Protein AF-R1C8A0-F1 (afdb_monomer_lite)

Foldseek 3Di:
DDDDDDDDDDDDDDDDDDDDPDDDDDDDDDDPDDDDDDDDDDDDDDDDDDDDDDDDDDDDDDDDDDDDDDDDPPPDDDDDPDPDPDPDPCVVVVVVVLVVLVVVLVVLVVVLVVLVVVLVVQLVVLCVVCVVVDDVSSVVSVVVSVVVVVVSVVSVVVSVVSVVVSVVVVVVVVVVVVVVVVVVVVVVVVVVVVVVVVVVVVVVVVVVVVVVVVVVVVVVVVVVVVVVVVVVVVVVVVVVVVVVVVVVVVVVVVVVVVVVVVVVVVVVVVVVVVVVVVVVVVVVVVVVVVVVVVVVVVVVVVVVVVVVVVVVVVVVVVVVVVVVVVVVVVVVVVVVVVVVVVVVVVVVVVVVVVVVVVVVVVVVVVVVVVVVVVVVVVVVLVVLVVVLVVPPDPVSVVVNVVVVVVPPPDDDDPDDDDDDDDDDDD

Sequence (426 aa):
MRSGPMGFSEVNYFFRVCDEKRFLDPPRTEAKISGHFALMSEPSRRVPRSGLAGPEEPVRECSAATSLSQNVGSRAARARPALPHKINDHGSANNDFWVVLKDAIHNSSRARVECQRALAASLVAADSAFAPHGPEAQHKARGFLSANGHVLHRMQRFAEQLEAKARAAEMAHAADVSQLRERLHIALSAAAEQSDNTISALMADHETHVARAADVQHALQQRLEAERARLTGENDSMHSELEAAKRAVAALEAKVQETAEQAAAEHAADRAELLELRESNEQLREDACQRGAHSERSRLELHGQVERLTREKRALEIEFEEQVAHLQRMREDEVRDLQAQRDRSITEHQRSVQELNRQLEASLDDRSADAAHYEAKIERLQALNVAALKAGSARGRQLLYAESMRAACLLPCSACQGTAHPASAL

Structure (mmCIF, N/CA/C/O backbone):
data_AF-R1C8A0-F1
#
_entry.id   AF-R1C8A0-F1
#
loop_
_atom_site.group_PDB
_atom_site.id
_atom_site.type_symbol
_atom_site.label_atom_id
_atom_site.label_alt_id
_atom_site.label_comp_id
_atom_site.label_asym_id
_atom_site.label_entity_id
_atom_site.label_seq_id
_atom_site.pdbx_PDB_ins_code
_atom_site.Cartn_x
_atom_site.Cartn_y
_atom_site.Cartn_z
_atom_site.occupancy
_atom_site.B_iso_or_equiv
_atom_site.auth_seq_id
_atom_site.auth_comp_id
_atom_site.auth_asym_id
_atom_site.auth_atom_id
_atom_site.pdbx_PDB_model_num
ATOM 1 N N . MET A 1 1 ? -19.123 27.316 65.645 1.00 37.53 1 MET A N 1
ATOM 2 C CA . MET A 1 1 ? -20.385 27.990 65.250 1.00 37.53 1 MET A CA 1
ATOM 3 C C . MET A 1 1 ? -20.499 27.842 63.739 1.00 37.53 1 MET A C 1
ATOM 5 O O . MET A 1 1 ? -19.581 28.299 63.086 1.00 37.53 1 MET A O 1
ATOM 9 N N . ARG A 1 2 ? -21.444 27.172 63.077 1.00 38.75 2 ARG A N 1
ATOM 10 C CA . ARG A 1 2 ? -22.764 26.556 63.336 1.00 38.75 2 ARG A CA 1
ATOM 11 C C . ARG A 1 2 ? -22.751 25.204 62.576 1.00 38.75 2 ARG A C 1
ATOM 13 O O . ARG A 1 2 ? -22.228 25.172 61.472 1.00 38.75 2 ARG A O 1
ATOM 20 N N . SER A 1 3 ? -22.956 24.048 63.211 1.00 38.50 3 SER A N 1
ATOM 21 C CA . SER A 1 3 ? -24.237 23.321 63.376 1.00 38.50 3 SER A CA 1
ATOM 22 C C . SER A 1 3 ? -25.022 23.082 62.068 1.00 38.50 3 SER A C 1
ATOM 24 O O . SER A 1 3 ? -25.497 24.048 61.477 1.00 38.50 3 SER A O 1
ATOM 26 N N . GLY A 1 4 ? -25.170 21.802 61.672 1.00 36.78 4 GLY A N 1
ATOM 27 C CA . GLY A 1 4 ? -26.076 21.292 60.612 1.00 36.78 4 GLY A CA 1
ATOM 28 C C . GLY A 1 4 ? -27.573 21.396 60.990 1.00 36.78 4 GLY A C 1
ATOM 29 O O . GLY A 1 4 ? -27.873 22.286 61.787 1.00 36.78 4 GLY A O 1
ATOM 30 N N . PRO A 1 5 ? -28.510 20.513 60.543 1.00 56.25 5 PRO A N 1
ATOM 31 C CA . PRO A 1 5 ? -28.336 19.211 59.864 1.00 56.25 5 PRO A CA 1
ATOM 32 C C . PRO A 1 5 ? -29.400 18.830 58.773 1.00 56.25 5 PRO A C 1
ATOM 34 O O . PRO A 1 5 ? -30.343 19.569 58.529 1.00 56.25 5 PRO A O 1
ATOM 37 N N . MET A 1 6 ? -29.218 17.632 58.179 1.00 38.94 6 MET A N 1
ATOM 38 C CA . MET A 1 6 ? -30.193 16.575 57.776 1.00 38.94 6 MET A CA 1
ATOM 39 C C . MET A 1 6 ? -31.428 16.871 56.890 1.00 38.94 6 MET A C 1
ATOM 41 O O . MET A 1 6 ? -32.240 17.737 57.189 1.00 38.94 6 MET A O 1
ATOM 45 N N . GLY A 1 7 ? -31.671 15.985 55.907 1.00 32.41 7 GLY A N 1
ATOM 46 C CA . GLY A 1 7 ? -32.988 15.819 55.273 1.00 32.41 7 GLY A CA 1
ATOM 47 C C . GLY A 1 7 ? -33.041 14.814 54.113 1.00 32.41 7 GLY A C 1
ATOM 48 O O . GLY A 1 7 ? -32.912 15.200 52.959 1.00 32.41 7 GLY A O 1
ATOM 49 N N . PHE A 1 8 ? -33.243 13.536 54.444 1.00 36.59 8 PHE A N 1
ATOM 50 C CA . PHE A 1 8 ? -33.623 12.417 53.566 1.00 36.59 8 PHE A CA 1
ATOM 51 C C . PHE A 1 8 ? -35.048 12.578 52.991 1.00 36.59 8 PHE A C 1
ATOM 53 O O . PHE A 1 8 ? -35.938 13.019 53.712 1.00 36.59 8 PHE A O 1
ATOM 60 N N . SER A 1 9 ? -35.274 12.146 51.744 1.00 37.12 9 SER A N 1
ATOM 61 C CA . SER A 1 9 ? -36.512 11.554 51.163 1.00 37.12 9 SER A CA 1
ATOM 62 C C . SER A 1 9 ? -36.307 11.478 49.638 1.00 37.12 9 SER A C 1
ATOM 64 O O . SER A 1 9 ? -35.641 12.337 49.078 1.00 37.12 9 SER A O 1
ATOM 66 N N . GLU A 1 10 ? -36.746 10.511 48.844 1.00 35.19 10 GLU A N 1
ATOM 67 C CA . GLU A 1 10 ? -37.405 9.222 49.011 1.00 35.19 10 GLU A CA 1
ATOM 68 C C . GLU A 1 10 ? -37.041 8.439 47.739 1.00 35.19 10 GLU A C 1
ATOM 70 O O . GLU A 1 10 ? -37.132 8.958 46.625 1.00 35.19 10 GLU A O 1
ATOM 75 N N . VAL A 1 11 ? -36.587 7.199 47.898 1.00 34.59 11 VAL A N 1
ATOM 76 C CA . VAL A 1 11 ? -36.297 6.296 46.782 1.00 34.59 11 VAL A CA 1
ATOM 77 C C . VAL A 1 11 ? -37.588 5.556 46.446 1.00 34.59 11 VAL A C 1
ATOM 79 O O . VAL A 1 11 ? -37.984 4.644 47.166 1.00 34.59 11 VAL A O 1
ATOM 82 N N . ASN A 1 12 ? -38.246 5.939 45.351 1.00 34.81 12 ASN A N 1
ATOM 83 C CA . ASN A 1 12 ? -39.352 5.167 44.788 1.00 34.81 12 ASN A CA 1
ATOM 84 C C . ASN A 1 12 ? -38.789 3.993 43.972 1.00 34.81 12 ASN A C 1
ATOM 86 O O . ASN A 1 12 ? -38.432 4.146 42.805 1.00 34.81 12 ASN A O 1
ATOM 90 N N . TYR A 1 13 ? -38.728 2.813 44.590 1.00 35.03 13 TYR A N 1
ATOM 91 C CA . TYR A 1 13 ? -38.642 1.541 43.874 1.00 35.03 13 TYR A CA 1
ATOM 92 C C . TYR A 1 13 ? -40.052 1.131 43.440 1.00 35.03 13 TYR A C 1
ATOM 94 O O . TYR A 1 13 ? -40.864 0.723 44.267 1.00 35.03 13 TYR A O 1
ATOM 102 N N . PHE A 1 14 ? -40.335 1.198 42.139 1.00 36.69 14 PHE A N 1
ATOM 103 C CA . PHE A 1 14 ? -41.447 0.466 41.536 1.00 36.69 14 PHE A CA 1
ATOM 104 C C . PHE A 1 14 ? -40.888 -0.693 40.711 1.00 36.69 14 PHE A C 1
ATOM 106 O O . PHE A 1 14 ? -40.155 -0.496 39.743 1.00 36.69 14 PHE A O 1
ATOM 113 N N . PHE A 1 15 ? -41.253 -1.909 41.113 1.00 36.84 15 PHE A N 1
ATOM 114 C CA . PHE A 1 15 ? -41.103 -3.127 40.325 1.00 36.84 15 PHE A CA 1
ATOM 115 C C . PHE A 1 15 ? -41.874 -2.986 39.005 1.00 36.84 15 PHE A C 1
ATOM 117 O O . PHE A 1 15 ? -43.086 -2.769 39.013 1.00 36.84 15 PHE A O 1
ATOM 124 N N . ARG A 1 16 ? -41.199 -3.189 37.869 1.00 33.94 16 ARG A N 1
ATOM 125 C CA . ARG A 1 16 ? -41.860 -3.560 36.613 1.00 33.94 16 ARG A CA 1
ATOM 126 C C . ARG A 1 16 ? -41.185 -4.807 36.060 1.00 33.94 16 ARG A C 1
ATOM 128 O O . ARG A 1 16 ? -40.074 -4.767 35.544 1.00 33.94 16 ARG A O 1
ATOM 135 N N . VAL A 1 17 ? -41.871 -5.922 36.276 1.00 37.66 17 VAL A N 1
ATOM 136 C CA . VAL A 1 17 ? -41.580 -7.240 35.721 1.00 37.66 17 VAL A CA 1
ATOM 137 C C . VAL A 1 17 ? -41.878 -7.226 34.220 1.00 37.66 17 VAL A C 1
ATOM 139 O O . VAL A 1 17 ? -42.884 -6.663 33.796 1.00 37.66 17 VAL A O 1
ATOM 142 N N . CYS A 1 18 ? -40.948 -7.824 33.475 1.00 36.00 18 CYS A N 1
ATOM 143 C CA . CYS A 1 18 ? -41.055 -8.484 32.173 1.00 36.00 18 CYS A CA 1
ATOM 144 C C . CYS A 1 18 ? -42.238 -8.111 31.269 1.00 36.00 18 CYS A C 1
ATOM 146 O O . CYS A 1 18 ? -43.335 -8.621 31.447 1.00 36.00 18 CYS A O 1
ATOM 148 N N . ASP A 1 19 ? -41.963 -7.315 30.237 1.00 38.38 19 ASP A N 1
ATOM 149 C CA . ASP A 1 19 ? -42.236 -7.675 28.839 1.00 38.38 19 ASP A CA 1
ATOM 150 C C . ASP A 1 19 ? -41.871 -6.488 27.951 1.00 38.38 19 ASP A C 1
ATOM 152 O O . ASP A 1 19 ? -42.549 -5.469 27.978 1.00 38.38 19 ASP A O 1
ATOM 156 N N . GLU A 1 20 ? -40.798 -6.613 27.166 1.00 33.59 20 GLU A N 1
ATOM 157 C CA . GLU A 1 20 ? -40.678 -5.943 25.866 1.00 33.59 20 GLU A CA 1
ATOM 158 C C . GLU A 1 20 ? -39.472 -6.505 25.100 1.00 33.59 20 GLU A C 1
ATOM 160 O O . GLU A 1 20 ? -38.352 -5.998 25.137 1.00 33.59 20 GLU A O 1
ATOM 165 N N . LYS A 1 21 ? -39.721 -7.583 24.347 1.00 44.75 21 LYS A N 1
ATOM 166 C CA . LYS A 1 21 ? -38.957 -7.869 23.131 1.00 44.75 21 LYS A CA 1
ATOM 167 C C . LYS A 1 21 ? -39.238 -6.737 22.140 1.00 44.75 21 LYS A C 1
ATOM 169 O O . LYS A 1 21 ? -40.240 -6.777 21.430 1.00 44.75 21 LYS A O 1
ATOM 174 N N . ARG A 1 22 ? -38.359 -5.739 22.074 1.00 35.69 22 ARG A N 1
ATOM 175 C CA . ARG A 1 22 ? -38.267 -4.837 20.921 1.00 35.69 22 ARG A CA 1
ATOM 176 C C . ARG A 1 22 ? -36.847 -4.855 20.381 1.00 35.69 22 ARG A C 1
ATOM 178 O O . ARG A 1 22 ? -35.884 -4.582 21.088 1.00 35.69 22 ARG A O 1
ATOM 185 N N . PHE A 1 23 ? -36.785 -5.247 19.115 1.00 34.53 23 PHE A N 1
ATOM 186 C CA . PHE A 1 23 ? -35.653 -5.148 18.213 1.00 34.53 23 PHE A CA 1
ATOM 187 C C . PHE A 1 23 ? -34.968 -3.782 18.350 1.00 34.53 23 PHE A C 1
ATOM 189 O O . PHE A 1 23 ? -35.598 -2.746 18.145 1.00 34.53 23 PHE A O 1
ATOM 196 N N . LEU A 1 24 ? -33.679 -3.798 18.679 1.00 35.38 24 LEU A N 1
ATOM 197 C CA . LEU A 1 24 ? -32.778 -2.676 18.456 1.00 35.38 24 LEU A CA 1
ATOM 198 C C . LEU A 1 24 ? -32.163 -2.865 17.068 1.00 35.38 24 LEU A C 1
ATOM 200 O O . LEU A 1 24 ? -31.273 -3.694 16.883 1.00 35.38 24 LEU A O 1
ATOM 204 N N . ASP A 1 25 ? -32.678 -2.110 16.101 1.00 38.22 25 ASP A N 1
ATOM 205 C CA . ASP A 1 25 ? -31.972 -1.828 14.854 1.00 38.22 25 ASP A CA 1
ATOM 206 C C . ASP A 1 25 ? -30.690 -1.025 15.157 1.00 38.22 25 ASP A C 1
ATOM 208 O O . ASP A 1 25 ? -30.695 -0.163 16.045 1.00 38.22 25 ASP A O 1
ATOM 212 N N . PRO A 1 26 ? -29.581 -1.260 14.434 1.00 42.44 26 PRO A N 1
ATOM 213 C CA . PRO A 1 26 ? -28.357 -0.487 14.599 1.00 42.44 26 PRO A CA 1
ATOM 214 C C . PRO A 1 26 ? -28.491 0.915 13.970 1.00 42.44 26 PRO A C 1
ATOM 216 O O . PRO A 1 26 ? -29.236 1.100 13.001 1.00 42.44 26 PRO A O 1
ATOM 219 N N . PRO A 1 27 ? -27.744 1.920 14.465 1.00 40.97 27 PRO A N 1
ATOM 220 C CA . PRO A 1 27 ? -27.794 3.269 13.919 1.00 40.97 27 PRO A CA 1
ATOM 221 C C . PRO A 1 27 ? -27.175 3.294 12.516 1.00 40.97 27 PRO A C 1
ATOM 223 O O . PRO A 1 27 ? -25.993 3.003 12.330 1.00 40.97 27 PRO A O 1
ATOM 226 N N . ARG A 1 28 ? -27.983 3.667 11.518 1.00 33.72 28 ARG A N 1
ATOM 227 C CA . ARG A 1 28 ? -27.502 4.031 10.182 1.00 33.72 28 ARG A CA 1
ATOM 228 C C . ARG A 1 28 ? -26.680 5.312 10.290 1.00 33.72 28 ARG A C 1
ATOM 230 O O . ARG A 1 28 ? -27.217 6.382 10.557 1.00 33.72 28 ARG A O 1
ATOM 237 N N . THR A 1 29 ? -25.383 5.198 10.051 1.00 37.94 29 THR A N 1
ATOM 238 C CA . THR A 1 29 ? -24.515 6.320 9.713 1.00 37.94 29 THR A CA 1
ATOM 239 C C . THR A 1 29 ? -24.935 6.889 8.357 1.00 37.94 29 THR A C 1
ATOM 241 O O . THR A 1 29 ? -24.895 6.214 7.329 1.00 37.94 29 THR A O 1
ATOM 244 N N . GLU A 1 30 ? -25.365 8.149 8.358 1.00 34.75 30 GLU A N 1
ATOM 245 C CA . GLU A 1 30 ? -25.603 8.938 7.154 1.00 34.75 30 GLU A CA 1
ATOM 246 C C . GLU A 1 30 ? -24.265 9.250 6.469 1.00 34.75 30 GLU A C 1
ATOM 248 O O . GLU A 1 30 ? -23.570 10.211 6.799 1.00 34.75 30 GLU A O 1
ATOM 253 N N . ALA A 1 31 ? -23.895 8.435 5.482 1.00 35.12 31 ALA A N 1
ATOM 254 C CA . ALA A 1 31 ? -22.918 8.826 4.481 1.00 35.12 31 ALA A CA 1
ATOM 255 C C . ALA A 1 31 ? -23.613 9.724 3.444 1.00 35.12 31 ALA A C 1
ATOM 257 O O . ALA A 1 31 ? -24.449 9.267 2.662 1.00 35.12 31 ALA A O 1
ATOM 258 N N . LYS A 1 32 ? -23.255 11.013 3.423 1.00 36.72 32 LYS A N 1
ATOM 259 C CA . LYS A 1 32 ? -23.537 11.917 2.301 1.00 36.72 32 LYS A CA 1
ATOM 260 C C . LYS A 1 32 ? -22.782 11.422 1.065 1.00 36.72 32 LYS A C 1
ATOM 262 O O . LYS A 1 32 ? -21.629 11.784 0.855 1.00 36.72 32 LYS A O 1
ATOM 267 N N . ILE A 1 33 ? -23.440 10.608 0.247 1.00 31.66 33 ILE A N 1
ATOM 268 C CA . ILE A 1 33 ? -23.020 10.318 -1.125 1.00 31.66 33 ILE A CA 1
ATOM 269 C C . ILE A 1 33 ? -23.888 11.184 -2.037 1.00 31.66 33 ILE A C 1
ATOM 271 O O . ILE A 1 33 ? -25.111 11.057 -2.065 1.00 31.66 33 ILE A O 1
ATOM 275 N N . SER A 1 34 ? -23.255 12.114 -2.751 1.00 31.25 34 SER A N 1
ATOM 276 C CA . SER A 1 34 ? -23.910 12.968 -3.736 1.00 31.25 34 SER A CA 1
ATOM 277 C C . SER A 1 34 ? -24.403 12.119 -4.910 1.00 31.25 34 SER A C 1
ATOM 279 O O . SER A 1 34 ? -23.614 11.674 -5.743 1.00 31.25 34 SER A O 1
ATOM 281 N N . GLY A 1 35 ? -25.713 11.899 -4.974 1.00 28.53 35 GLY A N 1
ATOM 282 C CA . GLY A 1 35 ? -26.397 11.360 -6.141 1.00 28.53 35 GLY A CA 1
ATOM 283 C C . GLY A 1 35 ? -26.725 12.465 -7.143 1.00 28.53 35 GLY A C 1
ATOM 284 O O . GLY A 1 35 ? -27.704 13.190 -6.982 1.00 28.53 35 GLY A O 1
ATOM 285 N N . HIS A 1 36 ? -25.944 12.553 -8.215 1.00 31.62 36 HIS A N 1
ATOM 286 C CA . HIS A 1 36 ? -26.414 13.087 -9.489 1.00 31.62 36 HIS A CA 1
ATOM 287 C C . HIS A 1 36 ? -26.270 11.992 -10.541 1.00 31.62 36 HIS A C 1
ATOM 289 O O . HIS A 1 36 ? -25.201 11.763 -11.095 1.00 31.62 36 HIS A O 1
ATOM 295 N N . PHE A 1 37 ? -27.381 11.294 -10.770 1.00 30.88 37 PHE A N 1
ATOM 296 C CA . PHE A 1 37 ? -27.595 10.414 -11.907 1.00 30.88 37 PHE A CA 1
ATOM 297 C C . PHE A 1 37 ? -28.831 10.940 -12.646 1.00 30.88 37 PHE A C 1
ATOM 299 O O . PHE A 1 37 ? -29.955 10.825 -12.167 1.00 30.88 37 PHE A O 1
ATOM 306 N N . ALA A 1 38 ? -28.592 11.565 -13.794 1.00 34.53 38 ALA A N 1
ATOM 307 C CA . ALA A 1 38 ? -29.553 11.822 -14.861 1.00 34.53 38 ALA A CA 1
ATOM 308 C C . ALA A 1 38 ? -28.752 11.617 -16.159 1.00 34.53 38 ALA A C 1
ATOM 310 O O . ALA A 1 38 ? -27.797 12.340 -16.416 1.00 34.53 38 ALA A O 1
ATOM 311 N N . LEU A 1 39 ? -28.866 10.441 -16.784 1.00 38.16 39 LEU A N 1
ATOM 312 C CA . LEU A 1 39 ? -29.682 10.214 -17.983 1.00 38.16 39 LEU A CA 1
ATOM 313 C C . LEU A 1 39 ? -29.441 11.264 -19.076 1.00 38.16 39 LEU A C 1
ATOM 315 O O . LEU A 1 39 ? -30.072 12.308 -19.030 1.00 38.16 39 LEU A O 1
ATOM 319 N N . MET A 1 40 ? -28.595 10.946 -20.064 1.00 32.19 40 MET A N 1
ATOM 320 C CA . MET A 1 40 ? -28.829 11.200 -21.498 1.00 32.19 40 MET A CA 1
ATOM 321 C C . MET A 1 40 ? -27.761 10.471 -22.347 1.00 32.19 40 MET A C 1
ATOM 323 O O . MET A 1 40 ? -26.592 10.835 -22.357 1.00 32.19 40 MET A O 1
ATOM 327 N N . SER A 1 41 ? -28.213 9.407 -23.015 1.00 31.56 41 SER A N 1
ATOM 328 C CA . SER A 1 41 ? -27.859 8.911 -24.360 1.00 31.56 41 SER A CA 1
ATOM 329 C C . SER A 1 41 ? -26.533 9.308 -25.039 1.00 31.56 41 SER A C 1
ATOM 331 O O . SER A 1 41 ? -26.310 10.467 -25.387 1.00 31.56 41 SER A O 1
ATOM 333 N N . GLU A 1 42 ? -25.770 8.281 -25.427 1.00 37.38 42 GLU A N 1
ATOM 334 C CA . GLU A 1 42 ? -24.845 8.297 -26.571 1.00 37.38 42 GLU A CA 1
ATOM 335 C C . GLU A 1 42 ? -25.545 8.676 -27.892 1.00 37.38 42 GLU A C 1
ATOM 337 O O . GLU A 1 42 ? -26.734 8.393 -28.078 1.00 37.38 42 GLU A O 1
ATOM 342 N N . PRO A 1 43 ? -24.767 9.136 -28.889 1.00 41.97 43 PRO A N 1
ATOM 343 C CA . PRO A 1 43 ? -24.941 8.565 -30.217 1.00 41.97 43 PRO A CA 1
ATOM 344 C C . PRO A 1 43 ? -23.622 8.118 -30.860 1.00 41.97 43 PRO A C 1
ATOM 346 O O . PRO A 1 43 ? -22.695 8.891 -31.095 1.00 41.97 43 PRO A O 1
ATOM 349 N N . SER A 1 44 ? -23.613 6.844 -31.250 1.00 33.22 44 SER A N 1
ATOM 350 C CA . SER A 1 44 ? -22.732 6.270 -32.265 1.00 33.22 44 SER A CA 1
ATOM 351 C C . SER A 1 44 ? -23.178 6.639 -33.692 1.00 33.22 44 SER A C 1
ATOM 353 O O . SER A 1 44 ? -24.368 6.564 -33.993 1.00 33.22 44 SER A O 1
ATOM 355 N N . ARG A 1 45 ? -22.196 6.872 -34.587 1.00 40.31 45 ARG A N 1
ATOM 356 C CA . ARG A 1 45 ? -22.049 6.379 -35.991 1.00 40.31 45 ARG A CA 1
ATOM 357 C C . ARG A 1 45 ? -21.602 7.455 -37.000 1.00 40.31 45 ARG A C 1
ATOM 359 O O . ARG A 1 45 ? -22.407 8.279 -37.419 1.00 40.31 45 ARG A O 1
ATOM 366 N N . ARG A 1 46 ? -20.427 7.244 -37.614 1.00 36.88 46 ARG A N 1
ATOM 367 C CA . ARG A 1 46 ? -20.327 6.670 -38.978 1.00 36.88 46 ARG A CA 1
ATOM 368 C C . ARG A 1 46 ? -18.919 6.143 -39.303 1.00 36.88 46 ARG A C 1
ATOM 370 O O . ARG A 1 46 ? -17.911 6.748 -38.976 1.00 36.88 46 ARG A O 1
ATOM 377 N N . VAL A 1 47 ? -18.956 4.974 -39.942 1.00 40.66 47 VAL A N 1
ATOM 378 C CA . VAL A 1 47 ? -17.913 4.087 -40.502 1.00 40.66 47 VAL A CA 1
ATOM 379 C C . VAL A 1 47 ? -17.401 4.648 -41.858 1.00 40.66 47 VAL A C 1
ATOM 381 O O . VAL A 1 47 ? -18.078 5.533 -42.390 1.00 40.66 47 VAL A O 1
ATOM 384 N N . PRO A 1 48 ? -16.276 4.178 -42.454 1.00 46.12 48 PRO A N 1
ATOM 385 C CA . PRO A 1 48 ? -16.187 2.876 -43.170 1.00 46.12 48 PRO A CA 1
ATOM 386 C C . PRO A 1 48 ? -14.957 2.029 -42.724 1.00 46.12 48 PRO A C 1
ATOM 388 O O . PRO A 1 48 ? -13.911 2.590 -42.433 1.00 46.12 48 PRO A O 1
ATOM 391 N N . ARG A 1 49 ? -15.048 0.712 -42.432 1.00 37.88 49 ARG A N 1
ATOM 392 C CA . ARG A 1 49 ? -15.036 -0.478 -43.335 1.00 37.88 49 ARG A CA 1
ATOM 393 C C . ARG A 1 49 ? -13.888 -0.391 -44.353 1.00 37.88 49 ARG A C 1
ATOM 395 O O . ARG A 1 49 ? -13.858 0.566 -45.104 1.00 37.88 49 ARG A O 1
ATOM 402 N N . SER A 1 50 ? -12.932 -1.317 -44.449 1.00 37.06 50 SER A N 1
ATOM 403 C CA . SER A 1 50 ? -12.928 -2.792 -44.321 1.00 37.06 50 SER A CA 1
ATOM 404 C C . SER A 1 50 ? -11.470 -3.276 -44.153 1.00 37.06 50 SER A C 1
ATOM 406 O O . SER A 1 50 ? -10.588 -2.663 -44.738 1.00 37.06 50 SER A O 1
ATOM 408 N N . GLY A 1 51 ? -11.147 -4.266 -43.315 1.00 32.78 51 GLY A N 1
ATOM 409 C CA . GLY A 1 51 ? -11.066 -5.700 -43.671 1.00 32.78 51 GLY A CA 1
ATOM 410 C C . GLY A 1 51 ? -9.609 -6.176 -43.468 1.00 32.78 51 GLY A C 1
ATOM 411 O O . GLY A 1 51 ? -8.717 -5.625 -44.088 1.00 32.78 51 GLY A O 1
ATOM 412 N N . LEU A 1 52 ? -9.294 -6.885 -42.380 1.00 40.16 52 LEU A N 1
ATOM 413 C CA . LEU A 1 52 ? -9.234 -8.352 -42.228 1.00 40.16 52 LEU A CA 1
ATOM 414 C C . LEU A 1 52 ? -7.999 -9.031 -42.861 1.00 40.16 52 LEU A C 1
ATOM 416 O O . LEU A 1 52 ? -7.799 -8.959 -44.066 1.00 40.16 52 LEU A O 1
ATOM 420 N N . ALA A 1 53 ? -7.324 -9.796 -41.989 1.00 34.69 53 ALA A N 1
ATOM 421 C CA . ALA A 1 53 ? -6.434 -10.942 -42.212 1.00 34.69 53 ALA A CA 1
ATOM 422 C C . ALA A 1 53 ? -4.942 -10.682 -42.515 1.00 34.69 53 ALA A C 1
ATOM 424 O O . ALA A 1 53 ? -4.573 -10.093 -43.524 1.00 34.69 53 ALA A O 1
ATOM 425 N N . GLY A 1 54 ? -4.084 -11.195 -41.621 1.00 34.38 54 GLY A N 1
ATOM 426 C CA . GLY A 1 54 ? -2.714 -11.611 -41.952 1.00 34.38 54 GLY A CA 1
ATOM 427 C C . GLY A 1 54 ? -2.703 -13.031 -42.550 1.00 34.38 54 GLY A C 1
ATOM 428 O O . GLY A 1 54 ? -3.741 -13.497 -43.016 1.00 34.38 54 GLY A O 1
ATOM 429 N N . PRO A 1 55 ? -1.594 -13.772 -42.420 1.00 67.38 55 PRO A N 1
ATOM 430 C CA . PRO A 1 55 ? -0.408 -13.668 -43.273 1.00 67.38 55 PRO A CA 1
ATOM 431 C C . PRO A 1 55 ? -0.176 -14.967 -44.074 1.00 67.38 55 PRO A C 1
ATOM 433 O O . PRO A 1 55 ? -0.570 -16.023 -43.602 1.00 67.38 55 PRO A O 1
ATOM 436 N N . GLU A 1 56 ? 0.490 -14.895 -45.234 1.00 34.19 56 GLU A N 1
ATOM 437 C CA . GLU A 1 56 ? 1.390 -15.933 -45.787 1.00 34.19 56 GLU A CA 1
ATOM 438 C C . GLU A 1 56 ? 2.042 -15.453 -47.110 1.00 34.19 56 GLU A C 1
ATOM 440 O O . GLU A 1 56 ? 1.428 -14.753 -47.914 1.00 34.19 56 GLU A O 1
ATOM 445 N N . GLU A 1 57 ? 3.326 -15.779 -47.276 1.00 37.50 57 GLU A N 1
ATOM 446 C CA . GLU A 1 57 ? 4.195 -15.601 -48.459 1.00 37.50 57 GLU A CA 1
ATOM 447 C C . GLU A 1 57 ? 3.867 -16.625 -49.589 1.00 37.50 57 GLU A C 1
ATOM 449 O O . GLU A 1 57 ? 2.993 -17.464 -49.373 1.00 37.50 57 GLU A O 1
ATOM 454 N N . PRO A 1 58 ? 4.608 -16.751 -50.728 1.00 61.94 58 PRO A N 1
ATOM 455 C CA . PRO A 1 58 ? 5.495 -15.835 -51.482 1.00 61.94 58 PRO A CA 1
ATOM 456 C C . PRO A 1 58 ? 5.206 -15.835 -53.025 1.00 61.94 58 PRO A C 1
ATOM 458 O O . PRO A 1 58 ? 4.293 -16.494 -53.511 1.00 61.94 58 PRO A O 1
ATOM 461 N N . VAL A 1 59 ? 6.115 -15.210 -53.802 1.00 32.38 59 VAL A N 1
ATOM 462 C CA . VAL A 1 59 ? 6.587 -15.604 -55.164 1.00 32.38 59 VAL A CA 1
ATOM 463 C C . VAL A 1 59 ? 6.153 -14.745 -56.383 1.00 32.38 59 VAL A C 1
ATOM 465 O O . VAL A 1 59 ? 5.019 -14.776 -56.840 1.00 32.38 59 VAL A O 1
ATOM 468 N N . ARG A 1 60 ? 7.200 -14.146 -56.987 1.00 36.75 60 ARG A N 1
ATOM 469 C CA . ARG A 1 60 ? 7.511 -13.890 -58.420 1.00 36.75 60 ARG A CA 1
ATOM 470 C C . ARG A 1 60 ? 7.100 -12.606 -59.168 1.00 36.75 60 ARG A C 1
ATOM 472 O O . ARG A 1 60 ? 5.960 -12.389 -59.543 1.00 36.75 60 ARG A O 1
ATOM 479 N N . GLU A 1 61 ? 8.193 -11.933 -59.553 1.00 32.38 61 GLU A N 1
ATOM 480 C CA . GLU A 1 61 ? 8.603 -11.500 -60.903 1.00 32.38 61 GLU A CA 1
ATOM 481 C C . GLU A 1 61 ? 8.104 -10.168 -61.499 1.00 32.38 61 GLU A C 1
ATOM 483 O O . GLU A 1 61 ? 6.991 -10.019 -61.982 1.00 32.38 61 GLU A O 1
ATOM 488 N N . CYS A 1 62 ? 9.104 -9.280 -61.598 1.00 30.30 62 CYS A N 1
ATOM 489 C CA . CYS A 1 62 ? 9.504 -8.481 -62.759 1.00 30.30 62 CYS A CA 1
ATOM 490 C C . CYS A 1 62 ? 8.781 -7.162 -63.097 1.00 30.30 62 CYS A C 1
ATOM 492 O O . CYS A 1 62 ? 7.685 -7.119 -63.637 1.00 30.30 62 CYS A O 1
ATOM 494 N N . SER A 1 63 ? 9.596 -6.105 -62.975 1.00 36.84 63 SER A N 1
ATOM 495 C CA . SER A 1 63 ? 9.827 -5.066 -63.990 1.00 36.84 63 SER A CA 1
ATOM 496 C C . SER A 1 63 ? 8.724 -4.041 -64.256 1.00 36.84 63 SER A C 1
ATOM 498 O O . SER A 1 63 ? 7.873 -4.244 -65.110 1.00 36.84 63 SER A O 1
ATOM 500 N N . ALA A 1 64 ? 8.878 -2.851 -63.668 1.00 32.50 64 ALA A N 1
ATOM 501 C CA . ALA A 1 64 ? 8.901 -1.578 -64.402 1.00 32.50 64 ALA A CA 1
ATOM 502 C C . ALA A 1 64 ? 9.233 -0.436 -63.430 1.00 32.50 64 ALA A C 1
ATOM 504 O O . ALA A 1 64 ? 8.428 -0.066 -62.580 1.00 32.50 64 ALA A O 1
ATOM 505 N N . ALA A 1 65 ? 10.438 0.119 -63.560 1.00 35.28 65 ALA A N 1
ATOM 506 C CA . ALA A 1 65 ? 10.847 1.340 -62.885 1.00 35.28 65 ALA A CA 1
ATOM 507 C C . ALA A 1 65 ? 10.645 2.535 -63.826 1.00 35.28 65 ALA A C 1
ATOM 509 O O . ALA A 1 65 ? 11.300 2.647 -64.857 1.00 35.28 65 ALA A O 1
ATOM 510 N N . THR A 1 66 ? 9.765 3.439 -63.422 1.00 33.56 66 THR A N 1
ATOM 511 C CA . THR A 1 66 ? 9.631 4.837 -63.856 1.00 33.56 66 THR A CA 1
ATOM 512 C C . THR A 1 66 ? 8.929 5.504 -62.677 1.00 33.56 66 THR A C 1
ATOM 514 O O . THR A 1 66 ? 7.945 4.972 -62.189 1.00 33.56 66 THR A O 1
ATOM 517 N N . SER A 1 67 ? 9.328 6.631 -62.113 1.00 33.00 67 SER A N 1
ATOM 518 C CA . SER A 1 67 ? 10.250 7.687 -62.511 1.00 33.00 67 SER A CA 1
ATOM 519 C C . SER A 1 67 ? 10.141 8.757 -61.415 1.00 33.00 67 SER A C 1
ATOM 521 O O . SER A 1 67 ? 9.108 8.817 -60.754 1.00 33.00 67 SER A O 1
ATOM 523 N N . LEU A 1 68 ? 11.151 9.631 -61.329 1.00 31.84 68 LEU A N 1
ATOM 524 C CA . LEU A 1 68 ? 11.193 10.948 -60.662 1.00 31.84 68 LEU A CA 1
ATOM 525 C C . LEU A 1 68 ? 12.121 11.036 -59.447 1.00 31.84 68 LEU A C 1
ATOM 527 O O . LEU A 1 68 ? 11.717 10.929 -58.297 1.00 31.84 68 LEU A O 1
ATOM 531 N N . SER A 1 69 ? 13.366 11.403 -59.738 1.00 35.72 69 SER A N 1
ATOM 532 C CA . SER A 1 69 ? 14.021 12.488 -59.008 1.00 35.72 69 SER A CA 1
ATOM 533 C C . SER A 1 69 ? 14.952 13.225 -59.968 1.00 35.72 69 SER A C 1
ATOM 535 O O . SER A 1 69 ? 16.018 12.745 -60.354 1.00 35.72 69 SER A O 1
ATOM 537 N N . GLN A 1 70 ? 14.454 14.368 -60.435 1.00 39.88 70 GLN A N 1
ATOM 538 C CA . GLN A 1 70 ? 15.174 15.388 -61.179 1.00 39.88 70 GLN A CA 1
ATOM 539 C C . GLN A 1 70 ? 16.023 16.200 -60.195 1.00 39.88 70 GLN A C 1
ATOM 541 O O . GLN A 1 70 ? 15.478 16.829 -59.294 1.00 39.88 70 GLN A O 1
ATOM 546 N N . ASN A 1 71 ? 17.341 16.213 -60.381 1.00 34.53 71 ASN A N 1
ATOM 547 C CA . ASN A 1 71 ? 18.123 17.419 -60.689 1.00 34.53 71 ASN A CA 1
ATOM 548 C C . ASN A 1 71 ? 19.612 17.136 -60.490 1.00 34.53 71 ASN A C 1
ATOM 550 O O . ASN A 1 71 ? 20.170 17.184 -59.398 1.00 34.53 71 ASN A O 1
ATOM 554 N N . VAL A 1 72 ? 20.239 16.847 -61.626 1.00 32.88 72 VAL A N 1
ATOM 555 C CA . VAL A 1 72 ? 21.675 16.717 -61.832 1.00 32.88 72 VAL A CA 1
ATOM 556 C C . VAL A 1 72 ? 22.258 18.124 -61.954 1.00 32.88 72 VAL A C 1
ATOM 558 O O . VAL A 1 72 ? 21.973 18.840 -62.910 1.00 32.88 72 VAL A O 1
ATOM 561 N N . GLY A 1 73 ? 23.090 18.511 -60.990 1.00 31.81 73 GLY A N 1
ATOM 562 C CA . GLY A 1 73 ? 23.910 19.723 -61.013 1.00 31.81 73 GLY A CA 1
ATOM 563 C C . GLY A 1 73 ? 25.395 19.415 -61.207 1.00 31.81 73 GLY A C 1
ATOM 564 O O . GLY A 1 73 ? 26.235 20.024 -60.555 1.00 31.81 73 GLY A O 1
ATOM 565 N N . SER A 1 74 ? 25.749 18.447 -62.057 1.00 36.03 74 SER A N 1
ATOM 566 C CA . SER A 1 74 ? 27.148 18.128 -62.371 1.00 36.03 74 SER A CA 1
ATOM 567 C C . SER A 1 74 ? 27.669 19.052 -63.469 1.00 36.03 74 SER A C 1
ATOM 569 O O . SER A 1 74 ? 27.609 18.764 -64.665 1.00 36.03 74 SER A O 1
ATOM 571 N N . ARG A 1 75 ? 28.199 20.197 -63.041 1.00 39.84 75 ARG A N 1
ATOM 572 C CA . ARG A 1 75 ? 28.961 21.132 -63.870 1.00 39.84 75 ARG A CA 1
ATOM 573 C C . ARG A 1 75 ? 30.378 20.580 -64.082 1.00 39.84 75 ARG A C 1
ATOM 575 O O . ARG A 1 75 ? 31.313 20.984 -63.410 1.00 39.84 75 ARG A O 1
ATOM 582 N N . ALA A 1 76 ? 30.522 19.655 -65.025 1.00 33.12 76 ALA A N 1
ATOM 583 C CA . ALA A 1 76 ? 31.808 19.249 -65.597 1.00 33.12 76 ALA A CA 1
ATOM 584 C C . ALA A 1 76 ? 31.616 18.962 -67.093 1.00 33.12 76 ALA A C 1
ATOM 586 O O . ALA A 1 76 ? 31.763 17.845 -67.581 1.00 33.12 76 ALA A O 1
ATOM 587 N N . ALA A 1 77 ? 31.205 19.996 -67.825 1.00 32.12 77 ALA A N 1
ATOM 588 C CA . ALA A 1 77 ? 31.176 19.980 -69.275 1.00 32.12 77 ALA A CA 1
ATOM 589 C C . ALA A 1 77 ? 32.419 20.700 -69.807 1.00 32.12 77 ALA A C 1
ATOM 591 O O . ALA A 1 77 ? 32.670 21.847 -69.446 1.00 32.12 77 ALA A O 1
ATOM 592 N N . ARG A 1 78 ? 33.076 20.029 -70.760 1.00 33.97 78 ARG A N 1
ATOM 593 C CA . ARG A 1 78 ? 34.046 20.543 -71.744 1.00 33.97 78 ARG A CA 1
ATOM 594 C C . ARG A 1 78 ? 35.503 20.643 -71.292 1.00 33.97 78 ARG A C 1
ATOM 596 O O . ARG A 1 78 ? 36.003 21.717 -71.004 1.00 33.97 78 ARG A O 1
ATOM 603 N N . ALA A 1 79 ? 36.202 19.522 -71.433 1.00 32.47 79 ALA A N 1
ATOM 604 C CA . ALA A 1 79 ? 37.354 19.428 -72.335 1.00 32.47 79 ALA A CA 1
ATOM 605 C C . ALA A 1 79 ? 37.705 17.944 -72.544 1.00 32.47 79 ALA A C 1
ATOM 607 O O . ALA A 1 79 ? 38.714 17.448 -72.061 1.00 32.47 79 ALA A O 1
ATOM 608 N N . ARG A 1 80 ? 36.847 17.206 -73.264 1.00 30.80 80 ARG A N 1
ATOM 609 C CA . ARG A 1 80 ? 37.342 16.034 -73.999 1.00 30.80 80 ARG A CA 1
ATOM 610 C C . ARG A 1 80 ? 38.236 16.598 -75.106 1.00 30.80 80 ARG A C 1
ATOM 612 O O . ARG A 1 80 ? 37.700 17.368 -75.908 1.00 30.80 80 ARG A O 1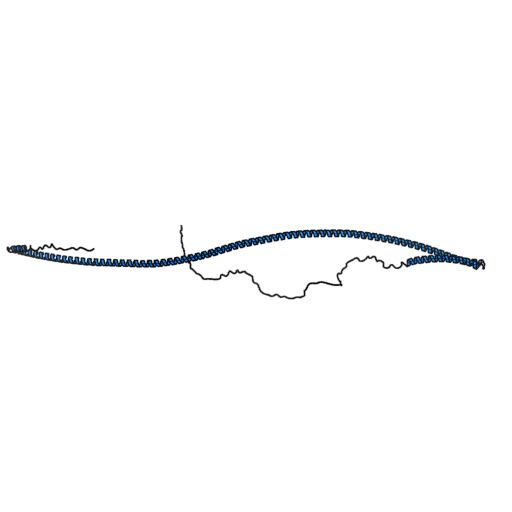
ATOM 619 N N . PRO A 1 81 ? 39.532 16.262 -75.202 1.00 34.69 81 PRO A N 1
ATOM 620 C CA . PRO A 1 81 ? 40.213 16.449 -76.466 1.00 34.69 81 PRO A CA 1
ATOM 621 C C . PRO A 1 81 ? 39.488 15.546 -77.463 1.00 34.69 81 PRO A C 1
ATOM 623 O O . PRO A 1 81 ? 39.364 14.335 -77.269 1.00 34.69 81 PRO A O 1
ATOM 626 N N . ALA A 1 82 ? 38.894 16.176 -78.470 1.00 31.34 82 ALA A N 1
ATOM 627 C CA . ALA A 1 82 ? 38.320 15.491 -79.604 1.00 31.34 82 ALA A CA 1
ATOM 628 C C . ALA A 1 82 ? 39.413 14.605 -80.210 1.00 31.34 82 ALA A C 1
ATOM 630 O O . ALA A 1 82 ? 40.367 15.106 -80.799 1.00 31.34 82 ALA A O 1
ATOM 631 N N . LEU A 1 83 ? 39.280 13.289 -80.043 1.00 35.06 83 LEU A N 1
ATOM 632 C CA . LEU A 1 83 ? 39.924 12.333 -80.929 1.00 35.06 83 LEU A CA 1
ATOM 633 C C . LEU A 1 83 ? 39.442 12.668 -82.346 1.00 35.06 83 LEU A C 1
ATOM 635 O O . LEU A 1 83 ? 38.227 12.648 -82.578 1.00 35.06 83 LEU A O 1
ATOM 639 N N . PRO A 1 84 ? 40.331 13.005 -83.294 1.00 39.19 84 PRO A N 1
ATOM 640 C CA . PRO A 1 84 ? 39.910 13.192 -84.665 1.00 39.19 84 PRO A CA 1
ATOM 641 C C . PRO A 1 84 ? 39.538 11.822 -85.240 1.00 39.19 84 PRO A C 1
ATOM 643 O O . PRO A 1 84 ? 40.381 11.040 -85.675 1.00 39.19 84 PRO A O 1
ATOM 646 N N . HIS A 1 85 ? 38.235 11.539 -85.262 1.00 40.34 85 HIS A N 1
ATOM 647 C CA . HIS A 1 85 ? 37.647 10.641 -86.243 1.00 40.34 85 HIS A CA 1
ATOM 648 C C . HIS A 1 85 ? 37.902 11.220 -87.633 1.00 40.34 85 HIS A C 1
ATOM 650 O O . HIS A 1 85 ? 37.190 12.112 -88.089 1.00 40.34 85 HIS A O 1
ATOM 656 N N . LYS A 1 86 ? 38.973 10.720 -88.244 1.00 37.75 86 LYS A N 1
ATOM 657 C CA . LYS A 1 86 ? 39.206 10.454 -89.669 1.00 37.75 86 LYS A CA 1
ATOM 658 C C . 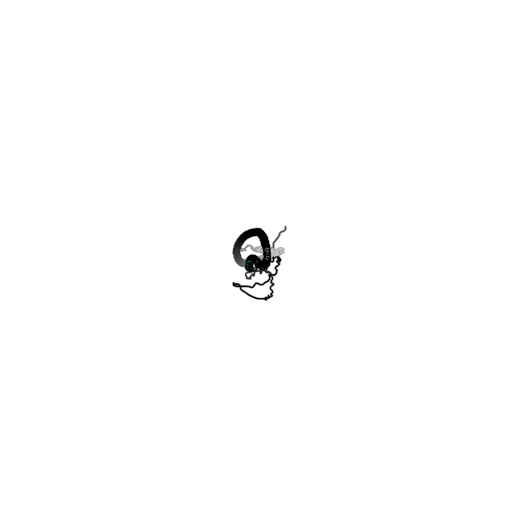LYS A 1 86 ? 40.713 10.287 -89.806 1.00 37.75 86 LYS A C 1
ATOM 660 O O . LYS A 1 86 ? 41.428 11.207 -90.193 1.00 37.75 86 LYS A O 1
ATOM 665 N N . ILE A 1 87 ? 41.202 9.094 -89.472 1.00 39.59 87 ILE A N 1
ATOM 666 C CA . ILE A 1 87 ? 42.391 8.600 -90.159 1.00 39.59 87 ILE A CA 1
ATOM 667 C C . ILE A 1 87 ? 41.887 8.367 -91.579 1.00 39.59 87 ILE A C 1
ATOM 669 O O . ILE A 1 87 ? 41.239 7.366 -91.857 1.00 39.59 87 ILE A O 1
ATOM 673 N N . ASN A 1 88 ? 42.036 9.377 -92.436 1.00 38.53 88 ASN A N 1
ATOM 674 C CA . ASN A 1 88 ? 41.925 9.153 -93.863 1.00 38.53 88 ASN A CA 1
ATOM 675 C C . ASN A 1 88 ? 42.901 8.022 -94.201 1.00 38.53 88 ASN A C 1
ATOM 677 O O . ASN A 1 88 ? 44.057 8.064 -93.769 1.00 38.53 88 ASN A O 1
ATOM 681 N N . ASP A 1 89 ? 42.442 7.054 -94.987 1.00 36.69 89 ASP A N 1
ATOM 682 C CA . ASP A 1 89 ? 43.242 6.021 -95.646 1.00 36.69 89 ASP A CA 1
ATOM 683 C C . ASP A 1 89 ? 44.228 6.647 -96.659 1.00 36.69 89 ASP A C 1
ATOM 685 O O . ASP A 1 89 ? 44.213 6.378 -97.856 1.00 36.69 89 ASP A O 1
ATOM 689 N N . HIS A 1 90 ? 45.104 7.539 -96.197 1.00 43.81 90 HIS A N 1
ATOM 690 C CA . HIS A 1 90 ? 46.238 8.082 -96.945 1.00 43.81 90 HIS A CA 1
ATOM 691 C C . HIS A 1 90 ? 47.516 7.262 -96.703 1.00 43.81 90 HIS A C 1
ATOM 693 O O . HIS A 1 90 ? 48.554 7.546 -97.296 1.00 43.81 90 HIS A O 1
ATOM 699 N N . GLY A 1 91 ? 47.438 6.212 -95.873 1.00 44.09 91 GLY A N 1
ATOM 700 C CA . GLY A 1 91 ? 48.534 5.270 -95.638 1.00 44.09 91 GLY A CA 1
ATOM 701 C C . GLY A 1 91 ? 48.892 4.414 -96.860 1.00 44.09 91 GLY A C 1
ATOM 702 O O . GLY A 1 91 ? 50.041 3.999 -96.977 1.00 44.09 91 GLY A O 1
ATOM 703 N N . SER A 1 92 ? 47.953 4.201 -97.793 1.00 46.97 92 SER A N 1
ATOM 704 C CA . SER A 1 92 ? 48.233 3.502 -99.061 1.00 46.97 92 SER A CA 1
ATOM 705 C C . SER A 1 92 ? 48.987 4.403 -100.038 1.00 46.97 92 SER A C 1
ATOM 707 O O . SER A 1 92 ? 50.048 4.035 -100.531 1.00 46.97 92 SER A O 1
ATOM 709 N N . ALA A 1 93 ? 48.511 5.638 -100.233 1.00 49.50 93 ALA A N 1
ATOM 710 C CA . ALA A 1 93 ? 49.007 6.518 -101.292 1.00 49.50 93 ALA A CA 1
ATOM 711 C C . ALA A 1 93 ? 50.492 6.910 -101.145 1.00 49.50 93 ALA A C 1
ATOM 713 O O . ALA A 1 93 ? 51.172 7.127 -102.146 1.00 49.50 93 ALA A O 1
ATOM 714 N N . ASN A 1 94 ? 51.018 6.984 -99.917 1.00 52.00 94 ASN A N 1
ATOM 715 C CA . ASN A 1 94 ? 52.423 7.346 -99.692 1.00 52.00 94 ASN A CA 1
ATOM 716 C C . ASN A 1 94 ? 53.395 6.182 -99.934 1.00 52.00 94 ASN A C 1
ATOM 718 O O . ASN A 1 94 ? 54.498 6.411 -100.430 1.00 52.00 94 ASN A O 1
ATOM 722 N N . ASN A 1 95 ? 52.998 4.942 -99.627 1.00 55.28 95 ASN A N 1
ATOM 723 C CA . ASN A 1 95 ? 53.780 3.772 -100.034 1.00 55.28 95 ASN A CA 1
ATOM 724 C C . ASN A 1 95 ? 53.719 3.596 -101.554 1.00 55.28 95 ASN A C 1
ATOM 726 O O . ASN A 1 95 ? 54.746 3.320 -102.171 1.00 55.28 95 ASN A O 1
ATOM 730 N N . ASP A 1 96 ? 52.558 3.863 -102.154 1.00 63.03 96 ASP A N 1
ATOM 731 C CA . ASP A 1 96 ? 52.378 3.811 -103.603 1.00 63.03 96 ASP A CA 1
ATOM 732 C C . ASP A 1 96 ? 53.258 4.849 -104.318 1.00 63.03 96 ASP A C 1
ATOM 734 O O . ASP A 1 96 ? 53.877 4.527 -105.327 1.00 63.03 96 ASP A O 1
ATOM 738 N N . PHE A 1 97 ? 53.420 6.063 -103.774 1.00 69.81 97 PHE A N 1
ATOM 739 C CA . PHE A 1 97 ? 54.289 7.086 -104.370 1.00 69.81 97 PHE A CA 1
ATOM 740 C C . PHE A 1 97 ? 55.762 6.655 -104.442 1.00 69.81 97 PHE A C 1
ATOM 742 O O . PHE A 1 97 ? 56.382 6.763 -105.501 1.00 69.81 97 PHE A O 1
ATOM 749 N N . TRP A 1 98 ? 56.334 6.154 -103.342 1.00 72.31 98 TRP A N 1
ATOM 750 C CA . TRP A 1 98 ? 57.742 5.740 -103.319 1.00 72.31 98 TRP A CA 1
ATOM 751 C C . TRP A 1 98 ? 57.993 4.476 -104.143 1.00 72.31 98 TRP A C 1
ATOM 753 O O . TRP A 1 98 ? 59.050 4.355 -104.763 1.00 72.31 98 TRP A O 1
ATOM 763 N N . VAL A 1 99 ? 57.027 3.555 -104.185 1.00 75.38 99 VAL A N 1
ATOM 764 C CA . VAL A 1 99 ? 57.076 2.373 -105.056 1.00 75.38 99 VAL A CA 1
ATOM 765 C C . VAL A 1 99 ? 57.037 2.797 -106.527 1.00 75.38 99 VAL A C 1
ATOM 767 O O . VAL A 1 99 ? 57.943 2.450 -107.280 1.00 75.38 99 VAL A O 1
ATOM 770 N N . VAL A 1 100 ? 56.082 3.647 -106.916 1.00 76.81 100 VAL A N 1
ATOM 771 C CA . VAL A 1 100 ? 55.957 4.175 -108.287 1.00 76.81 100 VAL A CA 1
ATOM 772 C C . VAL A 1 100 ? 57.194 4.979 -108.702 1.00 76.81 100 VAL A C 1
ATOM 774 O O . VAL A 1 100 ? 57.654 4.855 -109.837 1.00 76.81 100 VAL A O 1
ATOM 777 N N . LEU A 1 101 ? 57.777 5.777 -107.802 1.00 76.44 101 LEU A N 1
ATOM 778 C CA . LEU A 1 101 ? 58.994 6.543 -108.081 1.00 76.44 101 LEU A CA 1
ATOM 779 C C . LEU A 1 101 ? 60.212 5.629 -108.286 1.00 76.44 101 LEU A C 1
ATOM 781 O O . LEU A 1 101 ? 60.997 5.858 -109.209 1.00 76.44 101 LEU A O 1
ATOM 785 N N . LYS A 1 102 ? 60.362 4.579 -107.469 1.00 76.12 102 LYS A N 1
ATOM 786 C CA . LYS A 1 102 ? 61.430 3.578 -107.629 1.00 76.12 102 LYS A CA 1
ATOM 787 C C . LYS A 1 102 ? 61.288 2.801 -108.932 1.00 76.12 102 LYS A C 1
ATOM 789 O O . LYS A 1 102 ? 62.281 2.651 -109.645 1.00 76.12 102 LYS A O 1
ATOM 794 N N . ASP A 1 103 ? 60.074 2.387 -109.280 1.00 78.69 103 ASP A N 1
ATOM 795 C CA . ASP A 1 103 ? 59.787 1.710 -110.546 1.00 78.69 103 ASP A CA 1
ATOM 796 C C . ASP A 1 103 ? 60.056 2.628 -111.744 1.00 78.69 103 ASP A C 1
ATOM 798 O O . ASP A 1 103 ? 60.671 2.209 -112.725 1.00 78.69 103 ASP A O 1
ATOM 802 N N . ALA A 1 104 ? 59.680 3.908 -111.661 1.00 74.94 104 ALA A N 1
ATOM 803 C CA . ALA A 1 104 ? 59.968 4.900 -112.695 1.00 74.94 104 ALA A CA 1
ATOM 804 C C . ALA A 1 104 ? 61.480 5.119 -112.883 1.00 74.94 104 ALA A C 1
ATOM 806 O O . ALA A 1 104 ? 61.964 5.136 -114.018 1.00 74.94 104 ALA A O 1
ATOM 807 N N . ILE A 1 105 ? 62.244 5.223 -111.789 1.00 75.25 105 ILE A N 1
ATOM 808 C CA . ILE A 1 105 ? 63.709 5.318 -111.830 1.00 75.25 105 ILE A CA 1
ATOM 809 C C . ILE A 1 105 ? 64.307 4.056 -112.456 1.00 75.25 105 ILE A C 1
ATOM 811 O O . ILE A 1 105 ? 65.097 4.160 -113.396 1.00 75.25 105 ILE A O 1
ATOM 815 N N . HIS A 1 106 ? 63.893 2.870 -112.006 1.00 78.56 106 HIS A N 1
ATOM 816 C CA . HIS A 1 106 ? 64.382 1.594 -112.525 1.00 78.56 106 HIS A CA 1
ATOM 817 C C . HIS A 1 106 ? 64.103 1.440 -114.028 1.00 78.56 106 HIS A C 1
ATOM 819 O O . HIS A 1 106 ? 65.013 1.134 -114.803 1.00 78.56 106 HIS A O 1
ATOM 825 N N . ASN A 1 107 ? 62.876 1.743 -114.460 1.00 77.44 107 ASN A N 1
ATOM 826 C CA . ASN A 1 107 ? 62.470 1.711 -115.863 1.00 77.44 107 ASN A CA 1
ATOM 827 C C . ASN A 1 107 ? 63.234 2.742 -116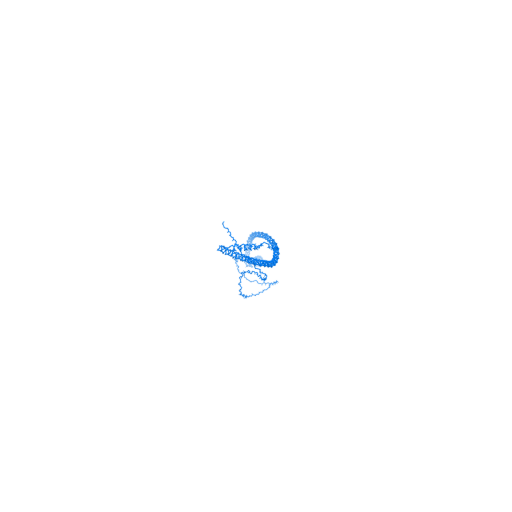.704 1.00 77.44 107 ASN A C 1
ATOM 829 O O . ASN A 1 107 ? 63.655 2.425 -117.815 1.00 77.44 107 ASN A O 1
ATOM 833 N N . SER A 1 108 ? 63.492 3.944 -116.175 1.00 73.31 108 SER A N 1
ATOM 834 C CA . SER A 1 108 ? 64.293 4.961 -116.872 1.00 73.31 108 SER A CA 1
ATOM 835 C C . SER A 1 108 ? 65.759 4.543 -117.040 1.00 73.31 108 SER A C 1
ATOM 837 O O . SER A 1 108 ? 66.338 4.703 -118.118 1.00 73.31 108 SER A O 1
ATOM 839 N N . SER A 1 109 ? 66.351 3.930 -116.011 1.00 76.69 109 SER A N 1
ATOM 840 C CA . SER A 1 109 ? 67.720 3.420 -116.050 1.00 76.69 109 SER A CA 1
ATOM 841 C C . SER A 1 109 ? 67.849 2.228 -117.005 1.00 76.69 109 SER A C 1
ATOM 843 O O . SER A 1 109 ? 68.824 2.147 -117.755 1.00 76.69 109 SER A O 1
ATOM 845 N N . ARG A 1 110 ? 66.841 1.348 -117.060 1.00 78.81 110 ARG A N 1
ATOM 846 C CA . ARG A 1 110 ? 66.758 0.254 -118.038 1.00 78.81 110 ARG A CA 1
ATOM 847 C C . ARG A 1 110 ? 66.614 0.777 -119.470 1.00 78.81 110 ARG A C 1
ATOM 849 O O . ARG A 1 110 ? 67.398 0.384 -120.333 1.00 78.81 110 ARG A O 1
ATOM 856 N N . ALA A 1 111 ? 65.695 1.716 -119.703 1.00 74.88 111 ALA A N 1
ATOM 857 C CA . ALA A 1 111 ? 65.501 2.355 -121.004 1.00 74.88 111 ALA A CA 1
ATOM 858 C C . ALA A 1 111 ? 66.779 3.058 -121.496 1.00 74.88 111 ALA A C 1
ATOM 860 O O . ALA A 1 111 ? 67.110 2.989 -122.676 1.00 74.88 111 ALA A O 1
ATOM 861 N N . ARG A 1 112 ? 67.561 3.673 -120.595 1.00 73.75 112 ARG A N 1
ATOM 862 C CA . ARG A 1 112 ? 68.877 4.250 -120.919 1.00 73.75 112 ARG A CA 1
ATOM 863 C C . ARG A 1 112 ? 69.849 3.201 -121.466 1.00 73.75 112 ARG A C 1
ATOM 865 O O . ARG A 1 112 ? 70.477 3.442 -122.496 1.00 73.75 112 ARG A O 1
ATOM 872 N N . VAL A 1 113 ? 69.977 2.055 -120.793 1.00 79.31 113 VAL A N 1
ATOM 873 C CA . VAL A 1 113 ? 70.871 0.965 -121.224 1.00 79.31 113 VAL A CA 1
ATOM 874 C C . VAL A 1 113 ? 70.420 0.392 -122.570 1.00 79.31 113 VAL A C 1
ATOM 876 O O . VAL A 1 113 ? 71.250 0.141 -123.444 1.00 79.31 113 VAL A O 1
ATOM 879 N N . GLU A 1 114 ? 69.112 0.228 -122.769 1.00 78.56 114 GLU A N 1
ATOM 880 C CA . GLU A 1 114 ? 68.535 -0.255 -124.028 1.00 78.56 114 GLU A CA 1
ATOM 881 C C . GLU A 1 114 ? 68.756 0.743 -125.180 1.00 78.56 114 GLU A C 1
ATOM 883 O O . GLU A 1 114 ? 69.216 0.341 -126.247 1.00 78.56 114 GLU A O 1
ATOM 888 N N . CYS A 1 115 ? 68.562 2.048 -124.956 1.00 76.44 115 CYS A N 1
ATOM 889 C CA . CYS A 1 115 ? 68.842 3.093 -125.946 1.00 76.44 115 CYS A CA 1
ATOM 890 C C . CYS A 1 115 ? 70.330 3.192 -126.315 1.00 76.44 115 CYS A C 1
ATOM 892 O O . CYS A 1 115 ? 70.658 3.378 -127.485 1.00 76.44 115 CYS A O 1
ATOM 894 N N . GLN A 1 116 ? 71.245 3.050 -125.351 1.00 76.75 116 GLN A N 1
ATOM 895 C CA . GLN A 1 116 ? 72.688 3.038 -125.629 1.00 76.75 116 GLN A CA 1
ATOM 896 C C . GLN A 1 116 ? 73.092 1.812 -126.456 1.00 76.75 116 GLN A C 1
ATOM 898 O O . GLN A 1 116 ? 73.853 1.942 -127.416 1.00 76.75 116 GLN A O 1
ATOM 903 N N . ARG A 1 117 ? 72.541 0.632 -126.136 1.00 80.62 117 ARG A N 1
ATOM 904 C CA . ARG A 1 117 ? 72.735 -0.586 -126.939 1.00 80.62 117 ARG A CA 1
ATOM 905 C C . ARG A 1 117 ? 72.168 -0.427 -128.348 1.00 80.62 117 ARG A C 1
ATOM 907 O O . ARG A 1 117 ? 72.846 -0.784 -129.306 1.00 80.62 117 ARG A O 1
ATOM 914 N N . ALA A 1 118 ? 70.972 0.145 -128.484 1.00 77.75 118 ALA A N 1
ATOM 915 C CA . ALA A 1 118 ? 70.341 0.402 -129.775 1.00 77.75 118 ALA A CA 1
ATOM 916 C C . ALA A 1 118 ? 71.131 1.417 -130.617 1.00 77.75 118 ALA A C 1
ATOM 918 O O . ALA A 1 118 ? 71.298 1.207 -131.816 1.00 77.75 118 ALA A O 1
ATOM 919 N N . LEU A 1 119 ? 71.675 2.478 -130.009 1.00 79.12 119 LEU A N 1
ATOM 920 C CA . LEU A 1 119 ? 72.539 3.447 -130.691 1.00 79.12 119 LEU A CA 1
ATOM 921 C C . LEU A 1 119 ? 73.847 2.795 -131.159 1.00 79.12 119 LEU A C 1
ATOM 923 O O . LEU A 1 119 ? 74.241 2.984 -132.307 1.00 79.12 119 LEU A O 1
ATOM 927 N N . ALA A 1 120 ? 74.494 1.999 -130.302 1.00 78.19 120 ALA A N 1
ATOM 928 C CA . ALA A 1 120 ? 75.706 1.263 -130.657 1.00 78.19 120 ALA A CA 1
ATOM 929 C C . ALA A 1 120 ? 75.448 0.269 -131.803 1.00 78.19 120 ALA A C 1
ATOM 931 O O . ALA A 1 120 ? 76.208 0.232 -132.769 1.00 78.19 120 ALA A O 1
ATOM 932 N N . ALA A 1 121 ? 74.336 -0.470 -131.751 1.00 79.12 121 ALA A N 1
ATOM 933 C CA . ALA A 1 121 ? 73.912 -1.358 -132.831 1.00 79.12 121 ALA A CA 1
ATOM 934 C C . ALA A 1 121 ? 73.592 -0.587 -134.124 1.00 79.12 121 ALA A C 1
ATOM 936 O O . ALA A 1 121 ? 73.966 -1.029 -135.207 1.00 79.12 121 ALA A O 1
ATOM 937 N N . SER A 1 122 ? 72.960 0.588 -134.020 1.00 79.06 122 SER A N 1
ATOM 938 C CA . SER A 1 122 ? 72.637 1.450 -135.165 1.00 79.06 122 SER A CA 1
ATOM 939 C C . SER A 1 122 ? 73.885 2.037 -135.824 1.00 79.06 122 SER A C 1
ATOM 941 O O . SER A 1 122 ? 73.912 2.170 -137.043 1.00 79.06 122 SER A O 1
ATOM 943 N N . LEU A 1 123 ? 74.930 2.351 -135.050 1.00 76.44 123 LEU A N 1
ATOM 944 C CA . LEU A 1 123 ? 76.233 2.781 -135.570 1.00 76.44 123 LEU A CA 1
ATOM 945 C C . LEU A 1 123 ? 76.912 1.666 -136.370 1.00 76.44 123 LEU A C 1
ATOM 947 O O . LEU A 1 123 ? 77.331 1.901 -137.500 1.00 76.44 123 LEU A O 1
ATOM 951 N N . VAL A 1 124 ? 76.943 0.444 -135.831 1.00 78.62 124 VAL A N 1
ATOM 952 C CA . VAL A 1 124 ? 77.495 -0.729 -136.532 1.00 78.62 124 VAL A CA 1
ATOM 953 C C . VAL A 1 124 ? 76.689 -1.049 -137.797 1.00 78.62 124 VAL A C 1
ATOM 955 O O . VAL A 1 124 ? 77.261 -1.291 -138.860 1.00 78.62 124 VAL A O 1
ATOM 958 N N . ALA A 1 125 ? 75.356 -1.001 -137.710 1.00 76.81 125 ALA A N 1
ATOM 959 C CA . ALA A 1 125 ? 74.471 -1.250 -138.843 1.00 76.81 125 ALA A CA 1
ATOM 960 C C . ALA A 1 125 ? 74.631 -0.186 -139.939 1.00 76.81 125 ALA A C 1
ATOM 962 O O . ALA A 1 125 ? 74.778 -0.543 -141.106 1.00 76.81 125 ALA A O 1
ATOM 963 N N . ALA A 1 126 ? 74.671 1.102 -139.585 1.00 74.56 126 ALA A N 1
ATOM 964 C CA . ALA A 1 126 ? 74.888 2.187 -140.539 1.00 74.56 126 ALA A CA 1
ATOM 965 C C . ALA A 1 126 ? 76.261 2.090 -141.221 1.00 74.56 126 ALA A C 1
ATOM 967 O O . ALA A 1 126 ? 76.349 2.269 -142.435 1.00 74.56 126 ALA A O 1
ATOM 968 N N . ASP A 1 127 ? 77.317 1.741 -140.483 1.00 76.25 127 ASP A N 1
ATOM 969 C CA . ASP A 1 127 ? 78.647 1.547 -141.065 1.00 76.25 127 ASP A CA 1
ATOM 970 C C . ASP A 1 127 ? 78.651 0.418 -142.107 1.00 76.25 127 ASP A C 1
ATOM 972 O O . ASP A 1 127 ? 79.208 0.595 -143.192 1.00 76.25 127 ASP A O 1
ATOM 976 N N . SER A 1 128 ? 77.965 -0.698 -141.824 1.00 75.75 128 SER A N 1
ATOM 977 C CA . SER A 1 128 ? 77.828 -1.824 -142.760 1.00 75.75 128 SER A CA 1
ATOM 978 C C . SER A 1 128 ? 76.926 -1.520 -143.967 1.00 75.75 128 SER A C 1
ATOM 980 O O . SER A 1 128 ? 77.257 -1.894 -145.090 1.00 75.75 128 SER A O 1
ATOM 982 N N . ALA A 1 129 ? 75.815 -0.805 -143.761 1.00 74.06 129 ALA A N 1
ATOM 983 C CA . ALA A 1 129 ? 74.812 -0.530 -144.790 1.00 74.06 129 ALA A CA 1
ATOM 984 C C . ALA A 1 129 ? 75.250 0.565 -145.774 1.00 74.06 129 ALA A C 1
ATOM 986 O O . ALA A 1 129 ? 74.917 0.500 -146.954 1.00 74.06 129 ALA A O 1
ATOM 987 N N . PHE A 1 130 ? 76.011 1.562 -145.310 1.00 76.62 130 PHE A N 1
ATOM 988 C CA . PHE A 1 130 ? 76.464 2.678 -146.146 1.00 76.62 130 PHE A CA 1
ATOM 989 C C . PHE A 1 130 ? 77.887 2.505 -146.704 1.00 76.62 130 PHE A C 1
ATOM 991 O O . PHE A 1 130 ? 78.309 3.323 -147.519 1.00 76.62 130 PHE A O 1
ATOM 998 N N . ALA A 1 131 ? 78.602 1.428 -146.350 1.00 71.69 131 ALA A N 1
ATOM 999 C CA . ALA A 1 131 ? 79.905 1.074 -146.930 1.00 71.69 131 ALA A CA 1
ATOM 1000 C C . ALA A 1 131 ? 79.957 1.041 -148.475 1.00 71.69 131 ALA A C 1
ATOM 1002 O O . ALA A 1 131 ? 80.905 1.600 -149.031 1.00 71.69 131 ALA A O 1
ATOM 1003 N N . PRO A 1 132 ? 78.973 0.471 -149.202 1.00 69.25 132 PRO A N 1
ATOM 1004 C CA . PRO A 1 132 ? 79.006 0.451 -150.668 1.00 69.25 132 PRO A CA 1
ATOM 1005 C C . PRO A 1 132 ? 78.675 1.805 -151.322 1.00 69.25 132 PRO A C 1
ATOM 1007 O O . PRO A 1 132 ? 78.885 1.968 -152.521 1.00 69.25 132 PRO A O 1
ATOM 1010 N N . HIS A 1 133 ? 78.173 2.786 -150.564 1.00 75.00 133 HIS A N 1
ATOM 1011 C CA . HIS A 1 133 ? 77.713 4.084 -151.078 1.00 75.00 133 HIS A CA 1
ATOM 1012 C C . HIS A 1 133 ? 78.757 5.209 -150.954 1.00 75.00 133 HIS A C 1
ATOM 1014 O O . HIS A 1 133 ? 78.455 6.372 -151.223 1.00 75.00 133 HIS A O 1
ATOM 1020 N N . GLY A 1 134 ? 79.992 4.867 -150.575 1.00 73.38 134 GLY A N 1
ATOM 1021 C CA . GLY A 1 134 ? 81.108 5.801 -150.454 1.00 73.38 134 GLY A CA 1
ATOM 1022 C C . GLY A 1 134 ? 81.162 6.556 -149.115 1.00 73.38 134 GLY A C 1
ATOM 1023 O O . GLY A 1 134 ? 80.199 6.574 -148.341 1.00 73.38 134 GLY A O 1
ATOM 1024 N N . PRO A 1 135 ? 82.304 7.207 -148.821 1.00 74.75 135 PRO A N 1
ATOM 1025 C CA . PRO A 1 135 ? 82.585 7.793 -147.508 1.00 74.75 135 PRO A CA 1
ATOM 1026 C C . PRO A 1 135 ? 81.648 8.954 -147.134 1.00 74.75 135 PRO A C 1
ATOM 1028 O O . PRO A 1 135 ? 81.389 9.182 -145.953 1.00 74.75 135 PRO A O 1
ATOM 1031 N N . GLU A 1 136 ? 81.092 9.676 -148.111 1.00 73.94 136 GLU A N 1
ATOM 1032 C CA . GLU A 1 136 ? 80.217 10.825 -147.847 1.00 73.94 136 GLU A CA 1
ATOM 1033 C C . GLU A 1 136 ? 78.841 10.407 -147.288 1.00 73.94 136 GLU A C 1
ATOM 1035 O O . GLU A 1 136 ? 78.309 11.051 -146.378 1.00 73.94 136 GLU A O 1
ATOM 1040 N N . ALA A 1 137 ? 78.280 9.293 -147.776 1.00 72.56 137 ALA A N 1
ATOM 1041 C CA . ALA A 1 137 ? 77.015 8.747 -147.283 1.00 72.56 137 ALA A CA 1
ATOM 1042 C C . ALA A 1 137 ? 77.152 8.217 -145.844 1.00 72.56 137 ALA A C 1
ATOM 1044 O O . ALA A 1 137 ? 76.313 8.518 -144.990 1.00 72.56 137 ALA A O 1
ATOM 1045 N N . GLN A 1 138 ? 78.255 7.521 -145.542 1.00 74.12 138 GLN A N 1
ATOM 1046 C CA . GLN A 1 138 ? 78.593 7.107 -144.175 1.00 74.12 138 GLN A CA 1
ATOM 1047 C C . GLN A 1 138 ? 78.748 8.310 -143.237 1.00 74.12 138 GLN A C 1
ATOM 1049 O O . GLN A 1 138 ? 78.256 8.285 -142.108 1.00 74.12 138 GLN A O 1
ATOM 1054 N N . HIS A 1 139 ? 79.381 9.393 -143.698 1.00 77.38 139 HIS A N 1
ATOM 1055 C CA . HIS A 1 139 ? 79.587 10.579 -142.871 1.00 77.38 139 HIS A CA 1
ATOM 1056 C C . HIS A 1 139 ? 78.270 11.296 -142.527 1.00 77.38 139 HIS A C 1
ATOM 1058 O O . HIS A 1 139 ? 78.107 11.767 -141.397 1.00 77.38 139 HIS A O 1
ATOM 1064 N N . LYS A 1 140 ? 77.301 11.339 -143.455 1.00 77.75 140 LYS A N 1
ATOM 1065 C CA . LYS A 1 140 ? 75.949 11.869 -143.188 1.00 77.75 140 LYS A CA 1
ATOM 1066 C C . LYS A 1 140 ? 75.169 10.976 -142.217 1.00 77.75 140 LYS A C 1
ATOM 1068 O O . LYS A 1 140 ? 74.594 11.496 -141.263 1.00 77.75 140 LYS A O 1
ATOM 1073 N N . ALA A 1 141 ? 75.204 9.651 -142.389 1.00 75.12 141 ALA A N 1
ATOM 1074 C CA . ALA A 1 141 ? 74.561 8.704 -141.469 1.00 75.12 141 ALA A CA 1
ATOM 1075 C C . ALA A 1 141 ? 75.141 8.794 -140.043 1.00 75.12 141 ALA A C 1
ATOM 1077 O O . ALA A 1 141 ? 74.394 8.887 -139.066 1.00 75.12 141 ALA A O 1
ATOM 1078 N N . ARG A 1 142 ? 76.472 8.878 -139.916 1.00 77.81 142 ARG A N 1
ATOM 1079 C CA . ARG A 1 142 ? 77.153 9.131 -138.636 1.00 77.81 142 ARG A CA 1
ATOM 1080 C C . ARG A 1 142 ? 76.797 10.495 -138.043 1.00 77.81 142 ARG A C 1
ATOM 1082 O O . ARG A 1 142 ? 76.642 10.593 -136.831 1.00 77.81 142 ARG A O 1
ATOM 1089 N N . GLY A 1 143 ? 76.601 11.525 -138.868 1.00 77.38 143 GLY A N 1
ATOM 1090 C CA . GLY A 1 143 ? 76.116 12.838 -138.429 1.00 77.38 143 GLY A CA 1
ATOM 1091 C C . GLY A 1 143 ? 74.735 12.773 -137.765 1.00 77.38 143 GLY A C 1
ATOM 1092 O O . GLY A 1 143 ? 74.556 13.299 -136.665 1.00 77.38 143 GLY A O 1
ATOM 1093 N N . PHE A 1 144 ? 73.780 12.057 -138.370 1.00 77.38 144 PHE A N 1
ATOM 1094 C CA . PHE A 1 144 ? 72.458 11.827 -137.771 1.00 77.38 144 PHE A CA 1
ATOM 1095 C C . PHE A 1 144 ? 72.531 10.999 -136.480 1.00 77.38 144 PHE A C 1
ATOM 1097 O O . PHE A 1 144 ? 71.880 11.335 -135.490 1.00 77.38 144 PHE A O 1
ATOM 1104 N N . LEU A 1 145 ? 73.366 9.957 -136.445 1.00 79.38 145 LEU A N 1
ATOM 1105 C CA . LEU A 1 145 ? 73.566 9.151 -135.237 1.00 79.38 145 LEU A CA 1
ATOM 1106 C C . LEU A 1 145 ? 74.271 9.935 -134.119 1.00 79.38 145 LEU A C 1
ATOM 1108 O O . LEU A 1 145 ? 73.930 9.760 -132.952 1.00 79.38 145 LEU A O 1
ATOM 1112 N N . SER A 1 146 ? 75.177 10.858 -134.452 1.00 79.00 146 SER A N 1
ATOM 1113 C CA . SER A 1 146 ? 75.794 11.784 -133.493 1.00 79.00 146 SER A CA 1
ATOM 1114 C C . SER A 1 146 ? 74.773 12.765 -132.913 1.00 79.00 146 SER A C 1
ATOM 1116 O O . SER A 1 146 ? 74.777 13.018 -131.707 1.00 79.00 146 SER A O 1
ATOM 1118 N N . ALA A 1 147 ? 73.859 13.292 -133.736 1.00 77.88 147 ALA A N 1
ATOM 1119 C CA . ALA A 1 147 ? 72.764 14.140 -133.264 1.00 77.88 147 ALA A CA 1
ATOM 1120 C C . ALA A 1 147 ? 71.829 13.375 -132.306 1.00 77.88 147 ALA A C 1
ATOM 1122 O O . ALA A 1 147 ? 71.501 13.882 -131.230 1.00 77.88 147 ALA A O 1
ATOM 1123 N N . ASN A 1 148 ? 71.490 12.123 -132.631 1.00 78.38 148 ASN A N 1
ATOM 1124 C CA . ASN A 1 148 ? 70.737 11.239 -131.734 1.00 78.38 148 ASN A CA 1
ATOM 1125 C C . ASN A 1 148 ? 71.515 10.915 -130.447 1.00 78.38 148 ASN A C 1
ATOM 1127 O O . ASN A 1 148 ? 70.938 10.921 -129.360 1.00 78.38 148 ASN A O 1
ATOM 1131 N N . GLY A 1 149 ? 72.833 10.718 -130.537 1.00 79.19 149 GLY A N 1
ATOM 1132 C CA . GLY A 1 149 ? 73.714 10.546 -129.381 1.00 79.19 149 GLY A CA 1
ATOM 1133 C C . GLY A 1 149 ? 73.686 11.746 -128.428 1.00 79.19 149 GLY A C 1
ATOM 1134 O O . GLY A 1 149 ? 73.625 11.567 -127.212 1.00 79.19 149 GLY A O 1
ATOM 1135 N N . HIS A 1 150 ? 73.637 12.975 -128.952 1.00 80.00 150 HIS A N 1
ATOM 1136 C CA . HIS A 1 150 ? 73.490 14.177 -128.125 1.00 80.00 150 HIS A CA 1
ATOM 1137 C C . HIS A 1 150 ? 72.137 14.258 -127.412 1.00 80.00 150 HIS A C 1
ATOM 1139 O O . HIS A 1 150 ? 72.095 14.655 -126.244 1.00 80.00 150 HIS A O 1
ATOM 1145 N N . VAL A 1 151 ? 71.041 13.880 -128.077 1.00 81.12 151 VAL A N 1
ATOM 1146 C CA . VAL A 1 151 ? 69.710 13.823 -127.448 1.00 81.12 151 VAL A CA 1
ATOM 1147 C C . VAL A 1 151 ? 69.701 12.784 -126.325 1.00 81.12 151 VAL A C 1
ATOM 1149 O O . VAL A 1 151 ? 69.290 13.101 -125.208 1.00 81.12 151 VAL A O 1
ATOM 1152 N N . LEU A 1 152 ? 70.252 11.592 -126.570 1.00 79.94 152 LEU A N 1
ATOM 1153 C CA . LEU A 1 152 ? 70.377 10.539 -125.559 1.00 79.94 152 LEU A CA 1
ATOM 1154 C C . LEU A 1 152 ? 71.253 10.964 -124.375 1.00 79.94 152 LEU A C 1
ATOM 1156 O O . LEU A 1 152 ? 70.898 10.698 -123.229 1.00 79.94 152 LEU A O 1
ATOM 1160 N N . HIS A 1 153 ? 72.349 11.687 -124.615 1.00 79.75 153 HIS A N 1
ATOM 1161 C CA . HIS A 1 153 ? 73.188 12.208 -123.536 1.00 79.75 153 HIS A CA 1
ATOM 1162 C C . HIS A 1 153 ? 72.467 13.274 -122.692 1.00 79.75 153 HIS A C 1
ATOM 1164 O O . HIS A 1 153 ? 72.612 13.299 -121.469 1.00 79.75 153 HIS A O 1
ATOM 1170 N N . ARG A 1 154 ? 71.641 14.137 -123.306 1.00 82.25 154 ARG A N 1
ATOM 1171 C CA . ARG A 1 154 ? 70.791 15.075 -122.548 1.00 82.25 154 ARG A CA 1
ATOM 1172 C C . ARG A 1 154 ? 69.747 14.335 -121.717 1.00 82.25 154 ARG A C 1
ATOM 1174 O O . ARG A 1 154 ? 69.595 14.654 -120.542 1.00 82.25 154 ARG A O 1
ATOM 1181 N N . MET A 1 155 ? 69.071 13.337 -122.291 1.00 79.69 155 MET A N 1
ATOM 1182 C CA . MET A 1 155 ? 68.120 12.497 -121.553 1.00 79.69 155 MET A CA 1
ATOM 1183 C C . MET A 1 155 ? 68.797 11.773 -120.383 1.00 79.69 155 MET A C 1
ATOM 1185 O O . MET A 1 155 ? 68.236 11.725 -119.293 1.00 79.69 155 MET A O 1
ATOM 1189 N N . GLN A 1 156 ? 70.029 11.292 -120.571 1.00 80.81 156 GLN A N 1
ATOM 1190 C CA . GLN A 1 156 ? 70.829 10.695 -119.504 1.00 80.81 156 GLN A CA 1
ATOM 1191 C C . GLN A 1 156 ? 71.106 11.685 -118.366 1.00 80.81 156 GLN A C 1
ATOM 1193 O O . GLN A 1 156 ? 70.888 11.341 -117.207 1.00 80.81 156 GLN A O 1
ATOM 1198 N N . ARG A 1 157 ? 71.528 12.918 -118.673 1.00 82.19 157 ARG A N 1
ATOM 1199 C CA . ARG A 1 157 ? 71.737 13.941 -117.636 1.00 82.19 157 ARG A CA 1
ATOM 1200 C C . ARG A 1 157 ? 70.450 14.276 -116.883 1.00 82.19 157 ARG A C 1
ATOM 1202 O O . ARG A 1 157 ? 70.498 14.477 -115.674 1.00 82.19 157 ARG A O 1
ATOM 1209 N N . PHE A 1 158 ? 69.307 14.328 -117.568 1.00 80.44 158 PHE A N 1
ATOM 1210 C CA . PHE A 1 158 ? 68.019 14.542 -116.904 1.00 80.44 158 PHE A CA 1
ATOM 1211 C C . PHE A 1 158 ? 67.637 13.374 -115.987 1.00 80.44 158 PHE A C 1
ATOM 1213 O O . PHE A 1 158 ? 67.177 13.616 -114.874 1.00 80.44 158 PHE A O 1
ATOM 1220 N N . ALA A 1 159 ? 67.877 12.128 -116.406 1.00 78.56 159 ALA A N 1
ATOM 1221 C CA . ALA A 1 159 ? 67.648 10.954 -115.566 1.00 78.56 159 ALA A CA 1
ATOM 1222 C C . ALA A 1 159 ? 68.542 10.968 -114.314 1.00 78.56 159 ALA A C 1
ATOM 1224 O O . ALA A 1 159 ? 68.044 10.803 -113.206 1.00 78.56 159 ALA A O 1
ATOM 1225 N N . GLU A 1 160 ? 69.835 11.270 -114.460 1.00 82.38 160 GLU A N 1
ATOM 1226 C CA . GLU A 1 160 ? 70.774 11.385 -113.333 1.00 82.38 160 GLU A CA 1
ATOM 1227 C C . GLU A 1 160 ? 70.371 12.502 -112.354 1.00 82.38 160 GLU A C 1
ATOM 1229 O O . GLU A 1 160 ? 70.439 12.327 -111.137 1.00 82.38 160 GLU A O 1
ATOM 1234 N N . GLN A 1 161 ? 69.883 13.639 -112.862 1.00 85.00 161 GLN A N 1
ATOM 1235 C CA . GLN A 1 161 ? 69.350 14.717 -112.023 1.00 85.00 161 GLN A CA 1
ATOM 1236 C C . GLN A 1 161 ? 68.071 14.311 -111.280 1.00 85.00 161 GLN A C 1
ATOM 1238 O O . GLN A 1 161 ? 67.894 14.701 -110.124 1.00 85.00 161 GLN A O 1
ATOM 1243 N N . LEU A 1 162 ? 67.178 13.551 -111.918 1.00 81.25 162 LEU A N 1
ATOM 1244 C CA . LEU A 1 162 ? 65.968 13.036 -111.275 1.00 81.25 162 LEU A CA 1
ATOM 1245 C C . LEU A 1 162 ? 66.305 11.996 -110.204 1.00 81.25 162 LEU A C 1
ATOM 1247 O O . LEU A 1 162 ? 65.761 12.078 -109.108 1.00 81.25 162 LEU A O 1
ATOM 1251 N N . GLU A 1 163 ? 67.245 11.089 -110.468 1.00 82.25 163 GLU A N 1
ATOM 1252 C CA . GLU A 1 163 ? 67.741 10.123 -109.481 1.00 82.25 163 GLU A CA 1
ATOM 1253 C C . GLU A 1 163 ? 68.376 10.826 -108.273 1.00 82.25 163 GLU A C 1
ATOM 1255 O O . GLU A 1 163 ? 68.085 10.477 -107.129 1.00 82.25 163 GLU A O 1
ATOM 1260 N N . ALA A 1 164 ? 69.198 11.856 -108.501 1.00 83.38 164 ALA A N 1
ATOM 1261 C CA . ALA A 1 164 ? 69.801 12.639 -107.425 1.00 83.38 164 ALA A CA 1
ATOM 1262 C C . ALA A 1 164 ? 68.745 13.376 -106.583 1.00 83.38 164 ALA A C 1
ATOM 1264 O O . ALA A 1 164 ? 68.812 13.357 -105.353 1.00 83.38 164 ALA A O 1
ATOM 1265 N N . LYS A 1 165 ? 67.738 13.984 -107.228 1.00 83.31 165 LYS A N 1
ATOM 1266 C CA . LYS A 1 165 ? 66.620 14.643 -106.534 1.00 83.31 165 LYS A CA 1
ATOM 1267 C C . LYS A 1 165 ? 65.749 13.651 -105.763 1.00 83.31 165 LYS A C 1
ATOM 1269 O O . LYS A 1 165 ? 65.351 13.959 -104.645 1.00 83.31 165 LYS A O 1
ATOM 1274 N N . ALA A 1 166 ? 65.490 12.470 -106.320 1.00 79.88 166 ALA A N 1
ATOM 1275 C CA . ALA A 1 166 ? 64.733 11.419 -105.650 1.00 79.88 166 ALA A CA 1
ATOM 1276 C C . ALA A 1 166 ? 65.466 10.907 -104.404 1.00 79.88 166 ALA A C 1
ATOM 1278 O O . ALA A 1 166 ? 64.865 10.845 -103.337 1.00 79.88 166 ALA A O 1
ATOM 1279 N N . ARG A 1 167 ? 66.778 10.645 -104.495 1.00 82.94 167 ARG A N 1
ATOM 1280 C CA . ARG A 1 167 ? 67.593 10.259 -103.328 1.00 82.94 167 ARG A CA 1
ATOM 1281 C C . ARG A 1 167 ? 67.616 11.347 -102.256 1.00 82.94 167 ARG A C 1
ATOM 1283 O O . ARG A 1 167 ? 67.486 11.038 -101.077 1.00 82.94 167 ARG A O 1
ATOM 1290 N N . ALA A 1 168 ? 67.743 12.615 -102.648 1.00 84.19 168 ALA A N 1
ATOM 1291 C CA . ALA A 1 168 ? 67.680 13.729 -101.703 1.00 84.19 168 ALA A CA 1
ATOM 1292 C C . ALA A 1 168 ? 66.312 13.808 -100.998 1.00 84.19 168 ALA A C 1
ATOM 1294 O O . ALA A 1 168 ? 66.259 14.027 -99.790 1.00 84.19 168 ALA A O 1
ATOM 1295 N N . ALA A 1 169 ? 65.216 13.574 -101.729 1.00 83.00 169 ALA A N 1
ATOM 1296 C CA . ALA A 1 169 ? 63.870 13.529 -101.163 1.00 83.00 169 ALA A CA 1
ATOM 1297 C C . ALA A 1 169 ? 63.663 12.324 -100.225 1.00 83.00 169 ALA A C 1
ATOM 1299 O O . ALA A 1 169 ? 63.073 12.488 -99.160 1.00 83.00 169 ALA A O 1
ATOM 1300 N N . GLU A 1 170 ? 64.182 11.137 -100.567 1.00 83.19 170 GLU A N 1
ATOM 1301 C CA . GLU A 1 170 ? 64.153 9.957 -99.687 1.00 83.19 170 GLU A CA 1
ATOM 1302 C C . GLU A 1 170 ? 64.920 10.209 -98.382 1.00 83.19 170 GLU A C 1
ATOM 1304 O O . GLU A 1 170 ? 64.427 9.882 -97.303 1.00 83.19 170 GLU A O 1
ATOM 1309 N N . MET A 1 171 ? 66.105 10.828 -98.462 1.00 84.81 171 MET A N 1
ATOM 1310 C CA . MET A 1 171 ? 66.903 11.171 -97.281 1.00 84.81 171 MET A CA 1
ATOM 1311 C C . MET A 1 171 ? 66.210 12.214 -96.397 1.00 84.81 171 MET A C 1
ATOM 1313 O O . MET A 1 171 ? 66.203 12.056 -95.177 1.00 84.81 171 MET A O 1
ATOM 1317 N N . ALA A 1 172 ? 65.596 13.244 -96.990 1.00 84.56 172 ALA A N 1
ATOM 1318 C CA . ALA A 1 172 ? 64.823 14.241 -96.249 1.00 84.56 172 ALA A CA 1
ATOM 1319 C C . ALA A 1 172 ? 63.607 13.609 -95.549 1.00 84.56 172 ALA A C 1
ATOM 1321 O O . ALA A 1 172 ? 63.416 13.801 -94.352 1.00 84.56 172 ALA A O 1
ATOM 1322 N N . HIS A 1 173 ? 62.849 12.762 -96.252 1.00 85.31 173 HIS A N 1
ATOM 1323 C CA . HIS A 1 173 ? 61.714 12.047 -95.667 1.00 85.31 173 HIS A CA 1
ATOM 1324 C C . HIS A 1 173 ? 62.146 11.084 -94.547 1.00 85.31 173 HIS A C 1
ATOM 1326 O O . HIS A 1 173 ? 61.486 10.994 -93.513 1.00 85.31 173 HIS A O 1
ATOM 1332 N N . ALA A 1 174 ? 63.263 10.369 -94.711 1.00 84.75 174 ALA A N 1
ATOM 1333 C CA . ALA A 1 174 ? 63.804 9.507 -93.660 1.00 84.75 174 ALA A CA 1
ATOM 1334 C C . ALA A 1 174 ? 64.196 10.309 -92.405 1.00 84.75 174 ALA A C 1
ATOM 1336 O O . ALA A 1 174 ? 63.926 9.859 -91.287 1.00 84.75 174 ALA A O 1
ATOM 1337 N N . ALA A 1 175 ? 64.772 11.503 -92.585 1.00 87.56 175 ALA A N 1
ATOM 1338 C CA . ALA A 1 175 ? 65.080 12.416 -91.489 1.00 87.56 175 ALA A CA 1
ATOM 1339 C C . ALA A 1 175 ? 63.800 12.893 -90.778 1.00 87.56 175 ALA A C 1
ATOM 1341 O O . ALA A 1 175 ? 63.709 12.760 -89.556 1.00 87.56 175 ALA A O 1
ATOM 1342 N N . ASP A 1 176 ? 62.776 13.322 -91.518 1.00 89.31 176 ASP A N 1
ATOM 1343 C CA . ASP A 1 176 ? 61.491 13.753 -90.948 1.00 89.31 176 ASP A CA 1
ATOM 1344 C C . ASP A 1 176 ? 60.802 12.624 -90.164 1.00 89.31 176 ASP A C 1
ATOM 1346 O O . ASP A 1 176 ? 60.324 12.829 -89.046 1.00 89.31 176 ASP A O 1
ATOM 1350 N N . VAL A 1 177 ? 60.800 11.397 -90.700 1.00 88.50 177 VAL A N 1
ATOM 1351 C CA . VAL A 1 177 ? 60.247 10.222 -90.006 1.00 88.50 177 VAL A CA 1
ATOM 1352 C C . VAL A 1 177 ? 61.029 9.916 -88.730 1.00 88.50 177 VAL A C 1
ATOM 1354 O O . VAL A 1 177 ? 60.421 9.585 -87.711 1.00 88.50 177 VAL A O 1
ATOM 1357 N N . SER A 1 178 ? 62.360 10.033 -88.748 1.00 88.25 178 SER A N 1
ATOM 1358 C CA . SER A 1 178 ? 63.178 9.834 -87.545 1.00 88.25 178 SER A CA 1
ATOM 1359 C C . SER A 1 178 ? 62.884 10.886 -86.471 1.00 88.25 178 SER A C 1
ATOM 1361 O O . SER A 1 178 ? 62.667 10.526 -85.315 1.00 88.25 178 SER A O 1
ATOM 1363 N N . GLN A 1 179 ? 62.738 12.155 -86.863 1.00 91.62 179 GLN A N 1
ATOM 1364 C CA . GLN A 1 179 ? 62.404 13.249 -85.954 1.00 91.62 179 GLN A CA 1
ATOM 1365 C C . GLN A 1 179 ? 60.989 13.101 -85.378 1.00 91.62 179 GLN A C 1
ATOM 1367 O O . GLN A 1 179 ? 60.763 13.356 -84.195 1.00 91.62 179 GLN A O 1
ATOM 1372 N N . LEU A 1 180 ? 60.020 12.668 -86.192 1.00 91.50 180 LEU A N 1
ATOM 1373 C CA . LEU A 1 180 ? 58.663 12.379 -85.725 1.00 91.50 180 LEU A CA 1
ATOM 1374 C C . LEU A 1 180 ? 58.641 11.206 -84.744 1.00 91.50 180 LEU A C 1
ATOM 1376 O O . LEU A 1 180 ? 57.940 11.281 -83.737 1.00 91.50 180 LEU A O 1
ATOM 1380 N N . ARG A 1 181 ? 59.420 10.147 -84.998 1.00 92.88 181 ARG A N 1
ATOM 1381 C CA . ARG A 1 181 ? 59.563 9.016 -84.069 1.00 92.88 181 ARG A CA 1
ATOM 1382 C C . ARG A 1 181 ? 60.173 9.448 -82.742 1.00 92.88 181 ARG A C 1
ATOM 1384 O O . ARG A 1 181 ? 59.662 9.052 -81.703 1.00 92.88 181 ARG A O 1
ATOM 1391 N N . GLU A 1 182 ? 61.212 10.275 -82.770 1.00 93.06 182 GLU A N 1
ATOM 1392 C CA . GLU A 1 182 ? 61.844 10.803 -81.560 1.00 93.06 182 GLU A CA 1
ATOM 1393 C C . GLU A 1 182 ? 60.877 11.686 -80.761 1.00 93.06 182 GLU A C 1
ATOM 1395 O O . GLU A 1 182 ? 60.673 11.463 -79.570 1.00 93.06 182 GLU A O 1
ATOM 1400 N N . ARG A 1 183 ? 60.184 12.622 -81.425 1.00 93.19 183 ARG A N 1
ATOM 1401 C CA . ARG A 1 183 ? 59.151 13.455 -80.788 1.00 93.19 183 ARG A CA 1
ATOM 1402 C C . ARG A 1 183 ? 58.023 12.623 -80.188 1.00 93.19 183 ARG A C 1
ATOM 1404 O O . ARG A 1 183 ? 57.577 12.921 -79.084 1.00 93.19 183 ARG A O 1
ATOM 1411 N N . LEU A 1 184 ? 57.568 11.591 -80.898 1.00 93.56 184 LEU A N 1
ATOM 1412 C CA . LEU A 1 184 ? 56.549 10.677 -80.393 1.00 93.56 184 LEU A CA 1
ATOM 1413 C C . LEU A 1 184 ? 57.066 9.901 -79.179 1.00 93.56 184 LEU A C 1
ATOM 1415 O O . LEU A 1 184 ? 56.334 9.755 -78.206 1.00 93.56 184 LEU A O 1
ATOM 1419 N N . HIS A 1 185 ? 58.317 9.441 -79.207 1.00 93.31 185 HIS A N 1
ATOM 1420 C CA . HIS A 1 185 ? 58.903 8.718 -78.087 1.00 93.31 185 HIS A CA 1
ATOM 1421 C C . HIS A 1 185 ? 59.011 9.596 -76.835 1.00 93.31 185 HIS A C 1
ATOM 1423 O O . HIS A 1 185 ? 58.603 9.144 -75.768 1.00 93.31 185 HIS A O 1
ATOM 1429 N N . ILE A 1 186 ? 59.466 10.847 -76.981 1.00 92.19 186 ILE A N 1
ATOM 1430 C CA . ILE A 1 186 ? 59.528 11.839 -75.894 1.00 92.19 186 ILE A CA 1
ATOM 1431 C C . ILE A 1 186 ? 58.124 12.149 -75.357 1.00 92.19 186 ILE A C 1
ATOM 1433 O O . ILE A 1 186 ? 57.916 12.221 -74.149 1.00 92.19 186 ILE A O 1
ATOM 1437 N N . ALA A 1 187 ? 57.136 12.320 -76.240 1.00 91.00 187 ALA A N 1
ATOM 1438 C CA . ALA A 1 187 ? 55.760 12.580 -75.821 1.00 91.00 187 ALA A CA 1
ATOM 1439 C C . ALA A 1 187 ? 55.155 11.387 -75.062 1.00 91.00 187 ALA A C 1
ATOM 1441 O O . ALA A 1 187 ? 54.460 11.583 -74.067 1.00 91.00 187 ALA A O 1
ATOM 1442 N N . LEU A 1 188 ? 55.435 10.156 -75.504 1.00 92.88 188 LEU A N 1
ATOM 1443 C CA . LEU A 1 188 ? 54.984 8.938 -74.832 1.00 92.88 188 LEU A CA 1
ATOM 1444 C C . LEU A 1 188 ? 55.676 8.732 -73.482 1.00 92.88 188 LEU A C 1
ATOM 1446 O O . LEU A 1 188 ? 55.000 8.355 -72.529 1.00 92.88 188 LEU A O 1
ATOM 1450 N N . SER A 1 189 ? 56.981 9.003 -73.368 1.00 92.94 189 SER A N 1
ATOM 1451 C CA . SER A 1 189 ? 57.688 8.898 -72.085 1.00 92.94 189 SER A CA 1
ATOM 1452 C C . SER A 1 189 ? 57.192 9.944 -71.089 1.00 92.94 189 SER A C 1
ATOM 1454 O O . SER A 1 189 ? 56.886 9.597 -69.954 1.00 92.94 189 SER A O 1
ATOM 1456 N N . ALA A 1 190 ? 57.001 11.194 -71.524 1.00 90.69 190 ALA A N 1
ATOM 1457 C CA . ALA A 1 190 ? 56.440 12.245 -70.678 1.00 90.69 190 ALA A CA 1
ATOM 1458 C C . ALA A 1 190 ? 55.004 11.921 -70.224 1.00 90.69 190 ALA A C 1
ATOM 1460 O O . ALA A 1 190 ? 54.646 12.168 -69.074 1.00 90.69 190 ALA A O 1
ATOM 1461 N N . ALA A 1 191 ? 54.183 11.335 -71.103 1.00 89.94 191 ALA A N 1
ATOM 1462 C CA . ALA A 1 191 ? 52.838 10.891 -70.745 1.00 89.94 191 ALA A CA 1
ATOM 1463 C C . ALA A 1 191 ? 52.852 9.723 -69.742 1.00 89.94 191 ALA A C 1
ATOM 1465 O O . ALA A 1 191 ? 52.025 9.708 -68.832 1.00 89.94 191 ALA A O 1
ATOM 1466 N N . ALA A 1 192 ? 53.792 8.780 -69.878 1.00 90.19 192 ALA A N 1
ATOM 1467 C CA . ALA A 1 192 ? 53.966 7.671 -68.940 1.00 90.19 192 ALA A CA 1
ATOM 1468 C C . ALA A 1 192 ? 54.428 8.161 -67.555 1.00 90.19 192 ALA A C 1
ATOM 1470 O O . ALA A 1 192 ? 53.826 7.811 -66.543 1.00 90.19 192 ALA A O 1
ATOM 1471 N N . GLU A 1 193 ? 55.415 9.059 -67.504 1.00 92.62 193 GLU A N 1
ATOM 1472 C CA . GLU A 1 193 ? 55.852 9.692 -66.253 1.00 92.62 193 GLU A CA 1
ATOM 1473 C C . GLU A 1 193 ? 54.716 10.483 -65.596 1.00 92.62 193 GLU A C 1
ATOM 1475 O O . GLU A 1 193 ? 54.522 10.426 -64.381 1.00 92.62 193 GLU A O 1
ATOM 1480 N N . GLN A 1 194 ? 53.914 11.201 -66.389 1.00 92.19 194 GLN A N 1
ATOM 1481 C CA . GLN A 1 194 ? 52.741 11.896 -65.872 1.00 92.19 194 GLN A CA 1
ATOM 1482 C C . GLN A 1 194 ? 51.713 10.910 -65.303 1.00 92.19 194 GLN A C 1
ATOM 1484 O O . GLN A 1 194 ? 51.180 11.171 -64.222 1.00 92.19 194 GLN A O 1
ATOM 1489 N N . SER A 1 195 ? 51.449 9.781 -65.974 1.00 91.56 195 SER A N 1
ATOM 1490 C CA . SER A 1 195 ? 50.542 8.766 -65.433 1.00 91.56 195 SER A CA 1
ATOM 1491 C C . SER A 1 195 ? 51.071 8.166 -64.133 1.00 91.56 195 SER A C 1
ATOM 1493 O O . SER A 1 195 ? 50.320 8.109 -63.161 1.00 91.56 195 SER A O 1
ATOM 1495 N N . ASP A 1 196 ? 52.359 7.833 -64.057 1.00 93.50 196 ASP A N 1
ATOM 1496 C CA . ASP A 1 196 ? 52.969 7.242 -62.861 1.00 93.50 196 ASP A CA 1
ATOM 1497 C C . ASP A 1 196 ? 52.953 8.214 -61.675 1.00 93.50 196 ASP A C 1
ATOM 1499 O O . ASP A 1 196 ? 52.629 7.829 -60.547 1.00 93.50 196 ASP A O 1
ATOM 1503 N N . ASN A 1 197 ? 53.195 9.503 -61.931 1.00 92.38 197 ASN A N 1
ATOM 1504 C CA . ASN A 1 197 ? 53.076 10.558 -60.926 1.00 92.38 197 ASN A CA 1
ATOM 1505 C C . ASN A 1 197 ? 51.632 10.710 -60.426 1.00 92.38 197 ASN A C 1
ATOM 1507 O O . ASN A 1 197 ? 51.407 10.836 -59.221 1.00 92.38 197 ASN A O 1
ATOM 1511 N N . THR A 1 198 ? 50.638 10.666 -61.322 1.00 93.31 198 THR A N 1
ATOM 1512 C CA . THR A 1 198 ? 49.225 10.734 -60.909 1.00 93.31 198 THR A CA 1
ATOM 1513 C C . THR A 1 198 ? 48.784 9.500 -60.130 1.00 93.31 198 THR A C 1
ATOM 1515 O O . THR A 1 198 ? 48.082 9.642 -59.133 1.00 93.31 198 THR A O 1
ATOM 1518 N N . ILE A 1 199 ? 49.227 8.304 -60.530 1.00 93.69 199 ILE A N 1
ATOM 1519 C CA . ILE A 1 199 ? 48.942 7.058 -59.812 1.00 93.69 199 ILE A CA 1
ATOM 1520 C C . ILE A 1 199 ? 49.563 7.121 -58.417 1.00 93.69 199 ILE A C 1
ATOM 1522 O O . ILE A 1 199 ? 48.871 6.869 -57.436 1.00 93.69 199 ILE A O 1
ATOM 1526 N N . SER A 1 200 ? 50.825 7.540 -58.308 1.00 93.81 200 SER A N 1
ATOM 1527 C CA . SER A 1 200 ? 51.516 7.679 -57.021 1.00 93.81 200 SER A CA 1
ATOM 1528 C C . SER A 1 200 ? 50.820 8.683 -56.097 1.00 93.81 200 SER A C 1
ATOM 1530 O O . SER A 1 200 ? 50.625 8.398 -54.917 1.00 93.81 200 SER A O 1
ATOM 1532 N N . ALA A 1 201 ? 50.374 9.827 -56.629 1.00 91.94 201 ALA A N 1
ATOM 1533 C CA . ALA A 1 201 ? 49.620 10.815 -55.860 1.00 91.94 201 ALA A CA 1
ATOM 1534 C C . ALA A 1 201 ? 48.260 10.275 -55.383 1.00 91.94 201 ALA A C 1
ATOM 1536 O O . ALA A 1 201 ? 47.888 10.492 -54.232 1.00 91.94 201 ALA A O 1
ATOM 1537 N N . LEU A 1 202 ? 47.537 9.542 -56.238 1.00 93.81 202 LEU A N 1
ATOM 1538 C CA . LEU A 1 202 ? 46.261 8.918 -55.877 1.00 93.81 202 LEU A CA 1
ATOM 1539 C C . LEU A 1 202 ? 46.429 7.799 -54.844 1.00 93.81 202 LEU A C 1
ATOM 1541 O O . LEU A 1 202 ? 45.587 7.670 -53.960 1.00 93.81 202 LEU A O 1
ATOM 1545 N N . MET A 1 203 ? 47.502 7.006 -54.925 1.00 94.19 203 MET A N 1
ATOM 1546 C CA . MET A 1 203 ? 47.804 5.989 -53.914 1.00 94.19 203 MET A CA 1
ATOM 1547 C C . MET A 1 203 ? 48.122 6.628 -52.562 1.00 94.19 203 MET A C 1
ATOM 1549 O O . MET A 1 203 ? 47.552 6.209 -51.560 1.00 94.19 20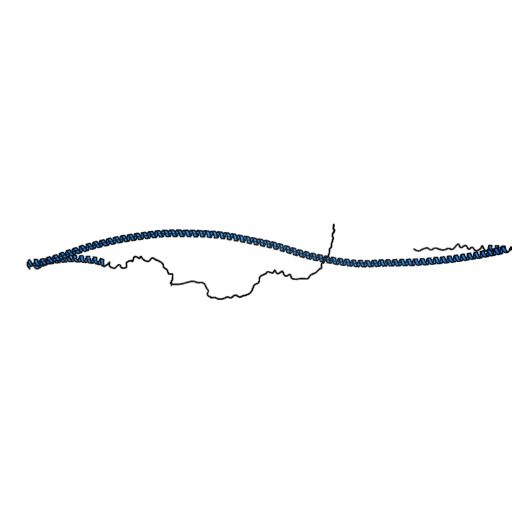3 MET A O 1
ATOM 1553 N N . ALA A 1 204 ? 48.946 7.681 -52.532 1.00 93.06 204 ALA A N 1
ATOM 1554 C CA . ALA A 1 204 ? 49.242 8.408 -51.298 1.00 93.06 204 ALA A CA 1
ATOM 1555 C C . ALA A 1 204 ? 47.973 9.022 -50.678 1.00 93.06 204 ALA A C 1
ATOM 1557 O O . ALA A 1 204 ? 47.746 8.907 -49.474 1.00 93.06 204 ALA A O 1
ATOM 1558 N N . ASP A 1 205 ? 47.101 9.625 -51.492 1.00 92.25 205 ASP A N 1
ATOM 1559 C CA . ASP A 1 205 ? 45.821 10.156 -51.014 1.00 92.25 205 ASP A CA 1
ATOM 1560 C C . ASP A 1 205 ? 44.919 9.029 -50.475 1.00 92.25 205 ASP A C 1
ATOM 1562 O O . ASP A 1 205 ? 44.383 9.132 -49.370 1.00 92.25 205 ASP A O 1
ATOM 1566 N N . HIS A 1 206 ? 44.836 7.896 -51.184 1.00 93.25 206 HIS A N 1
ATOM 1567 C CA . HIS A 1 206 ? 44.097 6.716 -50.733 1.00 93.25 206 HIS A CA 1
ATOM 1568 C C . HIS A 1 206 ? 44.616 6.172 -49.396 1.00 93.25 206 HIS A C 1
ATOM 1570 O O . HIS A 1 206 ? 43.813 5.911 -48.503 1.00 93.25 206 HIS A O 1
ATOM 1576 N N . GLU A 1 207 ? 45.933 6.059 -49.215 1.00 93.81 207 GLU A N 1
ATOM 1577 C CA . GLU A 1 207 ? 46.546 5.639 -47.951 1.00 93.81 207 GLU A CA 1
ATOM 1578 C C . GLU A 1 207 ? 46.158 6.573 -46.801 1.00 93.81 207 GLU A C 1
ATOM 1580 O O . GLU A 1 207 ? 45.770 6.105 -45.728 1.00 93.81 207 GLU A O 1
ATOM 1585 N N . THR A 1 208 ? 46.158 7.894 -47.024 1.00 93.62 208 THR A N 1
ATOM 1586 C CA . THR A 1 208 ? 45.709 8.841 -45.990 1.00 93.62 208 THR A CA 1
ATOM 1587 C C . THR A 1 208 ? 44.215 8.722 -45.696 1.00 93.62 208 THR A C 1
ATOM 1589 O O . THR A 1 208 ? 43.803 8.837 -44.539 1.00 93.62 208 THR A O 1
ATOM 1592 N N . HIS A 1 209 ? 43.388 8.460 -46.710 1.00 93.00 209 HIS A N 1
ATOM 1593 C CA . HIS A 1 209 ? 41.958 8.231 -46.535 1.00 93.00 209 HIS A CA 1
ATOM 1594 C C . HIS A 1 209 ? 41.673 6.941 -45.761 1.00 93.00 209 HIS A C 1
ATOM 1596 O O . HIS A 1 209 ? 40.811 6.946 -44.881 1.00 93.00 209 HIS A O 1
ATOM 1602 N N . VAL A 1 210 ? 42.415 5.866 -46.036 1.00 94.94 210 VAL A N 1
ATOM 1603 C CA . VAL A 1 210 ? 42.329 4.599 -45.300 1.00 94.94 210 VAL A CA 1
ATOM 1604 C C . VAL A 1 210 ? 42.773 4.787 -43.850 1.00 94.94 210 VAL A C 1
ATOM 1606 O O . VAL A 1 210 ? 42.056 4.357 -42.949 1.00 94.94 210 VAL A O 1
ATOM 1609 N N . ALA A 1 211 ? 43.882 5.493 -43.604 1.00 93.00 211 ALA A N 1
ATOM 1610 C CA . ALA A 1 211 ? 44.347 5.796 -42.250 1.00 93.00 211 ALA A CA 1
ATOM 1611 C C . ALA A 1 211 ? 43.306 6.605 -41.455 1.00 93.00 211 ALA A C 1
ATOM 1613 O O . ALA A 1 211 ? 42.911 6.206 -40.362 1.00 93.00 211 ALA A O 1
ATOM 1614 N N . ARG A 1 212 ? 42.757 7.679 -42.042 1.00 93.88 212 ARG A N 1
ATOM 1615 C CA . ARG A 1 212 ? 41.690 8.475 -41.409 1.00 93.88 212 ARG A CA 1
ATOM 1616 C C . ARG A 1 212 ? 40.427 7.654 -41.145 1.00 93.88 212 ARG A C 1
ATOM 1618 O O . ARG A 1 212 ? 39.780 7.843 -40.119 1.00 93.88 212 ARG A O 1
ATOM 1625 N N . ALA A 1 213 ? 40.050 6.763 -42.063 1.00 93.06 213 ALA A N 1
ATOM 1626 C CA . ALA A 1 213 ? 38.900 5.885 -41.872 1.00 93.06 213 ALA A CA 1
ATOM 1627 C C . ALA A 1 213 ? 39.132 4.896 -40.719 1.00 93.06 213 ALA A C 1
ATOM 1629 O O . ALA A 1 213 ? 38.220 4.689 -39.919 1.00 93.06 213 ALA A O 1
ATOM 1630 N N . ALA A 1 214 ? 40.342 4.341 -40.599 1.00 93.88 214 ALA A N 1
ATOM 1631 C CA . ALA A 1 214 ? 40.725 3.472 -39.490 1.00 93.88 214 ALA A CA 1
ATOM 1632 C C . ALA A 1 214 ? 40.685 4.215 -38.144 1.00 93.88 214 ALA A C 1
ATOM 1634 O O . ALA A 1 214 ? 40.102 3.701 -37.190 1.00 93.88 214 ALA A O 1
ATOM 1635 N N . ASP A 1 215 ? 41.193 5.450 -38.080 1.00 94.62 215 ASP A N 1
ATOM 1636 C CA . ASP A 1 215 ? 41.136 6.281 -36.869 1.00 94.62 215 ASP A CA 1
ATOM 1637 C C . ASP A 1 215 ? 39.688 6.568 -36.441 1.00 94.62 215 ASP A C 1
ATOM 1639 O O . ASP A 1 215 ? 39.337 6.441 -35.265 1.00 94.62 215 ASP A O 1
ATOM 1643 N N . VAL A 1 216 ? 38.813 6.907 -37.397 1.00 94.75 216 VAL A N 1
ATOM 1644 C CA . VAL A 1 216 ? 37.383 7.128 -37.127 1.00 94.75 216 VAL A CA 1
ATOM 1645 C C . VAL A 1 216 ? 36.705 5.842 -36.656 1.00 94.75 216 VAL A C 1
ATOM 1647 O O . VAL A 1 216 ? 35.934 5.879 -35.696 1.00 94.75 216 VAL A O 1
ATOM 1650 N N . GLN A 1 217 ? 36.988 4.701 -37.291 1.00 94.69 217 GLN A N 1
ATOM 1651 C CA . GLN A 1 217 ? 36.450 3.407 -36.866 1.00 94.69 217 GLN A CA 1
ATOM 1652 C C . GLN A 1 217 ? 36.896 3.054 -35.448 1.00 94.69 217 GLN A C 1
ATOM 1654 O O . GLN A 1 217 ? 36.062 2.657 -34.633 1.00 94.69 217 GLN A O 1
ATOM 1659 N N . HIS A 1 218 ? 38.174 3.257 -35.128 1.00 95.25 218 HIS A N 1
ATOM 1660 C CA . HIS A 1 218 ? 38.700 2.975 -33.801 1.00 95.25 218 HIS A CA 1
ATOM 1661 C C . HIS A 1 218 ? 38.089 3.902 -32.740 1.00 95.25 218 HIS A C 1
ATOM 1663 O O . HIS A 1 218 ? 37.642 3.432 -31.695 1.00 95.25 218 HIS A O 1
ATOM 1669 N N . ALA A 1 219 ? 37.956 5.200 -33.030 1.00 94.62 219 ALA A N 1
ATOM 1670 C CA . ALA A 1 219 ? 37.300 6.152 -32.134 1.00 94.62 219 ALA A CA 1
ATOM 1671 C C . ALA A 1 219 ? 35.816 5.814 -31.894 1.00 94.62 219 ALA A C 1
ATOM 1673 O O . ALA A 1 219 ? 35.312 5.957 -30.777 1.00 94.62 219 ALA A O 1
ATOM 1674 N N . LEU A 1 220 ? 35.101 5.347 -32.924 1.00 95.75 220 LEU A N 1
ATOM 1675 C CA . LEU A 1 220 ? 33.717 4.889 -32.786 1.00 95.75 220 LEU A CA 1
ATOM 1676 C C . LEU A 1 220 ? 33.619 3.600 -31.965 1.00 95.75 220 LEU A C 1
ATOM 1678 O O . LEU A 1 220 ? 32.738 3.506 -31.113 1.00 95.75 220 LEU A O 1
ATOM 1682 N N . GLN A 1 221 ? 34.522 2.639 -32.171 1.00 95.69 221 GLN A N 1
ATOM 1683 C CA . GLN A 1 221 ? 34.586 1.419 -31.360 1.00 95.69 221 GLN A CA 1
ATOM 1684 C C . GLN A 1 221 ? 34.823 1.743 -29.885 1.00 95.69 221 GLN A C 1
ATOM 1686 O O . GLN A 1 221 ? 34.044 1.300 -29.046 1.00 95.69 221 GLN A O 1
ATOM 1691 N N . GLN A 1 222 ? 35.799 2.599 -29.575 1.00 95.69 222 GLN A N 1
ATOM 1692 C CA . GLN A 1 222 ? 36.069 3.028 -28.200 1.00 95.69 222 GLN A CA 1
ATOM 1693 C C . GLN A 1 222 ? 34.856 3.719 -27.558 1.00 95.69 222 GLN A C 1
ATOM 1695 O O . GLN A 1 222 ? 34.529 3.453 -26.404 1.00 95.69 222 GLN A O 1
ATOM 1700 N N . ARG A 1 223 ? 34.142 4.579 -28.300 1.00 96.00 223 ARG A N 1
ATOM 1701 C CA . ARG A 1 223 ? 32.910 5.216 -27.800 1.00 96.00 223 ARG A CA 1
ATOM 1702 C C . ARG A 1 223 ? 31.798 4.206 -27.538 1.00 96.00 223 ARG A C 1
ATOM 1704 O O . ARG A 1 223 ? 31.114 4.313 -26.526 1.00 96.00 223 ARG A O 1
ATOM 1711 N N . LEU A 1 224 ? 31.617 3.231 -28.428 1.00 96.19 224 LEU A N 1
ATOM 1712 C CA . LEU A 1 224 ? 30.625 2.171 -28.246 1.00 96.19 224 LEU A CA 1
ATOM 1713 C C . LEU A 1 224 ? 30.967 1.273 -27.055 1.00 96.19 224 LEU A C 1
ATOM 1715 O O . LEU A 1 224 ? 30.069 0.883 -26.317 1.00 96.19 224 LEU A O 1
ATOM 1719 N N . GLU A 1 225 ? 32.241 0.955 -26.845 1.00 96.31 225 GLU A N 1
ATOM 1720 C CA . GLU A 1 225 ? 32.707 0.197 -25.682 1.00 96.31 225 GLU A CA 1
ATOM 1721 C C . GLU A 1 225 ? 32.514 0.980 -24.381 1.00 96.31 225 GLU A C 1
ATOM 1723 O O . GLU A 1 225 ? 32.020 0.417 -23.406 1.00 96.31 225 GLU A O 1
ATOM 1728 N N . ALA A 1 226 ? 32.809 2.282 -24.380 1.00 96.06 226 ALA A N 1
ATOM 1729 C CA . ALA A 1 226 ? 32.573 3.152 -23.232 1.00 96.06 226 ALA A CA 1
ATOM 1730 C C . ALA A 1 226 ? 31.078 3.258 -22.879 1.00 96.06 226 ALA A C 1
ATOM 1732 O O . ALA A 1 226 ? 30.716 3.127 -21.712 1.00 96.06 226 ALA A O 1
ATOM 1733 N N . GLU A 1 227 ? 30.198 3.439 -23.870 1.00 95.88 227 GLU A N 1
ATOM 1734 C CA . GLU A 1 227 ? 28.745 3.453 -23.645 1.00 95.88 227 GLU A CA 1
ATOM 1735 C C . GLU A 1 227 ? 28.227 2.088 -23.179 1.00 95.88 227 GLU A C 1
ATOM 1737 O O . GLU A 1 227 ? 27.406 2.026 -22.268 1.00 95.88 227 GLU A O 1
ATOM 1742 N N . ARG A 1 228 ? 28.743 0.980 -23.728 1.00 97.00 228 ARG A N 1
ATOM 1743 C CA . ARG A 1 228 ? 28.416 -0.366 -23.230 1.00 97.00 228 ARG A CA 1
ATOM 1744 C C . ARG A 1 228 ? 28.811 -0.525 -21.769 1.00 97.00 228 ARG A C 1
ATOM 1746 O O . ARG A 1 228 ? 27.976 -0.962 -20.991 1.00 97.00 228 ARG A O 1
ATOM 1753 N N . ALA A 1 229 ? 30.031 -0.134 -21.400 1.00 96.06 229 ALA A N 1
ATOM 1754 C CA . ALA A 1 229 ? 30.512 -0.201 -20.023 1.00 96.06 229 ALA A CA 1
ATOM 1755 C C . ALA A 1 229 ? 29.672 0.674 -19.074 1.00 96.06 229 ALA A C 1
ATOM 1757 O O . ALA A 1 229 ? 29.354 0.253 -17.959 1.00 96.06 229 ALA A O 1
ATOM 1758 N N . ARG A 1 230 ? 29.266 1.871 -19.524 1.00 97.94 230 ARG A N 1
ATOM 1759 C CA . ARG A 1 230 ? 28.381 2.756 -18.756 1.00 97.94 230 ARG A CA 1
ATOM 1760 C C . ARG A 1 230 ? 27.015 2.116 -18.533 1.00 97.94 230 ARG A C 1
ATOM 1762 O O . ARG A 1 230 ? 26.572 2.025 -17.394 1.00 97.94 230 ARG A O 1
ATOM 1769 N N . LEU A 1 231 ? 26.387 1.617 -19.598 1.00 96.44 231 LEU A N 1
ATOM 1770 C CA . LEU A 1 231 ? 25.075 0.973 -19.530 1.00 96.44 231 LEU A CA 1
ATOM 1771 C C . LEU A 1 231 ? 25.103 -0.320 -18.710 1.00 96.44 231 LEU A C 1
ATOM 1773 O O . LEU A 1 231 ? 24.146 -0.591 -17.993 1.00 96.44 231 LEU A O 1
ATOM 1777 N N . THR A 1 232 ? 26.180 -1.111 -18.769 1.00 96.25 232 THR A N 1
ATOM 1778 C CA . THR A 1 232 ? 26.330 -2.282 -17.890 1.00 96.25 232 THR A CA 1
ATOM 1779 C C . THR A 1 232 ? 26.443 -1.865 -16.430 1.00 96.25 232 THR A C 1
ATOM 1781 O O . THR A 1 232 ? 25.759 -2.444 -15.598 1.00 96.25 232 THR A O 1
ATOM 1784 N N . GLY A 1 233 ? 27.211 -0.813 -16.119 1.00 96.62 233 GLY A N 1
ATOM 1785 C CA . GLY A 1 233 ? 27.313 -0.295 -14.752 1.00 96.62 233 GLY A CA 1
ATOM 1786 C C . GLY A 1 233 ? 25.991 0.273 -14.223 1.00 96.62 233 GLY A C 1
ATOM 1787 O O . GLY A 1 233 ? 25.616 -0.003 -13.087 1.00 96.62 233 GLY A O 1
ATOM 1788 N N . GLU A 1 234 ? 25.252 1.018 -15.051 1.00 97.00 234 GLU A N 1
ATOM 1789 C CA . GLU A 1 234 ? 23.904 1.499 -14.720 1.00 97.00 234 GLU A CA 1
ATOM 1790 C C . GLU A 1 234 ? 22.941 0.326 -14.485 1.00 97.00 234 GLU A C 1
ATOM 1792 O O . GLU A 1 234 ? 22.194 0.333 -13.510 1.00 97.00 234 GLU A O 1
ATOM 1797 N N . ASN A 1 235 ? 22.984 -0.712 -15.325 1.00 96.38 235 ASN A N 1
ATOM 1798 C CA . ASN A 1 235 ? 22.135 -1.893 -15.174 1.00 96.38 235 ASN A CA 1
ATOM 1799 C C . ASN A 1 235 ? 22.471 -2.684 -13.900 1.00 96.38 235 ASN A C 1
ATOM 1801 O O . ASN A 1 235 ? 21.566 -3.021 -13.143 1.00 96.38 235 ASN A O 1
ATOM 1805 N N . ASP A 1 236 ? 23.755 -2.899 -13.604 1.00 96.81 236 ASP A N 1
ATOM 1806 C CA . ASP A 1 236 ? 24.197 -3.559 -12.371 1.00 96.81 236 ASP A CA 1
ATOM 1807 C C . ASP A 1 236 ? 23.780 -2.756 -11.125 1.00 96.81 236 ASP A C 1
ATOM 1809 O O . ASP A 1 236 ? 23.289 -3.332 -10.149 1.00 96.81 236 ASP A O 1
ATOM 1813 N N . SER A 1 237 ? 23.893 -1.421 -11.173 1.00 97.06 237 SER A N 1
ATOM 1814 C CA . SER A 1 237 ? 23.414 -0.524 -10.111 1.00 97.06 237 SER A CA 1
ATOM 1815 C C . SER A 1 237 ? 21.907 -0.661 -9.911 1.00 97.06 237 SER A C 1
ATOM 1817 O O . SER A 1 237 ? 21.458 -0.970 -8.807 1.00 97.06 237 SER A O 1
ATOM 1819 N N . MET A 1 238 ? 21.124 -0.525 -10.984 1.00 96.50 238 MET A N 1
ATOM 1820 C CA . MET A 1 238 ? 19.665 -0.664 -10.950 1.00 96.50 238 MET A CA 1
ATOM 1821 C C . MET A 1 238 ? 19.229 -2.057 -10.479 1.00 96.50 238 MET A C 1
ATOM 1823 O O . MET A 1 238 ? 18.259 -2.187 -9.733 1.00 96.50 238 MET A O 1
ATOM 1827 N N . HIS A 1 239 ? 19.947 -3.111 -10.873 1.00 96.69 239 HIS A N 1
ATOM 1828 C CA . HIS A 1 239 ? 19.688 -4.473 -10.418 1.00 96.69 239 HIS A CA 1
ATOM 1829 C C . HIS A 1 239 ? 19.958 -4.616 -8.916 1.00 96.69 239 HIS A C 1
ATOM 1831 O O . HIS A 1 239 ? 19.143 -5.191 -8.194 1.00 96.69 239 HIS A O 1
ATOM 1837 N N . SER A 1 240 ? 21.055 -4.038 -8.420 1.00 96.69 240 SER A N 1
ATOM 1838 C CA . SER A 1 240 ? 21.372 -4.040 -6.990 1.00 96.69 240 SER A CA 1
ATOM 1839 C C . SER A 1 240 ? 20.329 -3.288 -6.153 1.00 96.69 240 SER A C 1
ATOM 1841 O O . SER A 1 240 ? 19.915 -3.782 -5.100 1.00 96.69 240 SER A O 1
ATOM 1843 N N . GLU A 1 241 ? 19.837 -2.148 -6.649 1.00 97.00 241 GLU A N 1
ATOM 1844 C CA . GLU A 1 241 ? 18.772 -1.364 -6.021 1.00 97.00 241 GLU A CA 1
ATOM 1845 C C . GLU A 1 241 ? 17.440 -2.117 -6.024 1.00 97.00 241 GLU A C 1
ATOM 1847 O O . GLU A 1 241 ? 16.753 -2.164 -5.003 1.00 97.00 241 GLU A O 1
ATOM 1852 N N . LEU A 1 242 ? 17.095 -2.770 -7.138 1.00 97.19 242 LEU A N 1
ATOM 1853 C CA . LEU A 1 242 ? 15.892 -3.591 -7.244 1.00 97.19 242 LEU A CA 1
ATOM 1854 C C . LEU A 1 242 ? 15.918 -4.758 -6.252 1.00 97.19 242 LEU A C 1
ATOM 1856 O O . LEU A 1 242 ? 14.923 -5.016 -5.575 1.00 97.19 242 LEU A O 1
ATOM 1860 N N . GLU A 1 243 ? 17.043 -5.462 -6.135 1.00 96.75 243 GLU A N 1
ATOM 1861 C CA . GLU A 1 243 ? 17.185 -6.557 -5.174 1.00 96.75 243 GLU A CA 1
ATOM 1862 C C . GLU A 1 243 ? 17.164 -6.057 -3.721 1.00 96.75 243 GLU A C 1
ATOM 1864 O O . GLU A 1 243 ? 16.564 -6.698 -2.855 1.00 96.75 243 GLU A O 1
ATOM 1869 N N . ALA A 1 244 ? 17.745 -4.887 -3.436 1.00 96.88 244 ALA A N 1
ATOM 1870 C CA . ALA A 1 244 ? 17.626 -4.250 -2.125 1.00 96.88 244 ALA A CA 1
ATOM 1871 C C . ALA A 1 244 ? 16.166 -3.882 -1.802 1.00 96.88 244 ALA A C 1
ATOM 1873 O O . ALA A 1 244 ? 15.690 -4.166 -0.699 1.00 96.88 244 ALA A O 1
ATOM 1874 N N . ALA A 1 245 ? 15.434 -3.328 -2.771 1.00 95.00 245 ALA A N 1
ATOM 1875 C CA . ALA A 1 245 ? 14.021 -2.994 -2.630 1.00 95.00 245 ALA A CA 1
ATOM 1876 C C . ALA A 1 245 ? 13.157 -4.244 -2.403 1.00 95.00 245 ALA A C 1
ATOM 1878 O O . ALA A 1 245 ? 12.325 -4.249 -1.499 1.00 95.00 245 ALA A O 1
ATOM 1879 N N . LYS A 1 246 ? 13.393 -5.338 -3.141 1.00 97.19 246 LYS A N 1
ATOM 1880 C CA . LYS A 1 246 ? 12.699 -6.621 -2.923 1.00 97.19 246 LYS A CA 1
ATOM 1881 C C . LYS A 1 246 ? 12.910 -7.157 -1.509 1.00 97.19 246 LYS A C 1
ATOM 1883 O O . LYS A 1 246 ? 11.950 -7.580 -0.869 1.00 97.19 246 LYS A O 1
ATOM 1888 N N . ARG A 1 247 ? 14.143 -7.104 -0.990 1.00 96.44 247 ARG A N 1
ATOM 1889 C CA . ARG A 1 247 ? 14.431 -7.508 0.400 1.00 96.44 247 ARG A CA 1
ATOM 1890 C C . ARG A 1 247 ? 13.718 -6.613 1.411 1.00 96.44 247 ARG A C 1
ATOM 1892 O O . ARG A 1 247 ? 13.212 -7.121 2.407 1.00 96.44 247 ARG A O 1
ATOM 1899 N N . ALA A 1 248 ? 13.657 -5.306 1.159 1.00 96.50 248 ALA A N 1
ATOM 1900 C CA . ALA A 1 248 ? 12.936 -4.371 2.019 1.00 96.50 248 ALA A CA 1
ATOM 1901 C C . ALA A 1 248 ? 11.424 -4.650 2.032 1.00 96.50 248 ALA A C 1
ATOM 1903 O O . ALA A 1 248 ? 10.823 -4.652 3.104 1.00 96.50 248 ALA A O 1
ATOM 1904 N N . VAL A 1 249 ? 10.826 -4.948 0.873 1.00 96.69 249 VAL A N 1
ATOM 1905 C CA . VAL A 1 249 ? 9.412 -5.343 0.766 1.00 96.69 249 VAL A CA 1
ATOM 1906 C C . VAL A 1 249 ? 9.150 -6.631 1.544 1.00 96.69 249 VAL A C 1
ATOM 1908 O O . VAL A 1 249 ? 8.278 -6.630 2.405 1.00 96.69 249 VAL A O 1
ATOM 1911 N N . ALA A 1 250 ? 9.955 -7.677 1.347 1.00 95.94 250 ALA A N 1
ATOM 1912 C CA . ALA A 1 250 ? 9.805 -8.933 2.087 1.00 95.94 250 ALA A CA 1
ATOM 1913 C C . ALA A 1 250 ? 9.933 -8.739 3.613 1.00 95.94 250 ALA A C 1
ATOM 1915 O O . ALA A 1 250 ? 9.200 -9.347 4.392 1.00 95.94 250 ALA A O 1
ATOM 1916 N N . ALA A 1 251 ? 10.832 -7.854 4.061 1.00 96.06 251 ALA A N 1
ATOM 1917 C CA . ALA A 1 251 ? 10.970 -7.518 5.477 1.00 96.06 251 ALA A CA 1
ATOM 1918 C C . ALA A 1 251 ? 9.752 -6.753 6.029 1.00 96.06 251 ALA A C 1
ATOM 1920 O O . ALA A 1 251 ? 9.375 -6.955 7.184 1.00 96.06 251 ALA A O 1
ATOM 1921 N N . LEU A 1 252 ? 9.137 -5.873 5.231 1.00 95.56 252 LEU A N 1
ATOM 1922 C CA . LEU A 1 252 ? 7.906 -5.177 5.610 1.00 95.56 252 LEU A CA 1
ATOM 1923 C C . LEU A 1 252 ? 6.708 -6.129 5.649 1.00 95.56 252 LEU A C 1
ATOM 1925 O O . LEU A 1 252 ? 5.938 -6.066 6.601 1.00 95.56 252 LEU A O 1
ATOM 1929 N N . GLU A 1 253 ? 6.578 -7.032 4.679 1.00 96.19 253 GLU A N 1
ATOM 1930 C CA . GLU A 1 253 ? 5.537 -8.067 4.666 1.00 96.19 253 GLU A CA 1
ATOM 1931 C C . GLU A 1 253 ? 5.632 -8.969 5.903 1.00 96.19 253 GLU A C 1
ATOM 1933 O O . GLU A 1 253 ? 4.627 -9.189 6.574 1.00 96.19 253 GLU A O 1
ATOM 1938 N N . ALA A 1 254 ? 6.842 -9.403 6.276 1.00 95.31 254 ALA A N 1
ATOM 1939 C CA . ALA A 1 254 ? 7.061 -10.181 7.496 1.00 95.31 254 ALA A CA 1
ATOM 1940 C C . ALA A 1 254 ? 6.661 -9.407 8.765 1.00 95.31 254 ALA A C 1
ATOM 1942 O O . ALA A 1 254 ? 5.996 -9.962 9.636 1.00 95.31 254 ALA A O 1
ATOM 1943 N N . LYS A 1 255 ? 7.005 -8.114 8.855 1.00 95.81 255 LYS A N 1
ATOM 1944 C CA . LYS A 1 255 ? 6.596 -7.261 9.985 1.00 95.81 255 LYS A CA 1
ATOM 1945 C C . LYS A 1 255 ? 5.085 -7.065 10.055 1.00 95.81 255 LYS A C 1
ATOM 1947 O O . LYS A 1 255 ? 4.535 -7.048 11.147 1.00 95.81 255 LYS A O 1
ATOM 1952 N N . VAL A 1 256 ? 4.418 -6.888 8.916 1.00 96.25 256 VAL A N 1
ATOM 1953 C CA . VAL A 1 256 ? 2.953 -6.760 8.864 1.00 96.25 256 VAL A CA 1
ATOM 1954 C C . VAL A 1 256 ? 2.283 -8.066 9.285 1.00 96.25 256 VAL A C 1
ATOM 1956 O O . VAL A 1 256 ? 1.288 -8.033 10.001 1.00 96.25 256 VAL A O 1
ATOM 1959 N N . GLN A 1 257 ? 2.835 -9.211 8.883 1.00 96.19 257 GLN A N 1
ATOM 1960 C CA . GLN A 1 257 ? 2.339 -10.512 9.316 1.00 96.19 257 GLN A CA 1
ATOM 1961 C C . GLN A 1 257 ? 2.505 -10.699 10.831 1.00 96.19 257 GLN A C 1
ATOM 1963 O O . GLN A 1 257 ? 1.555 -11.087 11.503 1.00 96.19 257 GLN A O 1
ATOM 1968 N N . GLU A 1 258 ? 3.670 -10.350 11.383 1.00 95.56 258 GLU A N 1
ATOM 1969 C CA . GLU A 1 258 ? 3.933 -10.420 12.825 1.00 95.56 258 GLU A CA 1
ATOM 1970 C C . GLU A 1 258 ? 2.977 -9.522 13.627 1.00 95.56 258 GLU A C 1
ATOM 1972 O O . GLU A 1 258 ? 2.391 -9.967 14.614 1.00 95.56 258 GLU A O 1
ATOM 1977 N N . THR A 1 259 ? 2.757 -8.274 13.196 1.00 95.38 259 THR A N 1
ATOM 1978 C CA . THR A 1 259 ? 1.821 -7.371 13.887 1.00 95.38 259 THR A CA 1
ATOM 1979 C C . THR A 1 259 ? 0.370 -7.824 13.752 1.00 95.38 259 THR A C 1
ATOM 1981 O O . THR A 1 259 ? -0.402 -7.674 14.698 1.00 95.38 259 THR A O 1
ATOM 1984 N N . ALA A 1 260 ? -0.012 -8.415 12.616 1.00 94.62 260 ALA A N 1
ATOM 1985 C CA . ALA A 1 260 ? -1.336 -9.001 12.436 1.00 94.62 260 ALA A CA 1
ATOM 1986 C C . ALA A 1 260 ? -1.556 -10.213 13.358 1.00 94.62 260 ALA A C 1
ATOM 1988 O O . ALA A 1 260 ? -2.632 -10.347 13.940 1.00 94.62 260 ALA A O 1
ATOM 1989 N N . GLU A 1 261 ? -0.547 -11.069 13.527 1.00 95.69 261 GLU A N 1
ATOM 1990 C CA . GLU A 1 261 ? -0.593 -12.216 14.442 1.00 95.69 261 GLU A CA 1
ATOM 1991 C C . GLU A 1 261 ? -0.657 -11.776 15.911 1.00 95.69 261 GLU A C 1
ATOM 1993 O O . GLU A 1 261 ? -1.467 -12.311 16.669 1.00 95.69 261 GLU A O 1
ATOM 1998 N N . GLN A 1 262 ? 0.120 -10.759 16.301 1.00 94.38 262 GLN A N 1
ATOM 1999 C CA . GLN A 1 262 ? 0.053 -10.159 17.640 1.00 94.38 262 GLN A CA 1
ATOM 2000 C C . GLN A 1 262 ? -1.335 -9.570 17.923 1.00 94.38 262 GLN A C 1
ATOM 2002 O O . GLN A 1 262 ? -1.949 -9.916 18.930 1.00 94.38 262 GLN A O 1
ATOM 2007 N N . ALA A 1 263 ? -1.882 -8.769 17.004 1.00 94.62 263 ALA A N 1
ATOM 2008 C CA . ALA A 1 263 ? -3.224 -8.204 17.149 1.00 94.62 263 ALA A CA 1
ATOM 2009 C C . ALA A 1 263 ? -4.314 -9.290 17.191 1.00 94.62 263 ALA A C 1
ATOM 2011 O O . ALA A 1 263 ? -5.288 -9.175 17.933 1.00 94.62 263 ALA A O 1
ATOM 2012 N N . ALA A 1 264 ? -4.164 -10.372 16.419 1.00 95.19 264 ALA A N 1
ATOM 2013 C CA . ALA A 1 264 ? -5.083 -11.505 16.469 1.00 95.19 264 ALA A CA 1
ATOM 2014 C C . ALA A 1 264 ? -5.033 -12.230 17.825 1.00 95.19 264 ALA A C 1
ATOM 2016 O O . ALA A 1 264 ? -6.083 -12.623 18.338 1.00 95.19 264 ALA A O 1
ATOM 2017 N N . ALA A 1 265 ? -3.843 -12.382 18.414 1.00 94.56 265 ALA A N 1
ATOM 2018 C CA . ALA A 1 265 ? -3.667 -12.967 19.740 1.00 94.56 265 ALA A CA 1
ATOM 2019 C C . ALA A 1 265 ? -4.264 -12.079 20.844 1.00 94.56 265 ALA A C 1
ATOM 2021 O O . ALA A 1 265 ? -4.992 -12.587 21.696 1.00 94.56 265 ALA A O 1
ATOM 2022 N N . GLU A 1 266 ? -4.035 -10.763 20.790 1.00 95.56 266 GLU A N 1
ATOM 2023 C CA . GLU A 1 266 ? -4.648 -9.788 21.704 1.00 95.56 266 GLU A CA 1
ATOM 2024 C C . GLU A 1 266 ? -6.178 -9.820 21.600 1.00 95.56 266 GLU A C 1
ATOM 2026 O O . GLU A 1 266 ? -6.866 -10.016 22.597 1.00 95.56 266 GLU A O 1
ATOM 2031 N N . HIS A 1 267 ? -6.734 -9.769 20.386 1.00 94.31 267 HIS A N 1
ATOM 2032 C CA . HIS A 1 267 ? -8.180 -9.874 20.190 1.00 94.31 267 HIS A CA 1
ATOM 2033 C C . HIS A 1 267 ? -8.768 -11.214 20.647 1.00 94.31 267 HIS A C 1
ATOM 2035 O O . HIS A 1 267 ? -9.933 -11.265 21.048 1.00 94.31 267 HIS A O 1
ATOM 2041 N N . ALA A 1 268 ? -8.014 -12.311 20.563 1.00 95.25 268 ALA A N 1
ATOM 2042 C CA . ALA A 1 268 ? -8.444 -13.597 21.100 1.00 95.25 268 ALA A CA 1
ATOM 2043 C C . ALA A 1 268 ? -8.465 -13.585 22.637 1.00 95.25 268 ALA A C 1
ATOM 2045 O O . ALA A 1 268 ? -9.425 -14.092 23.221 1.00 95.25 268 ALA A O 1
ATOM 2046 N N . ALA A 1 269 ? -7.464 -12.969 23.275 1.00 95.25 269 ALA A N 1
ATOM 2047 C CA . ALA A 1 269 ? -7.413 -12.783 24.724 1.00 95.25 269 ALA A CA 1
ATOM 2048 C C . ALA A 1 269 ? -8.564 -11.891 25.221 1.00 95.25 269 ALA A C 1
ATOM 2050 O O . ALA A 1 269 ? -9.318 -12.315 26.094 1.00 95.25 269 ALA A O 1
ATOM 2051 N N . ASP A 1 270 ? -8.790 -10.738 24.583 1.00 94.56 270 ASP A N 1
ATOM 2052 C CA . ASP A 1 270 ? -9.904 -9.833 24.903 1.00 94.56 270 ASP A CA 1
ATOM 2053 C C . ASP A 1 270 ? -11.262 -10.539 24.776 1.00 94.56 270 ASP A C 1
ATOM 2055 O O . ASP A 1 270 ? -12.168 -10.362 25.592 1.00 94.56 270 ASP A O 1
ATOM 2059 N N . ARG A 1 271 ? -11.436 -11.363 23.732 1.00 96.31 271 ARG A N 1
ATOM 2060 C CA . ARG A 1 271 ? -12.664 -12.150 23.545 1.00 96.31 271 ARG A CA 1
ATOM 2061 C C . ARG A 1 271 ? -12.854 -13.186 24.646 1.00 96.31 271 ARG A C 1
ATOM 2063 O O . ARG A 1 271 ? -13.995 -13.387 25.055 1.00 96.31 271 ARG A O 1
ATOM 2070 N N . ALA A 1 272 ? -11.784 -13.842 25.093 1.00 95.50 272 ALA A N 1
ATOM 2071 C CA . ALA A 1 272 ? -11.845 -14.795 26.195 1.00 95.50 272 ALA A CA 1
ATOM 2072 C C . ALA A 1 272 ? -12.230 -14.092 27.506 1.00 95.50 272 ALA A C 1
ATOM 2074 O O . ALA A 1 272 ? -13.181 -14.517 28.158 1.00 95.50 272 ALA A O 1
ATOM 2075 N N . GLU A 1 273 ? -11.597 -12.959 27.823 1.00 96.50 273 GLU A N 1
ATOM 2076 C CA . GLU A 1 273 ? -11.928 -12.154 29.006 1.00 96.50 273 GLU A CA 1
ATOM 2077 C C . GLU A 1 273 ? -13.384 -11.659 28.967 1.00 96.50 273 GLU A C 1
ATOM 2079 O O . GLU A 1 273 ? -14.114 -11.745 29.955 1.00 96.50 273 GLU A O 1
ATOM 2084 N N . LEU A 1 274 ? -13.869 -11.206 27.806 1.00 95.69 274 LEU A N 1
ATOM 2085 C CA . LEU A 1 274 ? -15.268 -10.801 27.645 1.00 95.69 274 LEU A CA 1
ATOM 2086 C C . LEU A 1 274 ? -16.259 -11.952 27.852 1.00 95.69 274 LEU A C 1
ATOM 2088 O O . LEU A 1 274 ? -17.381 -11.700 28.300 1.00 95.69 274 LEU A O 1
ATOM 2092 N N . LEU A 1 275 ? -15.895 -13.188 27.501 1.00 96.50 275 LEU A N 1
ATOM 2093 C CA . LEU A 1 275 ? -16.731 -14.360 27.766 1.00 96.50 275 LEU A CA 1
ATOM 2094 C C . LEU A 1 275 ? -16.760 -14.678 29.264 1.00 96.50 275 LEU A C 1
ATOM 2096 O O . LEU A 1 275 ? -17.851 -14.800 29.815 1.00 96.50 275 LEU A O 1
ATOM 2100 N N . GLU A 1 276 ? -15.608 -14.686 29.939 1.00 96.56 276 GLU A N 1
ATOM 2101 C CA . GLU A 1 276 ? -15.535 -14.883 31.395 1.00 96.56 276 GLU A CA 1
ATOM 2102 C C . GLU A 1 276 ? -16.332 -13.813 32.159 1.00 96.56 276 GLU A C 1
ATOM 2104 O O . GLU A 1 276 ? -17.125 -14.122 33.051 1.00 96.56 276 GLU A O 1
ATOM 2109 N N . LEU A 1 277 ? -16.199 -12.540 31.773 1.00 95.38 277 LEU A N 1
ATOM 2110 C CA . LEU A 1 277 ? -16.955 -11.439 32.377 1.00 95.38 277 LEU A CA 1
ATOM 2111 C C . LEU A 1 277 ? -18.463 -11.541 32.119 1.00 95.38 277 LEU A C 1
ATOM 2113 O O . LEU A 1 277 ? -19.261 -11.092 32.951 1.00 95.38 277 LEU A O 1
ATOM 2117 N N . ARG A 1 278 ? -18.880 -12.097 30.974 1.00 96.62 278 ARG A N 1
ATOM 2118 C CA . ARG A 1 278 ? -20.297 -12.359 30.680 1.00 96.62 278 ARG A CA 1
ATOM 2119 C C . ARG A 1 278 ? -20.844 -13.468 31.565 1.00 96.62 278 ARG A C 1
ATOM 2121 O O . ARG A 1 278 ? -21.889 -13.254 32.173 1.00 96.62 278 ARG A O 1
ATOM 2128 N N . GLU A 1 279 ? -20.126 -14.580 31.680 1.00 97.06 279 GLU A N 1
ATOM 2129 C CA . GLU A 1 279 ? -20.503 -15.700 32.548 1.00 97.06 279 GLU A CA 1
ATOM 2130 C C . GLU A 1 279 ? -20.572 -15.259 34.017 1.00 97.06 279 GLU A C 1
ATOM 2132 O O . GLU A 1 279 ? -21.563 -15.515 34.699 1.00 97.06 279 GLU A O 1
ATOM 2137 N N . SER A 1 280 ? -19.584 -14.493 34.489 1.00 96.00 280 SER A N 1
ATOM 2138 C CA . SER A 1 280 ? -19.587 -13.930 35.844 1.00 96.00 280 SER A CA 1
ATOM 2139 C C . SER A 1 280 ? -20.764 -12.971 36.080 1.00 96.00 280 SER A C 1
ATOM 2141 O O . SER A 1 280 ? -21.416 -13.030 37.124 1.00 96.00 280 SER A O 1
ATOM 2143 N N . ASN A 1 281 ? -21.100 -12.111 35.110 1.00 95.25 281 ASN A N 1
ATOM 2144 C CA . ASN A 1 281 ? -22.276 -11.239 35.218 1.00 95.25 281 ASN A CA 1
ATOM 2145 C C . ASN A 1 281 ? -23.594 -12.017 35.243 1.00 95.25 281 ASN A C 1
ATOM 2147 O O . ASN A 1 281 ? -24.531 -11.605 35.929 1.00 95.25 281 ASN A O 1
ATOM 2151 N N . GLU A 1 282 ? -23.695 -13.101 34.477 1.00 96.62 282 GLU A N 1
ATOM 2152 C CA . GLU A 1 282 ? -24.873 -13.964 34.467 1.00 96.62 282 GLU A CA 1
ATOM 2153 C C . GLU A 1 282 ? -25.054 -14.643 35.829 1.00 96.62 282 GLU A C 1
ATOM 2155 O O . GLU A 1 282 ? -26.116 -14.501 36.436 1.00 96.62 282 GLU A O 1
ATOM 2160 N N . GLN A 1 283 ? -23.982 -15.211 36.388 1.00 96.56 283 GLN A N 1
ATOM 2161 C CA . GLN A 1 283 ? -23.977 -15.780 37.741 1.00 96.56 283 GLN A CA 1
ATOM 2162 C C . GLN A 1 283 ? -24.368 -14.750 38.808 1.00 96.56 283 GLN A C 1
ATOM 2164 O O . GLN A 1 283 ? -25.230 -15.010 39.646 1.00 96.56 283 GLN A O 1
ATOM 2169 N N . LEU A 1 284 ? -23.803 -13.539 38.762 1.00 96.31 284 LEU A N 1
ATOM 2170 C CA . LEU A 1 284 ? -24.146 -12.482 39.718 1.00 96.31 284 LEU A CA 1
ATOM 2171 C C . LEU A 1 284 ? -25.619 -12.063 39.630 1.00 96.31 284 LEU A C 1
ATOM 2173 O O . LEU A 1 284 ? -26.234 -11.753 40.655 1.00 96.31 284 LEU A O 1
ATOM 2177 N N . ARG A 1 285 ? -26.200 -12.046 38.424 1.00 95.94 285 ARG A N 1
ATOM 2178 C CA . ARG A 1 285 ? -27.628 -11.762 38.225 1.00 95.94 285 ARG A CA 1
ATOM 2179 C C . ARG A 1 285 ? -28.504 -12.871 38.793 1.00 95.94 285 ARG A C 1
ATOM 2181 O O . ARG A 1 285 ? -29.496 -12.560 39.455 1.00 95.94 285 ARG A O 1
ATOM 2188 N N . GLU A 1 286 ? -28.137 -14.129 38.577 1.00 96.50 286 GLU A N 1
ATOM 2189 C CA . GLU A 1 286 ? -28.835 -15.276 39.161 1.00 96.50 286 GLU A CA 1
ATOM 2190 C C . GLU A 1 286 ? -28.771 -15.243 40.691 1.00 96.50 286 GLU A C 1
ATOM 2192 O O . GLU A 1 286 ? -29.813 -15.300 41.346 1.00 96.50 286 GLU A O 1
ATOM 2197 N N . ASP A 1 287 ? -27.589 -15.032 41.269 1.00 96.44 287 ASP A N 1
ATOM 2198 C CA . ASP A 1 287 ? -27.391 -14.909 42.715 1.00 96.44 287 ASP A CA 1
ATOM 2199 C C . ASP A 1 287 ? -28.191 -13.751 43.318 1.00 96.44 287 ASP A C 1
ATOM 2201 O O . ASP A 1 287 ? -28.746 -13.865 44.414 1.00 96.44 287 ASP A O 1
ATOM 2205 N N . ALA A 1 288 ? -28.238 -12.603 42.637 1.00 94.69 288 ALA A N 1
ATOM 2206 C CA . ALA A 1 288 ? -29.037 -11.461 43.069 1.00 94.69 288 ALA A CA 1
ATOM 2207 C C . ALA A 1 288 ? -30.537 -11.785 43.023 1.00 94.69 288 ALA A C 1
ATOM 2209 O O . ALA A 1 288 ? -31.263 -11.466 43.968 1.00 94.69 288 ALA A O 1
ATOM 2210 N N . CYS A 1 289 ? -30.997 -12.469 41.971 1.00 96.00 289 CYS A N 1
ATOM 2211 C CA . CYS A 1 289 ? -32.382 -12.915 41.844 1.00 96.00 289 CYS A CA 1
ATOM 2212 C C . CYS A 1 289 ? -32.753 -13.919 42.947 1.00 96.00 289 CYS A C 1
ATOM 2214 O O . CYS A 1 289 ? -33.793 -13.778 43.592 1.00 96.00 289 CYS A O 1
ATOM 2216 N N . GLN A 1 290 ? -31.889 -14.899 43.219 1.00 96.12 290 GLN A N 1
ATOM 2217 C CA . GLN A 1 290 ? -32.097 -15.894 44.271 1.00 96.12 290 GLN A CA 1
ATOM 2218 C C . GLN A 1 290 ? -32.113 -15.254 45.664 1.00 96.12 290 GLN A C 1
ATOM 2220 O O . GLN A 1 290 ? -33.025 -15.525 46.451 1.00 96.12 290 GLN A O 1
ATOM 2225 N N . ARG A 1 291 ? -31.157 -14.362 45.960 1.00 95.88 291 ARG A N 1
ATOM 2226 C CA . ARG A 1 291 ? -31.120 -13.605 47.224 1.00 95.88 291 ARG A CA 1
ATOM 2227 C C . ARG A 1 291 ? -32.351 -12.718 47.389 1.00 95.88 291 ARG A C 1
ATOM 2229 O O . ARG A 1 291 ? -32.937 -12.704 48.470 1.00 95.88 291 ARG A O 1
ATOM 2236 N N . GLY A 1 292 ? -32.788 -12.045 46.325 1.00 95.94 292 GLY A N 1
ATOM 2237 C CA . GLY A 1 292 ? -34.028 -11.267 46.311 1.00 95.94 292 GLY A CA 1
ATOM 2238 C C . GLY A 1 292 ? -35.256 -12.128 46.615 1.00 95.94 292 GLY A C 1
ATOM 2239 O O . GLY A 1 292 ? -36.029 -11.806 47.515 1.00 95.94 292 GLY A O 1
ATOM 2240 N N . ALA A 1 293 ? -35.395 -13.274 45.944 1.00 95.19 293 ALA A N 1
ATOM 2241 C CA . ALA A 1 293 ? -36.499 -14.208 46.167 1.00 95.19 293 ALA A CA 1
ATOM 2242 C C . ALA A 1 293 ? -36.479 -14.850 47.566 1.00 95.19 293 ALA A C 1
ATOM 2244 O O . ALA A 1 293 ? -37.532 -15.169 48.120 1.00 95.19 293 ALA A O 1
ATOM 2245 N N . HIS A 1 294 ? -35.299 -15.088 48.145 1.00 96.50 294 HIS A N 1
ATOM 2246 C CA . HIS A 1 294 ? -35.181 -15.561 49.523 1.00 96.50 294 HIS A CA 1
ATOM 2247 C C . HIS A 1 294 ? -35.587 -14.473 50.523 1.00 96.50 294 HIS A C 1
ATOM 2249 O O . HIS A 1 294 ? -36.411 -14.734 51.394 1.00 96.50 294 HIS A O 1
ATOM 2255 N N . SER A 1 295 ? -35.093 -13.245 50.340 1.00 95.56 295 SER A N 1
ATOM 2256 C CA . SER A 1 295 ? -35.450 -12.094 51.176 1.00 95.56 295 SER A CA 1
ATOM 2257 C C . SER A 1 295 ? -36.956 -11.813 51.158 1.00 95.56 295 SER A C 1
ATOM 2259 O O . SER A 1 295 ? -37.562 -11.657 52.214 1.00 95.56 295 SER A O 1
ATOM 2261 N N . GLU A 1 296 ? -37.596 -11.837 49.983 1.00 96.62 296 GLU A N 1
ATOM 2262 C CA . GLU A 1 296 ? -39.051 -11.671 49.870 1.00 96.62 296 GLU A CA 1
ATOM 2263 C C . GLU A 1 296 ? -39.828 -12.796 50.565 1.00 96.62 296 GLU A C 1
ATOM 2265 O O . GLU A 1 296 ? -40.806 -12.524 51.261 1.00 96.62 296 GLU A O 1
ATOM 2270 N N . ARG A 1 297 ? -39.373 -14.053 50.455 1.00 96.75 297 ARG A N 1
ATOM 2271 C CA . ARG A 1 297 ? -39.974 -15.173 51.198 1.00 96.75 297 ARG A CA 1
ATOM 2272 C C . ARG A 1 297 ? -39.876 -14.962 52.707 1.00 96.75 297 ARG A C 1
ATOM 2274 O O . ARG A 1 297 ? -40.898 -15.022 53.385 1.00 96.75 297 ARG A O 1
ATOM 2281 N N . SER A 1 298 ? -38.691 -14.633 53.220 1.00 96.31 298 SER A N 1
ATOM 2282 C CA . SER A 1 298 ? -38.503 -14.340 54.645 1.00 96.31 298 SER A CA 1
ATOM 2283 C C . SER A 1 298 ? -39.318 -13.127 55.099 1.00 96.31 298 SER A C 1
ATOM 2285 O O . SER A 1 298 ? -39.904 -13.156 56.178 1.00 96.31 298 SER A O 1
ATOM 2287 N N . ARG A 1 299 ? -39.426 -12.076 54.274 1.00 97.69 299 ARG A N 1
ATOM 2288 C CA . ARG A 1 299 ? -40.265 -10.900 54.554 1.00 97.69 299 ARG A CA 1
ATOM 2289 C C . ARG A 1 299 ? -41.736 -11.289 54.693 1.00 97.69 299 ARG A C 1
ATOM 2291 O O . ARG A 1 299 ? -42.380 -10.857 55.645 1.00 97.69 299 ARG A O 1
ATOM 2298 N N . LEU A 1 300 ? -42.260 -12.105 53.776 1.00 96.06 300 LEU A N 1
ATOM 2299 C CA . LEU A 1 300 ? -43.643 -12.590 53.816 1.00 96.06 300 LEU A CA 1
ATOM 2300 C C . LEU A 1 300 ? -43.896 -13.522 55.012 1.00 96.06 300 LEU A C 1
ATOM 2302 O O . LEU A 1 300 ? -44.926 -13.396 55.672 1.00 96.06 300 LEU A O 1
ATOM 2306 N N . GLU A 1 301 ? -42.957 -14.412 55.341 1.00 97.56 301 GLU A N 1
ATOM 2307 C CA . GLU A 1 301 ? -43.042 -15.279 56.525 1.00 97.56 301 GLU A CA 1
ATOM 2308 C C . GLU A 1 301 ? -43.070 -14.470 57.826 1.00 97.56 301 GLU A C 1
ATOM 2310 O O . GLU A 1 301 ? -43.945 -14.687 58.668 1.00 97.56 301 GLU A O 1
ATOM 2315 N N . LEU A 1 302 ? -42.153 -13.509 57.974 1.00 96.19 302 LEU A N 1
ATOM 2316 C CA . LEU A 1 302 ? -42.107 -12.607 59.125 1.00 96.19 302 LEU A CA 1
ATOM 2317 C C . LEU A 1 302 ? -43.371 -11.751 59.209 1.00 96.19 302 LEU A C 1
ATOM 2319 O O . LEU A 1 302 ? -43.938 -11.612 60.288 1.00 96.19 302 LEU A O 1
ATOM 2323 N N . HIS A 1 303 ? -43.866 -11.229 58.085 1.00 97.00 303 HIS A N 1
ATOM 2324 C CA . HIS A 1 303 ? -45.127 -10.491 58.061 1.00 97.00 303 HIS A CA 1
ATOM 2325 C C . HIS A 1 303 ? -46.295 -11.372 58.534 1.00 97.00 303 HIS A C 1
ATOM 2327 O O . HIS A 1 303 ? -47.103 -10.934 59.356 1.00 97.00 303 HIS A O 1
ATOM 2333 N N . GLY A 1 304 ? -46.367 -12.627 58.081 1.00 97.25 304 GLY A N 1
ATOM 2334 C CA . GLY A 1 304 ? -47.367 -13.585 58.553 1.00 97.25 304 GLY A CA 1
ATOM 2335 C C . GLY A 1 304 ? -47.244 -13.888 60.052 1.00 97.25 304 GLY A C 1
ATOM 2336 O O . GLY A 1 304 ? -48.255 -13.996 60.746 1.00 97.25 304 GLY A O 1
ATOM 2337 N N . GLN A 1 305 ? -46.020 -13.984 60.583 1.00 97.19 305 GLN A N 1
ATOM 2338 C CA . GLN A 1 305 ? -45.776 -14.138 62.022 1.00 97.19 305 GLN A CA 1
ATOM 2339 C C . GLN A 1 305 ? -46.232 -12.910 62.817 1.00 97.19 305 GLN A C 1
ATOM 2341 O O . GLN A 1 305 ? -46.937 -13.070 63.811 1.00 97.19 305 GLN A O 1
ATOM 2346 N N . VAL A 1 306 ? -45.887 -11.702 62.365 1.00 97.62 306 VAL A N 1
ATOM 2347 C CA . VAL A 1 306 ? -46.301 -10.446 63.006 1.00 97.62 306 VAL A CA 1
ATOM 2348 C C . VAL A 1 306 ? -47.822 -10.337 63.040 1.00 97.62 306 VAL A C 1
ATOM 2350 O O . VAL A 1 306 ? -48.382 -10.002 64.082 1.00 97.62 306 VAL A O 1
ATOM 2353 N N . GLU A 1 307 ? -48.514 -10.673 61.951 1.00 97.44 307 GLU A N 1
ATOM 2354 C CA . GLU A 1 307 ? -49.978 -10.677 61.940 1.00 97.44 307 GLU A CA 1
ATOM 2355 C C . GLU A 1 307 ? -50.575 -11.672 62.936 1.00 97.44 307 GLU A C 1
ATOM 2357 O O . GLU A 1 307 ? -51.507 -11.317 63.658 1.00 97.44 307 GLU A O 1
ATOM 2362 N N . ARG A 1 308 ? -50.050 -12.905 62.993 1.00 97.56 308 ARG A N 1
ATOM 2363 C CA . ARG A 1 308 ? -50.507 -13.920 63.957 1.00 97.56 308 ARG A CA 1
ATOM 2364 C C . ARG A 1 308 ? -50.329 -13.442 65.392 1.00 97.56 308 ARG A C 1
ATOM 2366 O O . ARG A 1 308 ? -51.311 -13.381 66.124 1.00 97.56 308 ARG A O 1
ATOM 2373 N N . LEU A 1 309 ? -49.122 -13.004 65.744 1.00 96.88 309 LEU A N 1
ATOM 2374 C CA . LEU A 1 309 ? -48.813 -12.489 67.078 1.00 96.88 309 LEU A CA 1
ATOM 2375 C C . LEU A 1 309 ? -49.654 -11.257 67.424 1.00 96.88 309 LEU A C 1
ATOM 2377 O O . LEU A 1 309 ? -50.073 -11.096 68.564 1.00 96.88 309 LEU A O 1
ATOM 2381 N N . THR A 1 310 ? -49.956 -10.396 66.450 1.00 97.12 310 THR A N 1
ATOM 2382 C CA . THR A 1 310 ? -50.831 -9.236 66.674 1.00 97.12 310 THR A CA 1
ATOM 2383 C C . THR A 1 310 ? -52.266 -9.664 66.986 1.00 97.12 310 THR A C 1
ATOM 2385 O O . THR A 1 310 ? -52.905 -9.059 67.846 1.00 97.12 310 THR A O 1
ATOM 2388 N N . ARG A 1 311 ? -52.788 -10.702 66.315 1.00 96.50 311 ARG A N 1
ATOM 2389 C CA . ARG A 1 311 ? -54.122 -11.257 66.610 1.00 96.50 311 ARG A CA 1
ATOM 2390 C C . ARG A 1 311 ? -54.155 -11.927 67.982 1.00 96.50 311 ARG A C 1
ATOM 2392 O O . ARG A 1 311 ? -55.065 -11.643 68.750 1.00 96.50 311 ARG A O 1
ATOM 2399 N N . GLU A 1 312 ? -53.158 -12.749 68.299 1.00 97.00 312 GLU A N 1
ATOM 2400 C CA . GLU A 1 312 ? -53.029 -13.414 69.604 1.00 97.00 312 GLU A CA 1
ATOM 2401 C C . GLU A 1 312 ? -52.912 -12.399 70.742 1.00 97.00 312 GLU A C 1
ATOM 2403 O O . GLU A 1 312 ? -53.643 -12.492 71.722 1.00 97.00 312 GLU A O 1
ATOM 2408 N N . LYS A 1 313 ? -52.066 -11.373 70.579 1.00 96.81 313 LYS A N 1
ATOM 2409 C CA . LYS A 1 313 ? -51.945 -10.278 71.543 1.00 96.81 313 LYS A CA 1
ATOM 2410 C C . LYS A 1 313 ? -53.297 -9.610 71.800 1.00 96.81 313 LYS A C 1
ATOM 2412 O O . LYS A 1 313 ? -53.668 -9.452 72.954 1.00 96.81 313 LYS A O 1
ATOM 2417 N N . ARG A 1 314 ? -54.035 -9.239 70.747 1.00 96.38 314 ARG A N 1
ATOM 2418 C CA . ARG A 1 314 ? -55.356 -8.603 70.895 1.00 96.38 314 ARG A CA 1
ATOM 2419 C C . ARG A 1 314 ? -56.370 -9.520 71.574 1.00 96.38 314 ARG A C 1
ATOM 2421 O O . ARG A 1 314 ? -57.154 -9.043 72.380 1.00 96.38 314 ARG A O 1
ATOM 2428 N N . ALA A 1 315 ? -56.367 -10.813 71.248 1.00 96.38 315 ALA A N 1
ATOM 2429 C CA . ALA A 1 315 ? -57.247 -11.783 71.894 1.00 96.38 315 ALA A CA 1
ATOM 2430 C C . ALA A 1 315 ? -56.950 -11.883 73.398 1.00 96.38 315 ALA A C 1
ATOM 2432 O O . ALA A 1 315 ? -57.864 -11.773 74.206 1.00 96.38 315 ALA A O 1
ATOM 2433 N N . LEU A 1 316 ? -55.669 -11.984 73.767 1.00 96.38 316 LEU A N 1
ATOM 2434 C CA . LEU A 1 316 ? -55.236 -12.009 75.165 1.00 96.38 316 LEU A CA 1
ATOM 2435 C C . LEU A 1 316 ? -55.532 -10.695 75.903 1.00 96.38 316 LEU A C 1
ATOM 2437 O O . LEU A 1 316 ? -55.890 -10.731 77.075 1.00 96.38 316 LEU A O 1
ATOM 2441 N N . GLU A 1 317 ? -55.396 -9.540 75.245 1.00 96.44 317 GLU A N 1
ATOM 2442 C CA . GLU A 1 317 ? -55.781 -8.241 75.817 1.00 96.44 317 GLU A CA 1
ATOM 2443 C C . GLU A 1 317 ? -57.283 -8.203 76.139 1.00 96.44 317 GLU A C 1
ATOM 2445 O O . GLU A 1 317 ? -57.643 -7.820 77.249 1.00 96.44 317 GLU A O 1
ATOM 2450 N N . ILE A 1 318 ? -58.141 -8.679 75.228 1.00 96.19 318 ILE A N 1
ATOM 2451 C CA . ILE A 1 318 ? -59.592 -8.781 75.457 1.00 96.19 318 ILE A CA 1
ATOM 2452 C C . ILE A 1 318 ? -59.896 -9.746 76.611 1.00 96.19 318 ILE A C 1
ATOM 2454 O O . ILE A 1 318 ? -60.641 -9.389 77.519 1.00 96.19 318 ILE A O 1
ATOM 2458 N N . GLU A 1 319 ? -59.295 -10.941 76.626 1.00 96.44 319 GLU A N 1
ATOM 2459 C CA . GLU A 1 319 ? -59.486 -11.915 77.713 1.00 96.44 319 GLU A CA 1
ATOM 2460 C C . GLU A 1 319 ? -59.060 -11.343 79.073 1.00 96.44 319 GLU A C 1
ATOM 2462 O O . GLU A 1 319 ? -59.740 -11.537 80.083 1.00 96.44 319 GLU A O 1
ATOM 2467 N N . PHE A 1 320 ? -57.945 -10.610 79.116 1.00 95.81 320 PHE A N 1
ATOM 2468 C CA . PHE A 1 320 ? -57.476 -9.959 80.334 1.00 95.81 320 PHE A CA 1
ATOM 2469 C C . PHE A 1 320 ? -58.413 -8.826 80.777 1.00 95.81 320 PHE A C 1
ATOM 2471 O O . PHE A 1 320 ? -58.734 -8.728 81.963 1.00 95.81 320 PHE A O 1
ATOM 2478 N N . GLU A 1 321 ? -58.899 -7.997 79.850 1.00 96.38 321 GLU A N 1
ATOM 2479 C CA . GLU A 1 321 ? -59.901 -6.961 80.134 1.00 96.38 321 GLU A CA 1
ATOM 2480 C C . GLU A 1 321 ? -61.206 -7.564 80.674 1.00 96.38 321 GLU A C 1
ATOM 2482 O O . GLU A 1 321 ? -61.759 -7.057 81.652 1.00 96.38 321 GLU A O 1
ATOM 2487 N N . GLU A 1 322 ? -61.670 -8.681 80.109 1.00 95.75 322 GLU A N 1
ATOM 2488 C CA . GLU A 1 322 ? -62.842 -9.416 80.593 1.00 95.75 322 GLU A CA 1
ATOM 2489 C C . GLU A 1 322 ? -62.630 -9.978 82.004 1.00 95.75 322 GLU A C 1
ATOM 2491 O O . GLU A 1 322 ? -63.514 -9.845 82.856 1.00 95.75 322 GLU A O 1
ATOM 2496 N N . GLN A 1 323 ? -61.456 -10.553 82.288 1.00 95.38 323 GLN A N 1
ATOM 2497 C CA . GLN A 1 323 ? -61.101 -11.034 83.627 1.00 95.38 323 GLN A CA 1
ATOM 2498 C C . GLN A 1 323 ? -61.071 -9.892 84.648 1.00 95.38 323 GLN A C 1
ATOM 2500 O O . GLN A 1 323 ? -61.633 -10.021 85.738 1.00 95.38 323 GLN A O 1
ATOM 2505 N N . VAL A 1 324 ? -60.464 -8.754 84.301 1.00 96.06 324 VAL A N 1
ATOM 2506 C CA . VAL A 1 324 ? -60.440 -7.565 85.164 1.00 96.06 324 VAL A CA 1
ATOM 2507 C C . VAL A 1 324 ? -61.856 -7.034 85.390 1.00 96.06 324 VAL A C 1
ATOM 2509 O O . VAL A 1 324 ? -62.219 -6.762 86.534 1.00 96.06 324 VAL A O 1
ATOM 2512 N N . ALA A 1 325 ? -62.680 -6.943 84.344 1.00 94.88 325 ALA A N 1
ATOM 2513 C CA . ALA A 1 325 ? -64.069 -6.506 84.456 1.00 94.88 325 ALA A CA 1
ATOM 2514 C C . ALA A 1 325 ? -64.911 -7.464 85.315 1.00 94.88 325 ALA A C 1
ATOM 2516 O O . ALA A 1 325 ? -65.753 -7.018 86.094 1.00 94.88 325 ALA A O 1
ATOM 2517 N N . HIS A 1 326 ? -64.687 -8.777 85.211 1.00 96.00 326 HIS A N 1
ATOM 2518 C CA . HIS A 1 326 ? -65.344 -9.768 86.061 1.00 96.00 326 HIS A CA 1
ATOM 2519 C C . HIS A 1 326 ? -64.944 -9.606 87.533 1.00 96.00 326 HIS A C 1
ATOM 2521 O O . HIS A 1 326 ? -65.816 -9.542 88.398 1.00 96.00 326 HIS A O 1
ATOM 2527 N N . LEU A 1 327 ? -63.646 -9.458 87.819 1.00 95.69 327 LEU A N 1
ATOM 2528 C CA . LEU A 1 327 ? -63.151 -9.211 89.177 1.00 95.69 327 LEU A CA 1
ATOM 2529 C C . LEU A 1 327 ? -63.673 -7.890 89.758 1.00 95.69 327 LEU A C 1
ATOM 2531 O O . LEU A 1 327 ? -63.983 -7.827 90.946 1.00 95.69 327 LEU A O 1
ATOM 2535 N N . GLN A 1 328 ? -63.789 -6.842 88.940 1.00 95.31 328 GLN A N 1
ATOM 2536 C CA . GLN A 1 328 ? -64.392 -5.573 89.352 1.00 95.31 328 GLN A CA 1
ATOM 2537 C C . GLN A 1 328 ? -65.865 -5.752 89.729 1.00 95.31 328 GLN A C 1
ATOM 2539 O O . GLN A 1 328 ? -66.249 -5.314 90.809 1.00 95.31 328 GLN A O 1
ATOM 2544 N N . ARG A 1 329 ? -66.662 -6.465 88.919 1.00 95.19 329 ARG A N 1
ATOM 2545 C CA . ARG A 1 329 ? -68.068 -6.765 89.249 1.00 95.19 329 ARG A CA 1
ATOM 2546 C C . ARG A 1 329 ? -68.198 -7.564 90.543 1.00 95.19 329 ARG A C 1
ATOM 2548 O O . ARG A 1 329 ? -68.987 -7.179 91.393 1.00 95.19 329 ARG A O 1
ATOM 2555 N N . MET A 1 330 ? -67.381 -8.605 90.724 1.00 94.38 330 MET A N 1
ATOM 2556 C CA . MET A 1 330 ? -67.356 -9.391 91.965 1.00 94.38 330 MET A CA 1
ATOM 2557 C C . MET A 1 330 ? -67.055 -8.509 93.184 1.00 94.38 330 MET A C 1
ATOM 2559 O O . MET A 1 330 ? -67.765 -8.578 94.181 1.00 94.38 330 MET A O 1
ATOM 2563 N N . ARG A 1 331 ? -66.054 -7.622 93.093 1.00 95.56 331 ARG A N 1
ATOM 2564 C CA . ARG A 1 331 ? -65.748 -6.664 94.169 1.00 95.56 331 ARG A CA 1
ATOM 2565 C C . ARG A 1 331 ? -66.882 -5.672 94.415 1.00 95.56 331 ARG A C 1
ATOM 2567 O O . ARG A 1 331 ? -67.143 -5.326 95.560 1.00 95.56 331 ARG A O 1
ATOM 2574 N N . GLU A 1 332 ? -67.533 -5.175 93.367 1.00 94.88 332 GLU A N 1
ATOM 2575 C CA . GLU A 1 332 ? -68.682 -4.277 93.504 1.00 94.88 332 GLU A CA 1
ATOM 2576 C C . GLU A 1 332 ? -69.880 -4.975 94.155 1.00 94.88 332 GLU A C 1
ATOM 2578 O O . GLU A 1 332 ? -70.555 -4.360 94.978 1.00 94.88 332 GLU A O 1
ATOM 2583 N N . ASP A 1 333 ? -70.133 -6.237 93.805 1.00 94.69 333 ASP A N 1
ATOM 2584 C CA . ASP A 1 333 ? -71.163 -7.075 94.419 1.00 94.69 333 ASP A CA 1
ATOM 2585 C C . ASP A 1 333 ? -70.845 -7.313 95.907 1.00 94.69 333 ASP A C 1
ATOM 2587 O O . ASP A 1 333 ? -71.688 -7.030 96.755 1.00 94.69 333 ASP A O 1
ATOM 2591 N N . GLU A 1 334 ? -69.609 -7.701 96.250 1.00 94.81 334 GLU A N 1
ATOM 2592 C CA . GLU A 1 334 ? -69.151 -7.862 97.641 1.00 94.81 334 GLU A CA 1
ATOM 2593 C C . GLU A 1 334 ? -69.292 -6.567 98.455 1.00 94.81 334 GLU A C 1
ATOM 2595 O O . GLU A 1 334 ? -69.791 -6.579 99.582 1.00 94.81 334 GLU A O 1
ATOM 2600 N N . VAL A 1 335 ? -68.880 -5.424 97.893 1.00 95.31 335 VAL A N 1
ATOM 2601 C CA . VAL A 1 335 ? -69.035 -4.117 98.547 1.00 95.31 335 VAL A CA 1
ATOM 2602 C C . VAL A 1 335 ? -70.514 -3.784 98.747 1.00 95.31 335 VAL A C 1
ATOM 2604 O O . VAL A 1 335 ? -70.872 -3.290 99.817 1.00 95.31 335 VAL A O 1
ATOM 2607 N N . ARG A 1 336 ? -71.379 -4.064 97.763 1.00 94.50 336 ARG A N 1
ATOM 2608 C CA . ARG A 1 336 ? -72.833 -3.861 97.877 1.00 94.50 336 ARG A CA 1
ATOM 2609 C C . ARG A 1 336 ? -73.449 -4.751 98.957 1.00 94.50 336 ARG A C 1
ATOM 2611 O O . ARG A 1 336 ? -74.239 -4.254 99.760 1.00 94.50 336 ARG A O 1
ATOM 2618 N N . ASP A 1 337 ? -73.054 -6.016 99.035 1.00 94.31 337 ASP A N 1
ATOM 2619 C CA . ASP A 1 337 ? -73.531 -6.949 100.058 1.00 94.31 337 ASP A CA 1
ATOM 2620 C C . ASP A 1 337 ? -73.090 -6.524 101.463 1.00 94.31 337 ASP A C 1
ATOM 2622 O O . ASP A 1 337 ? -73.917 -6.463 102.380 1.00 94.31 337 ASP A O 1
ATOM 2626 N N . LEU A 1 338 ? -71.818 -6.143 101.627 1.00 93.12 338 LEU A N 1
ATOM 2627 C CA . LEU A 1 338 ? -71.287 -5.615 102.887 1.00 93.12 338 LEU A CA 1
ATOM 2628 C C . LEU A 1 338 ? -71.981 -4.310 103.300 1.00 93.12 338 LEU A C 1
ATOM 2630 O O . LEU A 1 338 ? -72.285 -4.122 104.480 1.00 93.12 338 LEU A O 1
ATOM 2634 N N . GLN A 1 339 ? -72.275 -3.415 102.352 1.00 94.00 339 GLN A N 1
ATOM 2635 C CA . GLN A 1 339 ? -73.058 -2.202 102.610 1.00 94.00 339 GLN A CA 1
ATOM 2636 C C . GLN A 1 339 ? -74.476 -2.545 103.075 1.00 94.00 339 GLN A C 1
ATOM 2638 O O . GLN A 1 339 ? -74.903 -2.061 104.120 1.00 94.00 339 GLN A O 1
ATOM 2643 N N . ALA A 1 340 ? -75.175 -3.448 102.384 1.00 91.44 340 ALA A N 1
ATOM 2644 C CA . ALA A 1 340 ? -76.513 -3.885 102.776 1.00 91.44 340 ALA A CA 1
ATOM 2645 C C . ALA A 1 340 ? -76.528 -4.602 104.140 1.00 91.44 340 ALA A C 1
ATOM 2647 O O . ALA A 1 340 ? -77.511 -4.532 104.882 1.00 91.44 340 ALA A O 1
ATOM 2648 N N . GLN A 1 341 ? -75.461 -5.325 104.486 1.00 93.44 341 GLN A N 1
ATOM 2649 C CA . GLN A 1 341 ? -75.301 -5.964 105.793 1.00 93.44 341 GLN A CA 1
ATOM 2650 C C . GLN A 1 341 ? -75.052 -4.925 106.895 1.00 93.44 341 GLN A C 1
ATOM 2652 O O . GLN A 1 341 ? -75.685 -4.985 107.953 1.00 93.44 341 GLN A O 1
ATOM 2657 N N . ARG A 1 342 ? -74.201 -3.926 106.628 1.00 91.94 342 ARG A N 1
ATOM 2658 C CA . ARG A 1 342 ? -73.985 -2.776 107.513 1.00 91.94 342 ARG A CA 1
ATOM 2659 C C . ARG A 1 342 ? -75.279 -1.997 107.740 1.00 91.94 342 ARG A C 1
ATOM 2661 O O . ARG A 1 342 ? -75.592 -1.704 108.888 1.00 91.94 342 ARG A O 1
ATOM 2668 N N . ASP A 1 343 ? -76.038 -1.694 106.691 1.00 92.44 343 ASP A N 1
ATOM 2669 C CA . ASP A 1 343 ? -77.293 -0.943 106.793 1.00 92.44 343 ASP A CA 1
ATOM 2670 C C . ASP A 1 343 ? -78.339 -1.709 107.608 1.00 92.44 343 ASP A C 1
ATOM 2672 O O . ASP A 1 343 ? -78.969 -1.135 108.496 1.00 92.44 343 ASP A O 1
ATOM 2676 N N . ARG A 1 344 ? -78.462 -3.028 107.398 1.00 92.31 344 ARG A N 1
ATOM 2677 C CA . ARG A 1 344 ? -79.291 -3.897 108.250 1.00 92.31 344 ARG A CA 1
ATOM 2678 C C . ARG A 1 344 ? -78.872 -3.805 109.717 1.00 92.31 344 ARG A C 1
ATOM 2680 O O . ARG A 1 344 ? -79.713 -3.481 110.555 1.00 92.31 344 ARG A O 1
ATOM 2687 N N . SER A 1 345 ? -77.582 -3.972 110.008 1.00 91.88 345 SER A N 1
ATOM 2688 C CA . SER A 1 345 ? -77.048 -3.855 111.371 1.00 91.88 345 SER A CA 1
ATOM 2689 C C . SER A 1 345 ? -77.318 -2.476 111.988 1.00 91.88 345 SER A C 1
ATOM 2691 O O . SER A 1 345 ? -77.766 -2.393 113.132 1.00 91.88 345 SER A O 1
ATOM 2693 N N . ILE A 1 346 ? -77.149 -1.386 111.227 1.00 92.38 346 ILE A N 1
ATOM 2694 C CA . ILE A 1 346 ? -77.480 -0.023 111.669 1.00 92.38 346 ILE A CA 1
ATOM 2695 C C . ILE A 1 346 ? -78.970 0.088 112.006 1.00 92.38 346 ILE A C 1
ATOM 2697 O O . ILE A 1 346 ? -79.304 0.608 113.068 1.00 92.38 346 ILE A O 1
ATOM 2701 N N . THR A 1 347 ? -79.869 -0.404 111.147 1.00 91.00 347 THR A N 1
ATOM 2702 C CA . THR A 1 347 ? -81.317 -0.336 111.415 1.00 91.00 347 THR A CA 1
ATOM 2703 C C . THR A 1 347 ? -81.726 -1.161 112.636 1.00 91.00 347 THR A C 1
ATOM 2705 O O . THR A 1 347 ? -82.579 -0.726 113.408 1.00 91.00 347 THR A O 1
ATOM 2708 N N . GLU A 1 348 ? -81.105 -2.320 112.860 1.00 90.94 348 GLU A N 1
ATOM 2709 C CA . GLU A 1 348 ? -81.321 -3.143 114.054 1.00 90.94 348 GLU A CA 1
ATOM 2710 C C . GLU A 1 348 ? -80.822 -2.442 115.320 1.00 90.94 348 GLU A C 1
ATOM 2712 O O . GLU A 1 348 ? -81.557 -2.365 116.305 1.00 90.94 348 GLU A O 1
ATOM 2717 N N . HIS A 1 349 ? -79.623 -1.854 115.281 1.00 90.31 349 HIS A N 1
ATOM 2718 C CA . HIS A 1 349 ? -79.088 -1.062 116.389 1.00 90.31 349 HIS A CA 1
ATOM 2719 C C . HIS A 1 349 ? -79.970 0.156 116.677 1.00 90.31 349 HIS A C 1
ATOM 2721 O O . HIS A 1 349 ? -80.270 0.426 117.835 1.00 90.31 349 HIS A O 1
ATOM 2727 N N . GLN A 1 350 ? -80.446 0.864 115.649 1.00 91.44 350 GLN A N 1
ATOM 2728 C CA . GLN A 1 350 ? -81.376 1.984 115.813 1.00 91.44 350 GLN A CA 1
ATOM 2729 C C . GLN A 1 350 ? -82.695 1.545 116.453 1.00 91.44 350 GLN A C 1
ATOM 2731 O O . GLN A 1 350 ? -83.172 2.225 117.358 1.00 91.44 350 GLN A O 1
ATOM 2736 N N . ARG A 1 351 ? -83.270 0.407 116.038 1.00 90.75 351 ARG A N 1
ATOM 2737 C CA . ARG A 1 351 ? -84.469 -0.159 116.680 1.00 90.75 351 ARG A CA 1
ATOM 2738 C C . ARG A 1 351 ? -84.210 -0.534 118.135 1.00 90.75 351 ARG A C 1
ATOM 2740 O O . ARG A 1 351 ? -85.028 -0.208 118.983 1.00 90.75 351 ARG A O 1
ATOM 2747 N N . SER A 1 352 ? -83.076 -1.168 118.428 1.00 89.19 352 SER A N 1
ATOM 2748 C CA . SER A 1 352 ? -82.678 -1.521 119.795 1.00 89.19 352 SER A CA 1
ATOM 2749 C C . SER A 1 352 ? -82.517 -0.278 120.676 1.00 89.19 352 SER A C 1
ATOM 2751 O O . SER A 1 352 ? -83.062 -0.221 121.772 1.00 89.19 352 SER A O 1
ATOM 2753 N N . VAL A 1 353 ? -81.862 0.772 120.169 1.00 92.19 353 VAL A N 1
ATOM 2754 C CA . VAL A 1 353 ? -81.736 2.064 120.865 1.00 92.19 353 VAL A CA 1
ATOM 2755 C C . VAL A 1 353 ? -83.101 2.721 121.077 1.00 92.19 353 VAL A C 1
ATOM 2757 O O . VAL A 1 353 ? -83.364 3.233 122.160 1.00 92.19 353 VAL A O 1
ATOM 2760 N N . GLN A 1 354 ? -83.987 2.701 120.077 1.00 89.75 354 GLN A N 1
ATOM 2761 C CA . GLN A 1 354 ? -85.352 3.218 120.219 1.00 89.75 354 GLN A CA 1
ATOM 2762 C C . GLN A 1 354 ? -86.155 2.443 121.269 1.00 89.75 354 GLN A C 1
ATOM 2764 O O . GLN A 1 354 ? -86.889 3.053 122.041 1.00 89.75 354 GLN A O 1
ATOM 2769 N N . GLU A 1 355 ? -86.007 1.122 121.318 1.00 90.19 355 GLU A N 1
ATOM 2770 C CA . GLU A 1 355 ? -86.672 0.272 122.304 1.00 90.19 355 GLU A CA 1
ATOM 2771 C C . GLU A 1 355 ? -86.133 0.518 123.717 1.00 90.19 355 GLU A C 1
ATOM 2773 O O . GLU A 1 355 ? -86.910 0.706 124.648 1.00 90.19 355 GLU A O 1
ATOM 2778 N N . LEU A 1 356 ? -84.811 0.621 123.877 1.00 87.69 356 LEU A N 1
ATOM 2779 C CA . LEU A 1 356 ? -84.189 1.005 125.145 1.00 87.69 356 LEU A CA 1
ATOM 2780 C C . LEU A 1 356 ? -84.632 2.401 125.596 1.00 87.69 356 LEU A C 1
ATOM 2782 O O . LEU A 1 356 ? -84.907 2.596 126.777 1.00 87.69 356 LEU A O 1
ATOM 2786 N N . ASN A 1 357 ? -84.752 3.362 124.676 1.00 89.94 357 ASN A N 1
ATOM 2787 C CA . ASN A 1 357 ? -85.283 4.688 124.992 1.00 89.94 357 ASN A CA 1
ATOM 2788 C C . ASN A 1 357 ? -86.746 4.621 125.432 1.00 89.94 357 ASN A C 1
ATOM 2790 O O . ASN A 1 357 ? -87.082 5.246 126.429 1.00 89.94 357 ASN A O 1
ATOM 2794 N N . ARG A 1 358 ? -87.597 3.822 124.772 1.00 89.06 358 ARG A N 1
ATOM 2795 C CA . ARG A 1 358 ? -88.977 3.591 125.233 1.00 89.06 358 ARG A CA 1
ATOM 2796 C C . ARG A 1 358 ? -89.027 2.985 126.629 1.00 89.06 358 ARG A C 1
ATOM 2798 O O . ARG A 1 358 ? -89.842 3.399 127.442 1.00 89.06 358 ARG A O 1
ATOM 2805 N N . GLN A 1 359 ? -88.169 2.009 126.911 1.00 87.50 359 GLN A N 1
ATOM 2806 C CA . GLN A 1 359 ? -88.077 1.398 128.237 1.00 87.50 359 GLN A CA 1
ATOM 2807 C C . GLN A 1 359 ? -87.605 2.408 129.288 1.00 87.50 359 GLN A C 1
ATOM 2809 O O . GLN A 1 359 ? -88.111 2.410 130.408 1.00 87.50 359 GLN A O 1
ATOM 2814 N N . LEU A 1 360 ? -86.666 3.287 128.930 1.00 85.50 360 LEU A N 1
ATOM 2815 C CA . LEU A 1 360 ? -86.196 4.361 129.798 1.00 85.50 360 LEU A CA 1
ATOM 2816 C C . LEU A 1 360 ? -87.289 5.409 130.043 1.00 85.50 360 LEU A C 1
ATOM 2818 O O . LEU A 1 360 ? -87.468 5.822 131.182 1.00 85.50 360 LEU A O 1
ATOM 2822 N N . GLU A 1 361 ? -88.026 5.812 129.007 1.00 88.50 361 GLU A N 1
ATOM 2823 C CA . GLU A 1 361 ? -89.181 6.712 129.106 1.00 88.50 361 GLU A CA 1
ATOM 2824 C C . GLU A 1 361 ? -90.265 6.106 129.998 1.00 88.50 361 GLU A C 1
ATOM 2826 O O . GLU A 1 361 ? -90.663 6.745 130.961 1.00 88.50 361 GLU A O 1
ATOM 2831 N N . ALA A 1 362 ? -90.646 4.843 129.783 1.00 85.12 362 ALA A N 1
ATOM 2832 C CA . ALA A 1 362 ? -91.597 4.142 130.646 1.00 85.12 362 ALA A CA 1
ATOM 2833 C C . ALA A 1 362 ? -91.103 4.059 132.103 1.00 85.12 362 ALA A C 1
ATOM 2835 O O . ALA A 1 362 ? -91.854 4.318 133.037 1.00 85.12 362 ALA A O 1
ATOM 2836 N N . SER A 1 363 ? -89.814 3.775 132.311 1.00 82.56 363 SER A N 1
ATOM 2837 C CA . SER A 1 363 ? -89.191 3.796 133.638 1.00 82.56 363 SER A CA 1
ATOM 2838 C C . SER A 1 363 ? -89.197 5.188 134.276 1.00 82.56 363 SER A C 1
ATOM 2840 O O . SER A 1 363 ? -89.255 5.289 135.504 1.00 82.56 363 SER A O 1
ATOM 2842 N N . LEU A 1 364 ? -89.011 6.248 133.490 1.00 85.56 364 LEU A N 1
ATOM 2843 C CA . LEU A 1 364 ? -89.052 7.625 133.969 1.00 85.56 364 LEU A CA 1
ATOM 2844 C C . LEU A 1 364 ? -90.486 8.023 134.306 1.00 85.56 364 LEU A C 1
ATOM 2846 O O . LEU A 1 364 ? -90.691 8.628 135.354 1.00 85.56 364 LEU A O 1
ATOM 2850 N N . ASP A 1 365 ? -91.453 7.625 133.483 1.00 85.19 365 ASP A N 1
ATOM 2851 C CA . ASP A 1 365 ? -92.878 7.823 133.719 1.00 85.19 365 ASP A CA 1
ATOM 2852 C C . ASP A 1 365 ? -93.316 7.113 135.005 1.00 85.19 365 ASP A C 1
ATOM 2854 O O . ASP A 1 365 ? -93.891 7.766 135.873 1.00 85.19 365 ASP A O 1
ATOM 2858 N N . ASP A 1 366 ? -92.945 5.845 135.205 1.00 81.50 366 ASP A N 1
ATOM 2859 C CA . ASP A 1 366 ? -93.209 5.093 136.441 1.00 81.50 366 ASP A CA 1
ATOM 2860 C C . ASP A 1 366 ? -92.596 5.789 137.666 1.00 81.50 366 ASP A C 1
ATOM 2862 O O . ASP A 1 366 ? -93.268 6.003 138.675 1.00 81.50 366 ASP A O 1
ATOM 2866 N N . ARG A 1 367 ? -91.334 6.232 137.572 1.00 80.50 367 ARG A N 1
ATOM 2867 C CA . ARG A 1 367 ? -90.678 6.982 138.659 1.00 80.50 367 ARG A CA 1
ATOM 2868 C C . ARG A 1 367 ? -91.313 8.349 138.901 1.00 80.50 367 ARG A C 1
ATOM 2870 O O . ARG A 1 367 ? -91.332 8.809 140.040 1.00 80.50 367 ARG A O 1
ATOM 2877 N N . SER A 1 368 ? -91.806 9.013 137.859 1.00 81.06 368 SER A N 1
ATOM 2878 C CA . SER A 1 368 ? -92.510 10.291 137.976 1.00 81.06 368 SER A CA 1
ATOM 2879 C C . SER A 1 368 ? -93.897 10.108 138.597 1.00 81.06 368 SER A C 1
ATOM 2881 O O . SER A 1 368 ? -94.300 10.916 139.430 1.00 81.06 368 SER A O 1
ATOM 2883 N N . ALA A 1 369 ? -94.588 9.009 138.280 1.00 78.56 369 ALA A N 1
ATOM 2884 C CA . ALA A 1 369 ? -95.849 8.619 138.891 1.00 78.56 369 ALA A CA 1
ATOM 2885 C C . ALA A 1 369 ? -95.655 8.257 140.370 1.00 78.56 369 ALA A C 1
ATOM 2887 O O . ALA A 1 369 ? -96.431 8.702 141.217 1.00 78.56 369 ALA A O 1
ATOM 2888 N N . ASP A 1 370 ? -94.581 7.534 140.699 1.00 79.19 370 ASP A N 1
ATOM 2889 C CA . ASP A 1 370 ? -94.169 7.283 142.079 1.00 79.19 370 ASP A CA 1
ATOM 2890 C C . ASP A 1 370 ? -93.866 8.596 142.811 1.00 79.19 370 ASP A C 1
ATOM 2892 O O . ASP A 1 370 ? -94.361 8.811 143.919 1.00 79.19 370 ASP A O 1
ATOM 2896 N N . ALA A 1 371 ? -93.102 9.507 142.197 1.00 76.94 371 ALA A N 1
ATOM 2897 C CA . ALA A 1 371 ? -92.801 10.819 142.766 1.00 76.94 371 ALA A CA 1
ATOM 2898 C C . ALA A 1 371 ? -94.076 11.639 143.020 1.00 76.94 371 ALA A C 1
ATOM 2900 O O . ALA A 1 371 ? -94.254 12.140 144.128 1.00 76.94 371 ALA A O 1
ATOM 2901 N N . ALA A 1 372 ? -95.005 11.694 142.061 1.00 73.81 372 ALA A N 1
ATOM 2902 C CA . ALA A 1 372 ? -96.300 12.356 142.214 1.00 73.81 372 ALA A CA 1
ATOM 2903 C C . ALA A 1 372 ? -97.160 11.703 143.314 1.00 73.81 372 ALA A C 1
ATOM 2905 O O . ALA A 1 372 ? -97.822 12.394 144.090 1.00 73.81 372 ALA A O 1
ATOM 2906 N N . HIS A 1 373 ? -97.128 10.372 143.439 1.00 79.38 373 HIS A N 1
ATOM 2907 C CA . HIS A 1 373 ? -97.785 9.655 144.531 1.00 79.38 373 HIS A CA 1
ATOM 2908 C C . HIS A 1 373 ? -97.158 9.999 145.894 1.00 79.38 373 HIS A C 1
ATOM 2910 O O . HIS A 1 373 ? -97.882 10.203 146.875 1.00 79.38 373 HIS A O 1
ATOM 2916 N N . TYR A 1 374 ? -95.827 10.104 145.978 1.00 76.75 374 TYR A N 1
ATOM 2917 C CA . TYR A 1 374 ? -95.137 10.546 147.189 1.00 76.75 374 TYR A CA 1
ATOM 2918 C C . TYR A 1 374 ? -95.432 12.011 147.522 1.00 76.75 374 TYR A C 1
ATOM 2920 O O . TYR A 1 374 ? -95.695 12.301 148.687 1.00 76.75 374 TYR A O 1
ATOM 2928 N N . GLU A 1 375 ? -95.465 12.913 146.541 1.00 78.19 375 GLU A N 1
ATOM 2929 C CA . GLU A 1 375 ? -95.853 14.315 146.730 1.00 78.19 375 GLU A CA 1
ATOM 2930 C C . GLU A 1 375 ? -97.289 14.427 147.248 1.00 78.19 375 GLU A C 1
ATOM 2932 O O . GLU A 1 375 ? -97.508 15.014 148.306 1.00 78.19 375 GLU A O 1
ATOM 2937 N N . ALA A 1 376 ? -98.254 13.754 146.616 1.00 75.44 376 ALA A N 1
ATOM 2938 C CA . ALA A 1 376 ? -99.641 13.722 147.084 1.00 75.44 376 ALA A CA 1
ATOM 2939 C C . ALA A 1 376 ? -99.770 13.136 148.504 1.00 75.44 376 ALA A C 1
ATOM 2941 O O . ALA A 1 376 ? -100.607 13.567 149.305 1.00 75.44 376 ALA A O 1
ATOM 2942 N N . LYS A 1 377 ? -98.933 12.149 148.851 1.00 77.69 377 LYS A N 1
ATOM 2943 C CA . LYS A 1 377 ? -98.871 11.573 150.202 1.00 77.69 377 LYS A CA 1
ATOM 2944 C C . LYS A 1 377 ? -98.271 12.554 151.210 1.00 77.69 377 LYS A C 1
ATOM 2946 O O . LYS A 1 377 ? -98.781 12.645 152.327 1.00 77.69 377 LYS A O 1
ATOM 2951 N N . ILE A 1 378 ? -97.230 13.296 150.833 1.00 77.00 378 ILE A N 1
ATOM 2952 C CA . ILE A 1 378 ? -96.633 14.356 151.653 1.00 77.00 378 ILE A CA 1
ATOM 2953 C C . ILE A 1 378 ? -97.647 15.477 151.875 1.00 77.00 378 ILE A C 1
ATOM 2955 O O . ILE A 1 378 ? -97.849 15.868 153.020 1.00 77.00 378 ILE A O 1
ATOM 2959 N N . GLU A 1 379 ? -98.342 15.937 150.837 1.00 76.94 379 GLU A N 1
ATOM 2960 C CA . GLU A 1 379 ? -99.397 16.948 150.953 1.00 76.94 379 GLU A CA 1
ATOM 2961 C C . GLU A 1 379 ? -100.535 16.478 151.867 1.00 76.94 379 GLU A C 1
ATOM 2963 O O . GLU A 1 379 ? -100.977 17.229 152.738 1.00 76.94 379 GLU A O 1
ATOM 2968 N N . ARG A 1 380 ? -100.965 15.211 151.759 1.00 75.75 380 ARG A N 1
ATOM 2969 C CA . ARG A 1 380 ? -101.935 14.610 152.694 1.00 75.75 380 ARG A CA 1
ATOM 2970 C C . ARG A 1 380 ? -101.436 14.616 154.133 1.00 75.75 380 ARG A C 1
ATOM 2972 O O . ARG A 1 380 ? -102.180 15.011 155.029 1.00 75.75 380 ARG A O 1
ATOM 2979 N N . LEU A 1 381 ? -100.196 14.187 154.362 1.00 71.62 381 LEU A N 1
ATOM 2980 C CA . LEU A 1 381 ? -99.589 14.156 155.693 1.00 71.62 381 LEU A CA 1
ATOM 2981 C C . LEU A 1 381 ? -99.415 15.569 156.265 1.00 71.62 381 LEU A C 1
ATOM 2983 O O . LEU A 1 381 ? -99.675 15.785 157.446 1.00 71.62 381 LEU A O 1
ATOM 2987 N N . GLN A 1 382 ? -99.039 16.546 155.440 1.00 75.69 382 GLN A N 1
ATOM 2988 C CA . GLN A 1 382 ? -98.949 17.952 155.829 1.00 75.69 382 GLN A CA 1
ATOM 2989 C C . GLN A 1 382 ? -100.332 18.535 156.143 1.00 75.69 382 GLN A C 1
ATOM 2991 O O . GLN A 1 382 ? -100.492 19.175 157.182 1.00 75.69 382 GLN A O 1
ATOM 2996 N N . ALA A 1 383 ? -101.352 18.260 155.325 1.00 69.69 383 ALA A N 1
ATOM 2997 C CA . ALA A 1 383 ? -102.732 18.677 155.573 1.00 69.69 383 ALA A CA 1
ATOM 2998 C C . ALA A 1 383 ? -103.293 18.068 156.869 1.00 69.69 383 ALA A C 1
ATOM 3000 O O . ALA A 1 383 ? -103.901 18.777 157.675 1.00 69.69 383 ALA A O 1
ATOM 3001 N N . LEU A 1 384 ? -103.030 16.781 157.119 1.00 64.88 384 LEU A N 1
ATOM 3002 C CA . LEU A 1 384 ? -103.378 16.104 158.371 1.00 64.88 384 LEU A CA 1
ATOM 3003 C C . LEU A 1 384 ? -102.634 16.699 159.571 1.00 64.88 384 LEU A C 1
ATOM 3005 O O . LEU A 1 384 ? -103.241 16.887 160.624 1.00 64.88 384 LEU A O 1
ATOM 3009 N N . ASN A 1 385 ? -101.355 17.049 159.425 1.00 64.75 385 ASN A N 1
ATOM 3010 C CA . ASN A 1 385 ? -100.571 17.670 160.491 1.00 64.75 385 ASN A CA 1
ATOM 3011 C C . ASN A 1 385 ? -101.081 19.089 160.820 1.00 64.75 385 ASN A C 1
ATOM 3013 O O . ASN A 1 385 ? -101.267 19.430 161.988 1.00 64.75 385 ASN A O 1
ATOM 3017 N N . VAL A 1 386 ? -101.417 19.894 159.805 1.00 68.19 386 VAL A N 1
ATOM 3018 C CA . VAL A 1 386 ? -102.030 21.225 159.984 1.00 68.19 386 VAL A CA 1
ATOM 3019 C C . VAL A 1 386 ? -103.418 21.121 160.629 1.00 68.19 386 VAL A C 1
ATOM 3021 O O . VAL A 1 386 ? -103.737 21.902 161.530 1.00 68.19 386 VAL A O 1
ATOM 3024 N N . ALA A 1 387 ? -104.236 20.143 160.225 1.00 60.38 387 ALA A N 1
ATOM 3025 C CA . ALA A 1 387 ? -105.540 19.885 160.837 1.00 60.38 387 ALA A CA 1
ATOM 3026 C C . ALA A 1 387 ? -105.412 19.418 162.301 1.00 60.38 387 ALA A C 1
ATOM 3028 O O . ALA A 1 387 ? -106.147 19.891 163.171 1.00 60.38 387 ALA A O 1
ATOM 3029 N N . ALA A 1 388 ? -104.447 18.545 162.601 1.00 56.41 388 ALA A N 1
ATOM 3030 C CA . ALA A 1 388 ? -104.188 18.051 163.951 1.00 56.41 388 ALA A CA 1
ATOM 3031 C C . ALA A 1 388 ? -103.644 19.141 164.891 1.00 56.41 388 ALA A C 1
ATOM 3033 O O . ALA A 1 388 ? -104.044 19.191 166.057 1.00 56.41 388 ALA A O 1
ATOM 3034 N N . LEU A 1 389 ? -102.782 20.040 164.397 1.00 58.69 389 LEU A N 1
ATOM 3035 C CA . LEU A 1 389 ? -102.253 21.167 165.172 1.00 58.69 389 LEU A CA 1
ATOM 3036 C C . LEU A 1 389 ? -103.330 22.215 165.494 1.00 58.69 389 LEU A C 1
ATOM 3038 O O . LEU A 1 389 ? -103.338 22.746 166.603 1.00 58.69 389 LEU A O 1
ATOM 3042 N N . LYS A 1 390 ? -104.280 22.473 164.582 1.00 58.09 390 LYS A N 1
ATOM 3043 C CA . LYS A 1 390 ? -105.388 23.419 164.823 1.00 58.09 390 LYS A CA 1
ATOM 3044 C C . LYS A 1 390 ? -106.458 22.903 165.794 1.00 58.09 390 LYS A C 1
ATOM 3046 O O . LYS A 1 390 ? -107.139 23.715 166.410 1.00 58.09 390 LYS A O 1
ATOM 3051 N N . ALA A 1 391 ? -106.621 21.588 165.950 1.00 55.78 391 ALA A N 1
ATOM 3052 C CA . ALA A 1 391 ? -107.747 21.009 166.692 1.00 55.78 391 ALA A CA 1
ATOM 3053 C C . ALA A 1 391 ? -107.492 20.726 168.188 1.00 55.78 391 ALA A C 1
ATOM 3055 O O . ALA A 1 391 ? -108.413 20.279 168.868 1.00 55.78 391 ALA A O 1
ATOM 3056 N N . GLY A 1 392 ? -106.278 20.928 168.723 1.00 50.78 392 GLY A N 1
ATOM 3057 C CA . GLY A 1 392 ? -106.003 20.845 170.172 1.00 50.78 392 GLY A CA 1
ATOM 3058 C C . GLY A 1 392 ? -106.412 19.533 170.874 1.00 50.78 392 GLY A C 1
ATOM 3059 O O . GLY A 1 392 ? -106.524 19.500 172.097 1.00 50.78 392 GLY A O 1
ATOM 3060 N N . SER A 1 393 ? -106.644 18.447 170.127 1.00 48.22 393 SER A N 1
ATOM 3061 C CA . SER A 1 393 ? -107.326 17.238 170.604 1.00 48.22 393 SER A CA 1
ATOM 3062 C C . SER A 1 393 ? -106.380 16.038 170.678 1.00 48.22 393 SER A C 1
ATOM 3064 O O . SER A 1 393 ? -105.734 15.665 169.696 1.00 48.22 393 SER A O 1
ATOM 3066 N N . ALA A 1 394 ? -106.334 15.384 171.845 1.00 54.94 394 ALA A N 1
ATOM 3067 C CA . ALA A 1 394 ? -105.522 14.193 172.120 1.00 54.94 394 ALA A CA 1
ATOM 3068 C C . ALA A 1 394 ? -105.801 13.005 171.169 1.00 54.94 394 ALA A C 1
ATOM 3070 O O . ALA A 1 394 ? -104.956 12.124 171.027 1.00 54.94 394 ALA A O 1
ATOM 3071 N N . ARG A 1 395 ? -106.936 13.009 170.458 1.00 53.38 395 ARG A N 1
ATOM 3072 C CA . ARG A 1 395 ? -107.333 11.961 169.505 1.00 53.38 395 ARG A CA 1
ATOM 3073 C C . ARG A 1 395 ? -106.670 12.104 168.123 1.00 53.38 395 ARG A C 1
ATOM 3075 O O . ARG A 1 395 ? -106.445 11.101 167.456 1.00 53.38 395 ARG A O 1
ATOM 3082 N N . GLY A 1 396 ? -106.283 13.319 167.716 1.00 53.56 396 GLY A N 1
ATOM 3083 C CA . GLY A 1 396 ? -105.599 13.570 166.433 1.00 53.56 396 GLY A CA 1
ATOM 3084 C C . GLY A 1 396 ? -104.146 13.076 166.400 1.00 53.56 396 GLY A C 1
ATOM 3085 O O . GLY A 1 396 ? -103.672 12.593 165.376 1.00 53.56 396 GLY A O 1
ATOM 3086 N N . ARG A 1 397 ? -103.455 13.099 167.549 1.00 54.22 397 ARG A N 1
ATOM 3087 C CA . ARG A 1 397 ? -102.077 12.589 167.688 1.00 54.22 397 ARG A CA 1
ATOM 3088 C C . ARG A 1 397 ? -101.982 11.057 167.613 1.00 54.22 397 ARG A C 1
ATOM 3090 O O . ARG A 1 397 ? -100.967 10.544 167.157 1.00 54.22 397 ARG A O 1
ATOM 3097 N N . GLN A 1 398 ? -103.036 10.329 167.993 1.00 56.28 398 GLN A N 1
ATOM 3098 C CA . GLN A 1 398 ? -103.088 8.865 167.857 1.00 56.28 398 GLN A CA 1
ATOM 3099 C C . GLN A 1 398 ? -103.310 8.412 166.402 1.00 56.28 398 GLN A C 1
ATOM 3101 O O . GLN A 1 398 ? -102.781 7.377 166.008 1.00 56.28 398 GLN A O 1
ATOM 3106 N N . LEU A 1 399 ? -104.018 9.200 165.581 1.00 55.75 399 LEU A N 1
ATOM 3107 C CA . LEU A 1 399 ? -104.196 8.908 164.150 1.00 55.75 399 LEU A CA 1
ATOM 3108 C C . LEU A 1 399 ? -102.916 9.168 163.336 1.00 55.75 399 LEU A C 1
ATOM 3110 O O . LEU A 1 399 ? -102.583 8.366 162.468 1.00 55.75 399 LEU A O 1
ATOM 3114 N N . LEU A 1 400 ? -102.141 10.205 163.683 1.00 53.78 400 LEU A N 1
ATOM 3115 C CA . LEU A 1 400 ? -100.815 10.465 163.096 1.00 53.78 400 LEU A CA 1
ATOM 3116 C C . LEU A 1 400 ? -99.797 9.342 163.386 1.00 53.78 400 LEU A C 1
ATOM 3118 O O . LEU A 1 400 ? -98.959 9.050 162.537 1.00 53.78 400 LEU A O 1
ATOM 3122 N N . TYR A 1 401 ? -99.891 8.679 164.545 1.00 56.91 401 TYR A N 1
ATOM 3123 C CA . TYR A 1 401 ? -99.042 7.526 164.890 1.00 56.91 401 TYR A CA 1
ATOM 3124 C C . TYR A 1 401 ? -99.494 6.225 164.197 1.00 56.91 401 TYR A C 1
ATOM 3126 O O . TYR A 1 401 ? -98.682 5.349 163.908 1.00 56.91 401 TYR A O 1
ATOM 3134 N N . ALA A 1 402 ? -100.788 6.096 163.887 1.00 55.66 402 ALA A N 1
ATOM 3135 C CA . ALA A 1 402 ? -101.316 4.952 163.145 1.00 55.66 402 ALA A CA 1
ATOM 3136 C C . ALA A 1 402 ? -101.002 5.026 161.635 1.00 55.66 402 ALA A C 1
ATOM 3138 O O . ALA A 1 402 ? -100.740 3.992 161.018 1.00 55.66 402 ALA A O 1
ATOM 3139 N N . GLU A 1 403 ? -100.981 6.223 161.033 1.00 52.00 403 GLU A N 1
ATOM 3140 C CA . GLU A 1 403 ? -100.577 6.390 159.626 1.00 52.00 403 GLU A CA 1
ATOM 3141 C C . GLU A 1 403 ? -99.057 6.326 159.411 1.00 52.00 403 GLU A C 1
ATOM 3143 O O . GLU A 1 403 ? -98.621 5.738 158.417 1.00 52.00 403 GLU A O 1
ATOM 3148 N N . SER A 1 404 ? -98.234 6.836 160.337 1.00 51.72 404 SER A N 1
ATOM 3149 C CA . SER A 1 404 ? -96.767 6.739 160.224 1.00 51.72 404 SER A CA 1
ATOM 3150 C C . SER A 1 404 ? -96.266 5.288 160.262 1.00 51.72 404 SER A C 1
ATOM 3152 O O . SER A 1 404 ? -95.308 4.952 159.568 1.00 51.72 404 SER A O 1
ATOM 3154 N N . MET A 1 405 ? -96.966 4.399 160.976 1.00 50.22 405 MET A N 1
ATOM 3155 C CA . MET A 1 405 ? -96.651 2.965 161.039 1.00 50.22 405 MET A CA 1
ATOM 3156 C C . MET A 1 405 ? -97.108 2.174 159.801 1.00 50.22 405 MET A C 1
ATOM 3158 O O . MET A 1 405 ? -96.550 1.117 159.518 1.00 50.22 405 MET A O 1
ATOM 3162 N N . ARG A 1 406 ? -98.070 2.677 159.010 1.00 49.47 406 ARG A N 1
ATOM 3163 C CA . ARG A 1 406 ? -98.425 2.078 157.704 1.00 49.47 406 ARG A CA 1
ATOM 3164 C C . ARG A 1 406 ? -97.483 2.503 156.575 1.00 49.47 406 ARG A C 1
ATOM 3166 O O . ARG A 1 406 ? -97.438 1.840 155.54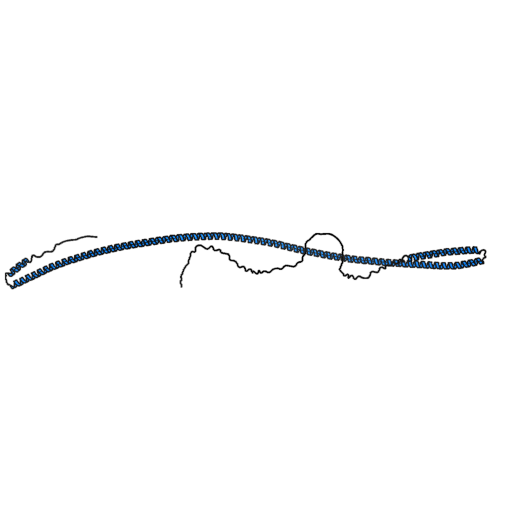2 1.00 49.47 406 ARG A O 1
ATOM 3173 N N . ALA A 1 407 ? -96.722 3.583 156.750 1.00 44.28 407 ALA A N 1
ATOM 3174 C CA . ALA A 1 407 ? -95.856 4.132 155.708 1.00 44.28 407 ALA A CA 1
ATOM 3175 C C . ALA A 1 407 ? -94.526 3.374 155.509 1.00 44.28 407 ALA A C 1
ATOM 3177 O O . ALA A 1 407 ? -93.862 3.608 154.504 1.00 44.28 407 ALA A O 1
ATOM 3178 N N . ALA A 1 408 ? -94.159 2.449 156.402 1.00 42.38 408 ALA A N 1
ATOM 3179 C CA . ALA A 1 408 ? -92.855 1.776 156.398 1.00 42.38 408 ALA A CA 1
ATOM 3180 C C . ALA A 1 408 ? -92.758 0.494 155.533 1.00 42.38 408 ALA A C 1
ATOM 3182 O O . ALA A 1 408 ? -91.756 -0.206 155.613 1.00 42.38 408 ALA A O 1
ATOM 3183 N N . CYS A 1 409 ? -93.766 0.150 154.720 1.00 41.25 409 CYS A N 1
ATOM 3184 C CA . CYS A 1 409 ? -93.831 -1.157 154.035 1.00 41.25 409 CYS A CA 1
ATOM 3185 C C . CYS A 1 409 ? -93.749 -1.144 152.496 1.00 41.25 409 CYS A C 1
ATOM 3187 O O . CYS A 1 409 ? -94.062 -2.161 151.889 1.00 41.25 409 CYS A O 1
ATOM 3189 N N . LEU A 1 410 ? -93.323 -0.062 151.833 1.00 40.56 410 LEU A N 1
ATOM 3190 C CA . LEU A 1 410 ? -93.247 -0.032 150.357 1.00 40.56 410 LEU A CA 1
ATOM 3191 C C . LEU A 1 410 ? -91.914 0.514 149.828 1.00 40.56 410 LEU A C 1
ATOM 3193 O O . LEU A 1 410 ? -91.878 1.494 149.096 1.00 40.56 410 LEU A O 1
ATOM 3197 N N . LEU A 1 411 ? -90.816 -0.156 150.173 1.00 38.81 411 LEU A N 1
ATOM 3198 C CA . LEU A 1 411 ? -89.592 -0.124 149.369 1.00 38.81 411 LEU A CA 1
ATOM 3199 C C . LEU A 1 411 ? -89.376 -1.520 148.770 1.00 38.81 411 LEU A C 1
ATOM 3201 O O . LEU A 1 411 ? -88.884 -2.404 149.474 1.00 38.81 411 LEU A O 1
ATOM 3205 N N . PRO A 1 412 ? -89.712 -1.754 147.491 1.00 44.16 412 PRO A N 1
ATOM 3206 C CA . PRO A 1 412 ? -89.147 -2.865 146.751 1.00 44.16 412 PRO A CA 1
ATOM 3207 C C . PRO A 1 412 ? -87.714 -2.514 146.344 1.00 44.16 412 PRO A C 1
ATOM 3209 O O . PRO A 1 412 ? -87.455 -1.604 145.560 1.00 44.16 412 PRO A O 1
ATOM 3212 N N . CYS A 1 413 ? -86.783 -3.276 146.904 1.00 41.50 413 CYS A N 1
ATOM 3213 C CA . CYS A 1 413 ? -85.443 -3.483 146.381 1.00 41.50 413 CYS A CA 1
ATOM 3214 C C . CYS A 1 413 ? -85.545 -4.014 144.940 1.00 41.50 413 CYS A C 1
ATOM 3216 O O . CYS A 1 413 ? -85.936 -5.160 144.737 1.00 41.50 413 CYS A O 1
ATOM 3218 N N . SER A 1 414 ? -85.196 -3.197 143.944 1.00 40.09 414 SER A N 1
ATOM 3219 C CA . SER A 1 414 ? -84.984 -3.632 142.559 1.00 40.09 414 SER A CA 1
ATOM 3220 C C . SER A 1 414 ? -83.481 -3.751 142.279 1.00 40.09 414 SER A C 1
ATOM 3222 O O . SER A 1 414 ? -82.913 -3.041 141.451 1.00 40.09 414 SER A O 1
ATOM 3224 N N . ALA A 1 415 ? -82.818 -4.633 143.022 1.00 40.38 415 ALA A N 1
ATOM 3225 C CA . ALA A 1 415 ? -81.629 -5.324 142.548 1.00 40.38 415 ALA A CA 1
ATOM 3226 C C . ALA A 1 415 ? -82.074 -6.748 142.195 1.00 40.38 415 ALA A C 1
ATOM 3228 O O . ALA A 1 415 ? -82.855 -7.322 142.950 1.00 40.38 415 ALA A O 1
ATOM 3229 N N . CYS A 1 416 ? -81.531 -7.306 141.108 1.00 40.31 416 CYS A N 1
ATOM 3230 C CA . CYS A 1 416 ? -81.704 -8.678 140.587 1.00 40.31 416 CYS A CA 1
ATOM 3231 C C . CYS A 1 416 ? -82.649 -8.827 139.376 1.00 40.31 416 CYS A C 1
ATOM 3233 O O . CYS A 1 416 ? -83.814 -9.171 139.532 1.00 40.31 416 CYS A O 1
ATOM 3235 N N . GLN A 1 417 ? -82.089 -8.650 138.173 1.00 35.56 417 GLN A N 1
ATOM 3236 C CA . GLN A 1 417 ? -82.282 -9.424 136.925 1.00 35.56 417 GLN A CA 1
ATOM 3237 C C . GLN A 1 417 ? -81.270 -8.805 135.933 1.00 35.56 417 GLN A C 1
ATOM 3239 O O . GLN A 1 417 ? -81.305 -7.605 135.715 1.00 35.56 417 GLN A O 1
ATOM 3244 N N . GLY A 1 418 ? -80.226 -9.457 135.422 1.00 35.41 418 GLY A N 1
ATOM 3245 C CA . GLY A 1 418 ? -80.087 -10.853 135.034 1.00 35.41 418 GLY A CA 1
ATOM 3246 C C . GLY A 1 418 ? -80.216 -10.945 133.511 1.00 35.41 418 GLY A C 1
ATOM 3247 O O . GLY A 1 418 ? -81.234 -10.517 132.984 1.00 35.41 418 GLY A O 1
ATOM 3248 N N . THR A 1 419 ? -79.223 -11.575 132.863 1.00 34.72 419 THR A N 1
ATOM 3249 C CA . THR A 1 419 ? -79.130 -11.978 131.434 1.00 34.72 419 THR A CA 1
ATOM 3250 C C . THR A 1 419 ? -78.578 -10.927 130.456 1.00 34.72 419 THR A C 1
ATOM 3252 O O . THR A 1 419 ? -78.851 -9.748 130.599 1.00 34.72 419 THR A O 1
ATOM 3255 N N . ALA A 1 420 ? -77.799 -11.245 129.421 1.00 35.56 420 ALA A N 1
ATOM 3256 C CA . ALA A 1 420 ? -76.993 -12.410 129.050 1.00 35.56 420 ALA A CA 1
ATOM 3257 C C . ALA A 1 420 ? -76.148 -12.004 127.818 1.00 35.56 420 ALA A C 1
ATOM 3259 O O . ALA A 1 420 ? -76.589 -11.209 126.993 1.00 35.56 420 ALA A O 1
ATOM 3260 N N . HIS A 1 421 ? -74.948 -12.576 127.691 1.00 42.97 421 HIS A N 1
ATOM 3261 C CA . HIS A 1 421 ? -74.178 -12.638 126.441 1.00 42.97 421 HIS A CA 1
ATOM 3262 C C . HIS A 1 421 ? -74.956 -13.377 125.330 1.00 42.97 421 HIS A C 1
ATOM 3264 O O . HIS A 1 421 ? -75.782 -14.237 125.641 1.00 42.97 421 HIS A O 1
ATOM 3270 N N . PRO A 1 422 ? -74.674 -13.079 124.047 1.00 46.16 422 PRO A N 1
ATOM 3271 C CA . PRO A 1 422 ? -73.702 -13.875 123.268 1.00 46.16 422 PRO A CA 1
ATOM 3272 C C . PRO A 1 422 ? -72.735 -12.956 122.476 1.00 46.16 422 PRO A C 1
ATOM 3274 O O . PRO A 1 422 ? -73.060 -11.808 122.209 1.00 46.16 422 PRO A O 1
ATOM 3277 N N . ALA A 1 423 ? -71.456 -13.248 122.222 1.00 38.66 423 ALA A N 1
ATOM 3278 C CA . ALA A 1 423 ? -70.781 -14.424 121.665 1.00 38.66 423 ALA A CA 1
ATOM 3279 C C . ALA A 1 423 ? -71.099 -14.700 120.175 1.00 38.66 423 ALA A C 1
ATOM 3281 O O . ALA A 1 423 ? -72.138 -15.264 119.854 1.00 38.66 423 ALA A O 1
ATOM 3282 N N . SER A 1 424 ? -70.096 -14.392 119.336 1.00 37.91 424 SER A N 1
ATOM 3283 C CA . SER A 1 424 ? -69.727 -15.041 118.060 1.00 37.91 424 SER A CA 1
AT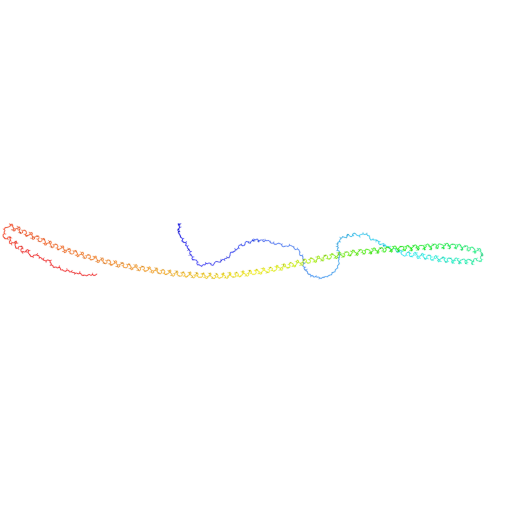OM 3284 C C . SER A 1 424 ? -70.405 -14.598 116.754 1.00 37.91 424 SER A C 1
ATOM 3286 O O . SER A 1 424 ? -71.576 -14.881 116.536 1.00 37.91 424 SER A O 1
ATOM 3288 N N . ALA A 1 425 ? -69.612 -14.069 115.810 1.00 37.22 425 ALA A N 1
ATOM 3289 C CA . ALA A 1 425 ? -69.132 -14.815 114.631 1.00 37.22 425 ALA A CA 1
ATOM 3290 C C . ALA A 1 425 ? -68.119 -13.988 113.800 1.00 37.22 425 ALA A C 1
ATOM 3292 O O . ALA A 1 425 ? -68.159 -12.760 113.828 1.00 37.22 425 ALA A O 1
ATOM 3293 N N . LEU A 1 426 ? -67.203 -14.723 113.154 1.00 39.81 426 LEU A N 1
ATOM 3294 C CA . LEU A 1 426 ? -66.029 -14.336 112.350 1.00 39.81 426 LEU A CA 1
ATOM 3295 C C . LEU A 1 426 ? -66.339 -13.539 111.079 1.00 39.81 426 LEU A C 1
ATOM 3297 O O . LEU A 1 426 ? -67.390 -13.823 110.461 1.00 39.81 426 LEU A O 1
#

Organism: Emiliania huxleyi (NCBI:txid2903)

Secondary structure (DSSP, 8-state):
------------------------PPP-------------------------------------------------------------S-HHHHHHHHHHHHHHHHHHHHHHHHHHHHHHHHHHHHHHHHGGG-HHHHHHHHHHHHHHHHHHHHHHHHHHHHHHHHHHHHHHHHHHHHHHHHHHHHHHHHHHHHHHHHHHHHHHHHHHHHHHHHHHHHHHHHHHHHHHHHHHHHHHHHHHHHHHHHHHHHHHHHHHHHHHHHHHHHHHHHHHHHHHHHHHHHHHHHHHHHHHHHHHHHHHHHHHHHHHHHHHHHHHHHHHHHHHHHHHHHHHHHHHHHHHHHHHHHHHHHHHHHHHHHHHHHHHHHHHHHHHHHHHHHHHHHHHHHHHHHT--HHHHHHHHHHHHHGGG-----------------

pLDDT: mean 73.25, std 24.02, range [28.53, 97.94]

Radius of gyration: 111.7 Å; chains: 1; bounding box: 190×44×323 Å